Protein AF-A0A0D0PSG8-F1 (afdb_monomer)

Organism: Kitasatospora griseola (NCBI:txid2064)

Nearest PDB structures (foldseek):
  7zd9-assembly1_A  TM=7.686E-01  e=5.847E-16  Synechocystis sp. PCC 6803
  7zd7-assembly1_A  TM=7.708E-01  e=1.842E-15  Synechocystis sp. PCC 6803
  8wz8-assembly1_A-2  TM=7.489E-01  e=1.091E-14  Legionella pneumophila
  3h9u-assembly1_C  TM=7.222E-01  e=1.091E-14  Trypanosoma brucei
  5tov-assembly1_A-2  TM=5.396E-01  e=3.135E-17  Thermotoga maritima MSB8

Solvent-accessible surface area (backbone atoms only — not comparable to full-atom values): 22481 Å² total; per-residue (Å²): 141,80,87,79,83,76,84,85,85,74,80,78,82,71,83,65,95,58,103,63,87,62,62,46,70,72,68,85,75,94,69,96,70,94,76,76,92,70,72,91,68,81,79,78,55,80,83,43,65,58,30,53,50,46,38,72,78,54,66,50,49,61,22,34,38,28,38,24,47,75,47,44,72,67,54,26,27,52,51,34,49,42,62,75,65,34,79,41,45,40,66,63,32,39,21,31,36,73,86,39,66,43,71,68,42,46,64,40,60,38,90,87,36,48,43,38,28,39,82,44,56,78,41,28,25,42,54,38,54,54,51,38,29,55,49,12,72,76,45,92,46,33,19,36,39,37,29,81,30,60,61,45,48,59,40,86,82,50,65,79,71,32,94,23,46,41,30,37,32,30,72,63,46,75,42,64,45,66,64,61,42,54,89,88,61,68,38,78,38,22,31,31,35,38,54,88,35,83,62,38,58,71,46,16,45,60,47,7,42,32,38,36,52,18,46,36,52,47,34,39,75,74,66,75,37,60,49,50,77,31,32,36,26,33,34,46,58,51,75,9,34,60,36,18,50,53,44,34,40,75,56,43,23,47,47,34,38,32,42,94,50,67,69,43,32,49,52,41,41,74,72,70,35,47,65,41,58,69,70,59,38,38,55,61,25,47,31,35,40,36,31,58,60,60,57,85,74,30,51,70,62,57,48,47,34,40,55,70,19,36,39,34,23,50,49,70,41,71,41,53,69,62,98,58,74,55,73,84,38,49,77,78,48,77,55,99,56,38,36,34,28,38,40,93,60,38,41,34,39,39,30,31,20,41,41,66,42,100,88,14,39,79,61,60,63,72,56,41,24,54,52,50,34,52,51,50,51,47,50,31,53,44,38,69,43,91,63,66,63,25,84,42,62,81,52,73,66,58,50,50,53,50,53,50,53,45,39,63,72,58,65,71,73,123

InterPro domains:
  IPR015878 S-adenosyl-L-homocysteine hydrolase, NAD binding domain [PF00670] (217-311)
  IPR015878 S-adenosyl-L-homocysteine hydrolase, NAD binding domain [SM00997] (211-375)
  IPR036291 NAD(P)-binding domain superfamily [SSF51735] (219-308)

Foldseek 3Di:
DDDDDDDPPDDDPPDDPDPDFDKDWDAPDDDDDDDDDDDLDDQPAPDLVLLLVLCVVFAFAAAEEEEQDLDDRLNLSLLLSCVVRRVSYHDAEYFHAPVSPDPSSCVSNDNRHTYIHIPASVCSLQVSQVVQLVVQVVDPAAYEYEEDNLLNQQDVVNPDRPPRHQYYEYEDDLLPDCLSVPPPGFGPHEYEYPFVPPLLLVQLLLQLLLLLVLVQVCCCPPVVDGLAAFEEEEEDQDRNNLNVQVNSVVSHHQYEYEYPPVVSLVVCVVSVHHYDDLLVSQCRGQEYEYSSLVQLLDLVSQLSHAANHEYEYAAARSPPNPPDPSVQWDFDDDDDQWTWTQHPRHIYIYGYHSQPDPSGNDGPSLSSSLSSSLSVVVVSVSRVDRDDGGYDYDDNVVNVVSVVVSCVVPVVPD

Radius of gyration: 21.88 Å; Cα contacts (8 Å, |Δi|>4): 817; chains: 1; bounding box: 56×51×72 Å

Mean predicted aligned error: 9.83 Å

Sequence (414 aa):
MTRTLISDTAFHLERGSGPGSRVLVVGDGAGASQAAATAPGTVAGPRMPLLTEVIRAHPAGPARLVVAADLSGESASFLSHLRALAPDLDLAAVVTTAAAADSSVRGAIGKDVPLLVPERPSDIGRAAVEYASRAARRTADPVIVQGPVGQAVTGREAGLPGEGLRGVVEGASPGDGRHRWAAGRQPELPVYRTAGSPLGALVSRPAGVAMAHGLESVLRRRLARTVAKSRVLLVGYEGGAPSAAATLRTLGATVGVHDPDPIRACAAAIAGHRTLGRQEALRWADVVVDLTGELVSDATALNELKDDSAVLTPEPGWCTAPPGPLPGLAITETYEGLTVCRTARGSLHLLSGLCGSPDGGELPGPLHDLVSAELYLCVRELAARPHRRGFHHLGARECADLAHRWYQIYGVVW

Structure (mmCIF, N/CA/C/O backbone):
data_AF-A0A0D0PSG8-F1
#
_entry.id   AF-A0A0D0PSG8-F1
#
loop_
_atom_site.group_PDB
_atom_site.id
_atom_site.type_symbol
_atom_site.label_atom_id
_atom_site.label_alt_id
_atom_site.label_comp_id
_atom_site.label_asym_id
_atom_site.label_entity_id
_atom_site.label_seq_id
_atom_site.pdbx_PDB_ins_code
_atom_site.Cartn_x
_atom_site.Cartn_y
_atom_site.Cartn_z
_atom_site.occupancy
_atom_site.B_iso_or_equiv
_atom_site.auth_seq_id
_atom_site.auth_comp_id
_atom_site.auth_asym_id
_atom_site.auth_atom_id
_atom_site.pdbx_PDB_model_num
ATOM 1 N N . MET A 1 1 ? -13.151 21.038 46.653 1.00 34.47 1 MET A N 1
ATOM 2 C CA . MET A 1 1 ? -12.029 20.095 46.457 1.00 34.47 1 MET A CA 1
ATOM 3 C C . MET A 1 1 ? -12.208 19.459 45.093 1.00 34.47 1 MET A C 1
ATOM 5 O O . MET A 1 1 ? -12.938 18.489 44.963 1.00 34.47 1 MET A O 1
ATOM 9 N N . THR A 1 2 ? -11.620 20.072 44.073 1.00 25.62 2 THR A N 1
ATOM 10 C CA . THR A 1 2 ? -11.798 19.696 42.667 1.00 25.62 2 THR A CA 1
ATOM 11 C C . THR A 1 2 ? -10.423 19.266 42.175 1.00 25.62 2 THR A C 1
ATOM 13 O O . THR A 1 2 ? -9.506 20.082 42.129 1.00 25.62 2 THR A O 1
ATOM 16 N N . ARG A 1 3 ? -10.237 17.963 41.944 1.00 23.48 3 ARG A N 1
ATOM 17 C CA . ARG A 1 3 ? -8.983 17.402 41.430 1.00 23.48 3 ARG A CA 1
ATOM 18 C C . ARG A 1 3 ? -8.954 17.610 39.920 1.00 23.48 3 ARG A C 1
ATOM 20 O O . ARG A 1 3 ? -9.657 16.923 39.188 1.00 23.48 3 ARG A O 1
ATOM 27 N N . THR A 1 4 ? -8.140 18.555 39.476 1.00 22.95 4 THR A N 1
ATOM 28 C CA . THR A 1 4 ? -7.723 18.681 38.080 1.00 22.95 4 THR A CA 1
ATOM 29 C C . THR A 1 4 ? -6.724 17.559 37.796 1.00 22.95 4 THR A C 1
ATOM 31 O O . THR A 1 4 ? -5.659 17.513 38.411 1.00 22.95 4 THR A O 1
ATOM 34 N N . LEU A 1 5 ? -7.089 16.621 36.919 1.00 25.11 5 LEU A N 1
ATOM 35 C CA . LEU A 1 5 ? -6.171 15.626 36.363 1.00 25.11 5 LEU A CA 1
ATOM 36 C C . LEU A 1 5 ? -5.172 16.364 35.465 1.00 25.11 5 LEU A C 1
ATOM 38 O O . LEU A 1 5 ? -5.534 16.905 34.423 1.00 25.11 5 LEU A O 1
ATOM 42 N N . ILE A 1 6 ? -3.929 16.443 35.927 1.00 26.69 6 ILE A N 1
ATOM 43 C CA . ILE A 1 6 ? -2.795 16.946 35.157 1.00 26.69 6 ILE A CA 1
ATOM 44 C C . ILE A 1 6 ? -2.439 15.874 34.118 1.00 26.69 6 ILE A C 1
ATOM 46 O O . ILE A 1 6 ? -2.353 14.694 34.441 1.00 26.69 6 ILE A O 1
ATOM 50 N N . SER A 1 7 ? -2.288 16.304 32.866 1.00 31.03 7 SER A N 1
ATOM 51 C CA . SER A 1 7 ? -1.896 15.491 31.712 1.00 31.03 7 SER A CA 1
ATOM 52 C C . SER A 1 7 ? -0.514 14.852 31.920 1.00 31.03 7 SER A C 1
ATOM 54 O O . SER A 1 7 ? 0.489 15.563 31.951 1.00 31.03 7 SER A O 1
ATOM 56 N N . ASP A 1 8 ? -0.466 13.519 31.957 1.00 29.61 8 ASP A N 1
ATOM 57 C CA . ASP A 1 8 ? 0.742 12.673 32.026 1.00 29.61 8 ASP A CA 1
ATOM 58 C C . ASP A 1 8 ? 1.425 12.452 30.650 1.00 29.61 8 ASP A C 1
ATOM 60 O O . ASP A 1 8 ? 2.080 11.439 30.397 1.00 29.61 8 ASP A O 1
ATOM 64 N N . THR A 1 9 ? 1.287 13.390 29.710 1.00 36.66 9 THR A N 1
ATOM 65 C CA . THR A 1 9 ? 1.679 13.178 28.303 1.00 36.66 9 THR A CA 1
ATOM 66 C C . THR A 1 9 ? 3.018 13.829 27.949 1.00 36.66 9 THR A C 1
ATOM 68 O O . THR A 1 9 ? 3.090 14.762 27.157 1.00 36.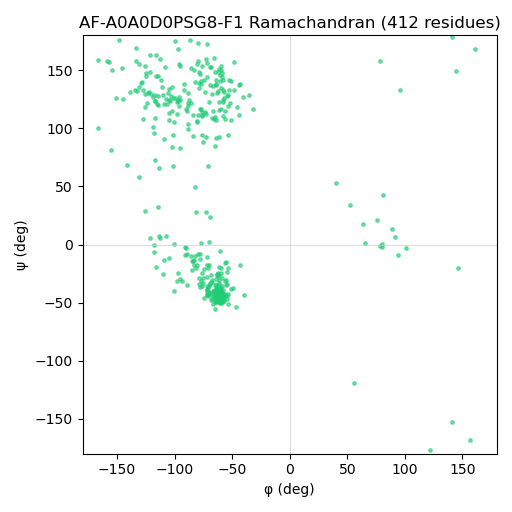66 9 THR A O 1
ATOM 71 N N . ALA A 1 10 ? 4.103 13.316 28.527 1.00 31.55 10 ALA A N 1
ATOM 72 C CA . ALA A 1 10 ? 5.458 13.467 27.987 1.00 31.55 10 ALA A CA 1
ATOM 73 C C . ALA A 1 10 ? 6.326 12.304 28.489 1.00 31.55 10 ALA A C 1
ATOM 75 O O . ALA A 1 10 ? 7.055 12.416 29.471 1.00 31.55 10 ALA A O 1
ATOM 76 N N . PHE A 1 11 ? 6.220 11.144 27.837 1.00 39.19 11 PHE A N 1
ATOM 77 C CA . PHE A 1 11 ? 7.077 10.008 28.164 1.00 39.19 11 PHE A CA 1
ATOM 78 C C . PHE A 1 11 ? 8.474 10.218 27.575 1.00 39.19 11 PHE A C 1
ATOM 80 O O . PHE A 1 11 ? 8.656 10.210 26.357 1.00 39.19 11 PHE A O 1
ATOM 87 N N . HIS A 1 12 ? 9.473 10.322 28.451 1.00 34.47 12 HIS A N 1
ATOM 88 C CA . HIS A 1 12 ? 10.850 10.030 28.083 1.00 34.47 12 HIS A CA 1
ATOM 89 C C . HIS A 1 12 ? 10.934 8.559 27.652 1.00 34.47 12 HIS A C 1
ATOM 91 O O . HIS A 1 12 ? 10.714 7.643 28.446 1.00 34.47 12 HIS A O 1
ATOM 97 N N . LEU A 1 13 ? 11.263 8.319 26.382 1.00 40.56 13 LEU A N 1
ATOM 98 C CA . LEU A 1 13 ? 11.864 7.058 25.958 1.00 40.56 13 LEU A CA 1
ATOM 99 C C . LEU A 1 13 ? 13.240 6.963 26.630 1.00 40.56 13 LEU A C 1
ATOM 101 O O . LEU A 1 13 ? 14.247 7.400 26.075 1.00 40.56 13 LEU A O 1
ATOM 105 N N . GLU A 1 14 ? 13.283 6.469 27.867 1.00 33.75 14 GLU A N 1
ATOM 106 C CA . GLU A 1 14 ? 14.551 6.215 28.541 1.00 33.75 14 GLU A CA 1
ATOM 107 C C . GLU A 1 14 ? 15.343 5.136 27.798 1.00 33.75 14 GLU A C 1
ATOM 109 O O . GLU A 1 14 ? 14.813 4.128 27.321 1.00 33.75 14 GLU A O 1
ATOM 114 N N . ARG A 1 15 ? 16.646 5.405 27.685 1.00 34.16 15 ARG A N 1
ATOM 115 C CA . ARG A 1 15 ? 17.662 4.594 27.019 1.00 34.16 15 ARG A CA 1
ATOM 116 C C . ARG A 1 15 ? 17.770 3.228 27.700 1.00 34.16 15 ARG A C 1
ATOM 118 O O . ARG A 1 15 ? 18.554 3.059 28.628 1.00 34.16 15 ARG A O 1
ATOM 125 N N . GLY A 1 16 ? 17.026 2.240 27.212 1.00 31.88 16 GLY A N 1
ATOM 126 C CA . GLY A 1 16 ? 17.362 0.842 27.463 1.00 31.88 16 GLY A CA 1
ATOM 127 C C . GLY A 1 16 ? 18.735 0.551 26.857 1.00 31.88 16 GLY A C 1
ATOM 128 O O . GLY A 1 16 ? 18.941 0.770 25.668 1.00 31.88 16 GLY A O 1
ATOM 129 N N . SER A 1 17 ? 19.680 0.082 27.667 1.00 30.25 17 SER A N 1
ATOM 130 C CA . SER A 1 17 ? 21.083 -0.208 27.326 1.00 30.25 17 SER A CA 1
ATOM 131 C C . SER A 1 17 ? 21.284 -1.461 26.450 1.00 30.25 17 SER A C 1
ATOM 133 O O . SER A 1 17 ? 22.335 -2.095 26.494 1.00 30.25 17 SER A O 1
ATOM 135 N N . GLY A 1 18 ? 20.287 -1.813 25.636 1.00 39.94 18 GLY A N 1
ATOM 136 C CA . GLY A 1 18 ? 20.430 -2.767 24.536 1.00 39.94 18 GLY A CA 1
ATOM 137 C C . GLY A 1 18 ? 20.662 -2.037 23.206 1.00 39.94 18 GLY A C 1
ATOM 138 O O . GLY A 1 18 ? 20.457 -0.824 23.133 1.00 39.94 18 GLY A O 1
ATOM 139 N N . PRO A 1 19 ? 21.054 -2.739 22.130 1.00 36.81 19 PRO A N 1
ATOM 140 C CA . PRO A 1 19 ? 21.094 -2.177 20.782 1.00 36.81 19 PRO A CA 1
ATOM 141 C C . PRO A 1 19 ? 19.656 -1.976 20.259 1.00 36.81 19 PRO A C 1
ATOM 143 O O . PRO A 1 19 ? 19.199 -2.683 19.370 1.00 36.81 19 PRO A O 1
ATOM 146 N N . GLY A 1 20 ? 18.907 -1.054 20.867 1.00 42.16 20 GLY A N 1
ATOM 147 C CA . GLY A 1 20 ? 17.542 -0.690 20.493 1.00 42.16 20 GLY A CA 1
ATOM 148 C C . GLY A 1 20 ? 17.519 0.656 19.774 1.00 42.16 20 GLY A C 1
ATOM 149 O O . GLY A 1 20 ? 18.167 1.609 20.210 1.00 42.16 20 GLY A O 1
ATOM 150 N N . SER A 1 21 ? 16.786 0.735 18.664 1.00 48.97 21 SER A N 1
ATOM 151 C CA . SER A 1 21 ? 16.575 1.964 17.890 1.00 48.97 21 SER A CA 1
ATOM 152 C C . SER A 1 21 ? 16.070 3.111 18.756 1.00 48.97 21 SER A C 1
ATOM 154 O O . SER A 1 21 ? 15.113 2.950 19.515 1.00 48.97 21 SER A O 1
ATOM 156 N N . ARG A 1 22 ? 16.676 4.290 18.607 1.00 65.25 22 ARG A N 1
ATOM 157 C CA . ARG A 1 22 ? 16.170 5.516 19.223 1.00 65.25 22 ARG A CA 1
ATOM 158 C C . ARG A 1 22 ? 14.969 6.013 18.416 1.00 65.25 22 ARG A C 1
ATOM 160 O O . ARG A 1 22 ? 14.972 5.992 17.186 1.00 65.25 22 ARG A O 1
ATOM 167 N N . VAL A 1 23 ? 13.938 6.455 19.125 1.00 69.25 23 VAL A N 1
ATOM 168 C CA . VAL A 1 23 ? 12.749 7.082 18.543 1.00 69.25 23 VAL A CA 1
ATOM 169 C C . VAL A 1 23 ? 12.668 8.490 19.112 1.00 69.25 23 VAL A C 1
ATOM 171 O O . VAL A 1 23 ? 12.736 8.676 20.329 1.00 69.25 23 VAL A O 1
ATOM 174 N N . LEU A 1 24 ? 12.567 9.483 18.233 1.00 75.19 24 LEU A N 1
ATOM 175 C CA . LEU A 1 24 ? 12.362 10.868 18.628 1.00 75.19 24 LEU A CA 1
ATOM 176 C C . LEU A 1 24 ? 10.861 11.091 18.801 1.00 75.19 24 LEU A C 1
ATOM 178 O O . LEU A 1 24 ? 10.075 10.891 17.874 1.00 75.19 24 LEU A O 1
ATOM 182 N N . VAL A 1 25 ? 10.467 11.502 20.004 1.00 74.19 25 VAL A N 1
ATOM 183 C CA . VAL A 1 25 ? 9.138 12.070 20.227 1.00 74.19 25 VAL A CA 1
ATOM 184 C C . VAL A 1 25 ? 9.244 13.533 19.853 1.00 74.19 25 VAL A C 1
ATOM 186 O O . VAL A 1 25 ? 9.938 14.299 20.524 1.00 74.19 25 VAL A O 1
ATOM 189 N N . VAL A 1 26 ? 8.585 13.924 18.768 1.00 67.88 26 VAL A N 1
ATOM 190 C CA . VAL A 1 26 ? 8.498 15.339 18.426 1.00 67.88 26 VAL A CA 1
ATOM 191 C C . VAL A 1 26 ? 7.526 15.954 19.436 1.00 67.88 26 VAL A C 1
ATOM 193 O O . VAL A 1 26 ? 6.347 15.609 19.458 1.00 67.88 26 VAL A O 1
ATOM 196 N N . GLY A 1 27 ? 8.018 16.810 20.325 1.00 47.34 27 GLY A N 1
ATOM 197 C CA . GLY A 1 27 ? 7.208 17.683 21.177 1.00 47.34 27 GLY A CA 1
ATOM 198 C C . GLY A 1 27 ? 7.435 19.124 20.739 1.00 47.34 27 GLY A C 1
ATOM 199 O O . GLY A 1 27 ? 8.560 19.464 20.371 1.00 47.34 27 GLY A O 1
ATOM 200 N N . ASP A 1 28 ? 6.393 19.958 20.733 1.00 47.34 28 ASP A N 1
ATOM 201 C CA . ASP A 1 28 ? 6.565 21.382 20.434 1.00 47.34 28 ASP A CA 1
ATOM 202 C C . ASP A 1 28 ? 7.566 21.973 21.439 1.00 47.34 28 ASP A C 1
ATOM 204 O O . ASP A 1 28 ? 7.372 21.897 22.656 1.00 47.34 28 ASP A O 1
ATOM 208 N N . GLY A 1 29 ? 8.652 22.564 20.930 1.00 38.31 29 GLY A N 1
ATOM 209 C CA . GLY A 1 29 ? 9.487 23.452 21.729 1.00 38.31 29 GLY A CA 1
ATOM 210 C C . GLY A 1 29 ? 8.590 24.530 22.333 1.00 38.31 29 GLY A C 1
ATOM 211 O O . GLY A 1 29 ? 7.780 25.122 21.624 1.00 38.31 29 GLY A O 1
ATOM 212 N N . ALA A 1 30 ? 8.688 24.724 23.648 1.00 33.75 30 ALA A N 1
ATOM 213 C CA . ALA A 1 30 ? 7.805 25.577 24.433 1.00 33.75 30 ALA A CA 1
ATOM 214 C C . ALA A 1 30 ? 7.704 27.007 23.864 1.00 33.75 30 ALA A C 1
ATOM 216 O O . ALA A 1 30 ? 8.501 27.884 24.185 1.00 33.75 30 ALA A O 1
ATOM 217 N N . GLY A 1 31 ? 6.689 27.241 23.036 1.00 31.78 31 GLY A N 1
ATOM 218 C CA . GLY A 1 31 ? 6.203 28.553 22.634 1.00 31.78 31 GLY A CA 1
ATOM 219 C C . GLY A 1 31 ? 4.768 28.683 23.116 1.00 31.78 31 GLY A C 1
ATOM 220 O O . GLY A 1 31 ? 3.845 28.187 22.475 1.00 31.78 31 GLY A O 1
ATOM 221 N N . ALA A 1 32 ? 4.577 29.296 24.284 1.00 31.05 32 ALA A N 1
ATOM 222 C CA . ALA A 1 32 ? 3.256 29.527 24.850 1.00 31.05 32 ALA A CA 1
ATOM 223 C C . ALA A 1 32 ? 2.457 30.480 23.945 1.00 31.05 32 ALA A C 1
ATOM 225 O O . ALA A 1 32 ? 2.715 31.680 23.913 1.00 31.05 32 ALA A O 1
ATOM 226 N N . SER A 1 33 ? 1.468 29.945 23.232 1.00 32.28 33 SER A N 1
ATOM 227 C CA . SER A 1 33 ? 0.398 30.731 22.622 1.00 32.28 33 SER A CA 1
ATOM 228 C C . SER A 1 33 ? -0.938 30.161 23.086 1.00 32.28 33 SER A C 1
ATOM 230 O O . SER A 1 33 ? -1.226 28.979 22.890 1.00 32.28 33 SER A O 1
ATOM 232 N N . GLN A 1 34 ? -1.716 30.993 23.782 1.00 31.12 34 GLN A N 1
ATOM 233 C CA . GLN A 1 34 ? -3.057 30.669 24.261 1.00 31.12 34 GLN A CA 1
ATOM 234 C C . GLN A 1 34 ? -3.986 30.474 23.056 1.00 31.12 34 GLN A C 1
ATOM 236 O O . GLN A 1 34 ? -4.348 31.439 22.388 1.00 31.12 34 GLN A O 1
ATOM 241 N N . ALA A 1 35 ? -4.383 29.231 22.782 1.00 32.12 35 ALA A N 1
ATOM 242 C CA . ALA A 1 35 ? -5.401 28.925 21.785 1.00 32.12 35 ALA A CA 1
ATOM 243 C C . ALA A 1 35 ? -6.766 28.767 22.467 1.00 32.12 35 ALA A C 1
ATOM 245 O O . ALA A 1 35 ? -6.957 27.903 23.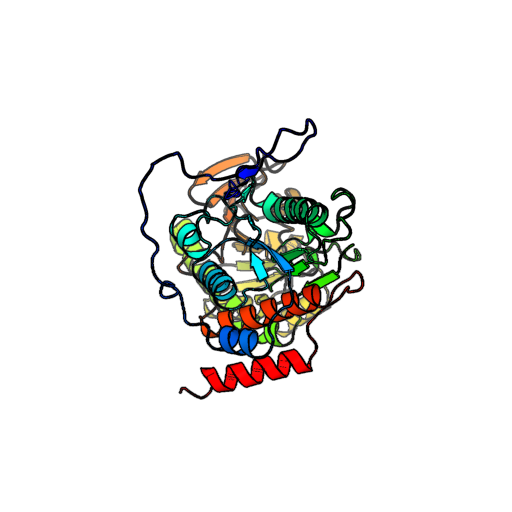324 1.00 32.12 35 ALA A O 1
ATOM 246 N N . ALA A 1 36 ? -7.707 29.627 22.080 1.00 29.12 36 ALA A N 1
ATOM 247 C CA . ALA A 1 36 ? -9.114 29.532 22.438 1.00 29.12 36 ALA A CA 1
ATOM 248 C C . ALA A 1 36 ? -9.745 28.260 21.845 1.00 29.12 36 ALA A C 1
ATOM 250 O O . ALA A 1 36 ? -9.449 27.881 20.709 1.00 29.12 36 ALA A O 1
ATOM 251 N N . ALA A 1 37 ? -10.636 27.625 22.613 1.00 30.00 37 ALA A N 1
ATOM 252 C CA . ALA A 1 37 ? -11.419 26.472 22.183 1.00 30.00 37 ALA A CA 1
ATOM 253 C C . ALA A 1 37 ? -12.208 26.814 20.909 1.00 30.00 37 ALA A C 1
ATOM 255 O O . ALA A 1 37 ? -13.148 27.608 20.930 1.00 30.00 37 ALA A O 1
ATOM 256 N N . THR A 1 38 ? -11.781 26.243 19.788 1.00 30.53 38 THR A N 1
ATOM 257 C CA . THR A 1 38 ? -12.421 26.395 18.482 1.00 30.53 38 THR A CA 1
ATOM 258 C C . THR A 1 38 ? -13.438 25.266 18.307 1.00 30.53 38 THR A C 1
ATOM 260 O O . THR A 1 38 ? -13.177 24.127 18.690 1.00 30.53 38 THR A O 1
ATOM 263 N N . ALA A 1 39 ? -14.615 25.594 17.764 1.00 30.78 39 ALA A N 1
ATOM 264 C CA . ALA A 1 39 ? -15.654 24.644 17.353 1.00 30.78 39 ALA A CA 1
ATOM 265 C C . ALA A 1 39 ? -15.066 23.501 16.491 1.00 30.78 39 ALA A C 1
ATOM 267 O O . ALA A 1 39 ? -14.017 23.724 15.883 1.00 30.78 39 ALA A O 1
ATOM 268 N N . PRO A 1 40 ? -15.708 22.311 16.406 1.00 38.84 40 PRO A N 1
ATOM 269 C CA . PRO A 1 40 ? -15.204 21.193 15.606 1.00 38.84 40 PRO A CA 1
ATOM 270 C C . PRO A 1 40 ? -14.894 21.678 14.190 1.00 38.84 40 PRO A C 1
ATOM 272 O O . PRO A 1 40 ? -15.791 22.045 13.430 1.00 38.84 40 PRO A O 1
ATOM 275 N N . GLY A 1 41 ? -13.597 21.779 13.897 1.00 43.47 41 GLY A N 1
ATOM 276 C CA . GLY A 1 41 ? -13.098 22.368 12.668 1.00 43.47 41 GLY A CA 1
ATOM 277 C C . GLY A 1 41 ? -13.611 21.582 11.472 1.00 43.47 41 GLY A C 1
ATOM 278 O O . GLY A 1 41 ? -13.681 20.354 11.502 1.00 43.47 41 GLY A O 1
ATOM 279 N N . THR A 1 42 ? -13.968 22.293 10.408 1.00 48.31 42 THR A N 1
ATOM 280 C CA . THR A 1 42 ? -14.118 21.708 9.075 1.00 48.31 42 THR A CA 1
ATOM 281 C C . THR A 1 42 ? -12.915 20.816 8.786 1.00 48.31 42 THR A C 1
ATOM 283 O O . THR A 1 42 ? -11.787 21.307 8.778 1.00 48.31 42 THR A O 1
ATOM 286 N N . VAL A 1 43 ? -13.156 19.517 8.579 1.00 53.12 43 VAL A N 1
ATOM 287 C CA . VAL A 1 43 ? -12.115 18.549 8.216 1.00 53.12 43 VAL A CA 1
ATOM 288 C C . VAL A 1 43 ? -11.469 19.031 6.917 1.00 53.12 43 VAL A C 1
ATOM 290 O O . VAL A 1 43 ? -12.119 19.066 5.872 1.00 53.12 43 VAL A O 1
ATOM 293 N N . ALA A 1 44 ? -10.217 19.479 6.995 1.00 54.00 44 ALA A N 1
ATOM 294 C CA . ALA A 1 44 ? -9.435 19.848 5.827 1.00 54.00 44 ALA A CA 1
ATOM 295 C C . ALA A 1 44 ? -8.973 18.554 5.143 1.00 54.00 44 ALA A C 1
ATOM 297 O O . ALA A 1 44 ? -8.194 17.805 5.723 1.00 54.00 44 ALA A O 1
ATOM 298 N N . GLY A 1 45 ? -9.499 18.261 3.953 1.00 61.59 45 GLY A N 1
ATOM 299 C CA . GLY A 1 45 ? -9.178 17.039 3.214 1.00 61.59 45 GLY A CA 1
ATOM 300 C C . GLY A 1 45 ? -10.210 16.695 2.133 1.00 61.59 45 GLY A C 1
ATOM 301 O O . GLY A 1 45 ? -11.289 17.303 2.102 1.00 61.59 45 GLY A O 1
ATOM 302 N N . PRO A 1 46 ? -9.913 15.738 1.231 1.00 66.38 46 PRO A N 1
ATOM 303 C CA . PRO A 1 46 ? -10.910 15.194 0.324 1.00 66.38 46 PRO A CA 1
ATOM 304 C C . PRO A 1 46 ? -12.073 14.602 1.127 1.00 66.38 46 PRO A C 1
ATOM 306 O O . PRO A 1 46 ? -11.899 14.016 2.196 1.00 66.38 46 PRO A O 1
ATOM 309 N N . ARG A 1 47 ? -13.292 14.788 0.616 1.00 82.25 47 ARG A N 1
ATOM 310 C CA . ARG A 1 47 ? -14.496 14.233 1.240 1.00 82.25 47 ARG A CA 1
ATOM 311 C C . ARG A 1 47 ? -14.460 12.709 1.133 1.00 82.25 47 ARG A C 1
ATOM 313 O O . ARG A 1 47 ? -14.307 12.198 0.027 1.00 82.25 47 ARG A O 1
ATOM 320 N N . MET A 1 48 ? -14.681 12.029 2.259 1.00 90.50 48 MET A N 1
ATOM 321 C CA . MET A 1 48 ? -14.745 10.564 2.361 1.00 90.50 48 MET A CA 1
ATOM 322 C C . MET A 1 48 ? -16.171 10.106 2.742 1.00 90.50 48 MET A C 1
ATOM 324 O O . MET A 1 48 ? -16.418 9.683 3.881 1.00 90.50 48 MET A O 1
ATOM 328 N N . PRO A 1 49 ? -17.173 10.320 1.862 1.00 94.12 49 PRO A N 1
ATOM 329 C CA . PRO A 1 49 ? -18.572 9.991 2.123 1.00 94.12 49 PRO A CA 1
ATOM 330 C C . PRO A 1 49 ? -18.811 8.502 2.392 1.00 94.12 49 PRO A C 1
ATOM 332 O O . PRO A 1 49 ? -19.621 8.197 3.268 1.00 94.12 49 PRO A O 1
ATOM 335 N N . LEU A 1 50 ? -18.113 7.590 1.705 1.00 95.50 50 LEU A N 1
ATOM 336 C CA . LEU A 1 50 ? -18.271 6.156 1.939 1.00 95.50 50 LEU A CA 1
ATOM 337 C C . LEU A 1 50 ? -17.762 5.787 3.328 1.00 95.50 50 LEU A C 1
ATOM 339 O O . LEU A 1 50 ? -18.504 5.176 4.094 1.00 95.50 50 LEU A O 1
ATOM 343 N N . LEU A 1 51 ? -16.537 6.184 3.684 1.00 95.81 51 LEU A N 1
ATOM 344 C CA . LEU A 1 51 ? -15.993 5.955 5.022 1.00 95.81 51 LEU A CA 1
ATOM 345 C C . LEU A 1 51 ? -16.927 6.523 6.095 1.00 95.81 51 LEU A C 1
ATOM 347 O O . LEU A 1 51 ? -17.222 5.852 7.080 1.00 95.81 51 LEU A O 1
ATOM 351 N N . THR A 1 52 ? -17.443 7.734 5.880 1.00 95.31 52 THR A N 1
ATOM 352 C CA . THR A 1 52 ? -18.403 8.367 6.794 1.00 95.31 52 THR A CA 1
ATOM 353 C C . THR A 1 52 ? -19.663 7.519 6.973 1.00 95.31 52 THR A C 1
ATOM 355 O O . THR A 1 52 ? -20.122 7.324 8.101 1.00 95.31 52 THR A O 1
ATOM 358 N N . GLU A 1 53 ? -20.236 7.011 5.881 1.00 96.56 53 GLU A N 1
ATOM 359 C CA . GLU A 1 53 ? -21.413 6.142 5.925 1.00 96.56 53 GLU A CA 1
ATOM 360 C C . GLU A 1 53 ? -21.113 4.819 6.642 1.00 96.56 53 GLU A C 1
ATOM 362 O O . GLU A 1 53 ? -21.904 4.370 7.473 1.00 96.56 53 GLU A O 1
ATOM 367 N N . VAL A 1 54 ? -19.954 4.221 6.367 1.00 97.44 54 VAL A N 1
ATOM 368 C CA . VAL A 1 54 ? -19.526 2.945 6.948 1.00 97.44 54 VAL A CA 1
ATOM 369 C C . VAL A 1 54 ? -19.289 3.071 8.451 1.00 97.44 54 VAL A C 1
ATOM 371 O O . VAL A 1 54 ? -19.781 2.224 9.196 1.00 97.44 54 VAL A O 1
ATOM 374 N N . ILE A 1 55 ? -18.621 4.134 8.914 1.00 96.44 55 ILE A N 1
ATOM 375 C CA . ILE A 1 55 ? -18.416 4.400 10.348 1.00 96.44 55 ILE A CA 1
ATOM 376 C C . ILE A 1 55 ? -19.762 4.543 11.067 1.00 96.44 55 ILE A C 1
ATOM 378 O O . ILE A 1 55 ? -19.965 3.966 12.132 1.00 96.44 55 ILE A O 1
ATOM 382 N N . ARG A 1 56 ? -20.713 5.275 10.475 1.00 95.12 56 ARG A N 1
ATOM 383 C CA . ARG A 1 56 ? -22.044 5.478 11.073 1.00 95.12 56 ARG A CA 1
ATOM 384 C C . ARG A 1 56 ? -22.880 4.204 11.101 1.00 95.12 56 ARG A C 1
ATOM 386 O O . ARG A 1 56 ? -23.566 3.948 12.085 1.00 95.12 56 ARG A O 1
ATOM 393 N N . ALA A 1 57 ? -22.853 3.430 10.019 1.00 96.44 57 ALA A N 1
ATOM 394 C CA . ALA A 1 57 ? -23.606 2.184 9.918 1.00 96.44 57 ALA A CA 1
ATOM 395 C C . ALA A 1 57 ? -23.009 1.077 10.796 1.00 96.44 57 ALA A C 1
ATOM 397 O O . ALA A 1 57 ? -23.728 0.179 11.235 1.00 96.44 57 ALA A O 1
ATOM 398 N N . HIS A 1 58 ? -21.699 1.133 11.037 1.00 96.25 58 HIS A N 1
ATOM 399 C CA . HIS A 1 58 ? -20.969 0.094 11.739 1.00 96.25 58 HIS A CA 1
ATOM 400 C C . HIS A 1 58 ? -19.900 0.660 12.684 1.00 96.25 58 HIS A C 1
ATOM 402 O O . HIS A 1 58 ? -18.709 0.450 12.434 1.00 96.25 58 HIS A O 1
ATOM 408 N N . PRO A 1 59 ? -20.307 1.335 13.772 1.00 96.12 59 PRO A N 1
ATOM 409 C CA . PRO A 1 59 ? -19.369 1.918 14.720 1.00 96.12 59 PRO A CA 1
ATOM 410 C C . PRO A 1 59 ? -18.444 0.848 15.315 1.00 96.12 59 PRO A C 1
ATOM 412 O O . PRO A 1 59 ? -18.845 -0.296 15.547 1.00 96.12 59 PRO A O 1
ATOM 415 N N . ALA A 1 60 ? -17.192 1.228 15.559 1.00 95.31 60 ALA A N 1
ATOM 416 C CA . ALA A 1 60 ? -16.226 0.383 16.245 1.00 95.31 60 ALA A CA 1
ATOM 417 C C . ALA A 1 60 ? -16.487 0.408 17.750 1.00 95.31 60 ALA A C 1
ATOM 419 O O . ALA A 1 60 ? -16.920 1.421 18.285 1.00 95.31 60 ALA A O 1
ATOM 420 N N . GLY A 1 61 ? -16.227 -0.715 18.423 1.00 94.00 61 GLY A N 1
ATOM 421 C CA . GLY A 1 61 ? -16.166 -0.727 19.882 1.00 94.00 61 GLY A CA 1
ATOM 422 C C . GLY A 1 61 ? -14.904 -0.021 20.397 1.00 94.00 61 GLY A C 1
ATOM 423 O O . GLY A 1 61 ? -14.018 0.286 19.594 1.00 94.00 61 GLY A O 1
ATOM 424 N N . PRO A 1 62 ? -14.796 0.178 21.724 1.00 96.50 62 PRO A N 1
ATOM 425 C CA . PRO A 1 62 ? -13.635 0.802 22.349 1.00 96.50 62 PRO A CA 1
ATOM 426 C C . PRO A 1 62 ? -12.335 0.127 21.918 1.00 96.50 62 PRO A C 1
ATOM 428 O O . PRO A 1 62 ? -12.181 -1.083 22.094 1.00 96.50 62 PRO A O 1
ATOM 431 N N . ALA A 1 63 ? -11.414 0.889 21.335 1.00 97.00 63 ALA A N 1
ATOM 432 C CA . ALA A 1 63 ? -10.105 0.404 20.918 1.00 97.00 63 ALA A CA 1
ATOM 433 C C . ALA A 1 63 ? -9.090 1.542 20.824 1.00 97.00 63 ALA A C 1
ATOM 435 O O . ALA A 1 63 ? -9.439 2.698 20.608 1.00 97.00 63 ALA A O 1
ATOM 436 N N . ARG A 1 64 ? -7.807 1.197 20.930 1.00 97.12 64 ARG A N 1
ATOM 437 C CA . ARG A 1 64 ? -6.686 2.111 20.706 1.00 97.12 64 ARG A CA 1
ATOM 438 C C . ARG A 1 64 ? -6.000 1.775 19.390 1.00 97.12 64 ARG A C 1
ATOM 440 O O . ARG A 1 64 ? -5.541 0.648 19.204 1.00 97.12 64 ARG A O 1
ATOM 447 N N . LEU A 1 65 ? -5.874 2.752 18.503 1.00 96.56 65 LEU A N 1
ATOM 448 C CA . LEU A 1 65 ? -5.221 2.601 17.208 1.00 96.56 65 LEU A CA 1
ATOM 449 C C . LEU A 1 65 ? -3.819 3.218 17.228 1.00 96.56 65 LEU A C 1
ATOM 451 O O . LEU A 1 65 ? -3.647 4.384 17.576 1.00 96.56 65 LEU A O 1
ATOM 455 N N . VAL A 1 66 ? -2.818 2.443 16.822 1.00 95.25 66 VAL A N 1
ATOM 456 C CA . VAL A 1 66 ? -1.462 2.924 16.534 1.00 95.25 66 VAL A CA 1
ATOM 457 C C . VAL A 1 66 ? -1.251 2.849 15.031 1.00 95.25 66 VAL A C 1
ATOM 459 O O . VAL A 1 66 ? -1.352 1.770 14.450 1.00 95.25 66 VAL A O 1
ATOM 462 N N . VAL A 1 67 ? -0.958 3.977 14.391 1.00 91.88 67 VAL A N 1
ATOM 463 C CA . VAL A 1 67 ? -0.828 4.043 12.930 1.00 91.88 67 VAL A CA 1
ATOM 464 C C . VAL A 1 67 ? 0.636 4.170 12.543 1.00 91.88 67 VAL A C 1
ATOM 466 O O . VAL A 1 67 ? 1.296 5.119 12.939 1.00 91.88 67 VAL A O 1
ATOM 469 N N . ALA A 1 68 ? 1.139 3.226 11.760 1.00 87.19 68 ALA A N 1
ATOM 470 C CA . ALA A 1 68 ? 2.421 3.272 11.077 1.00 87.19 68 ALA A CA 1
ATOM 471 C C . ALA A 1 68 ? 2.177 3.655 9.614 1.00 87.19 68 ALA A C 1
ATOM 473 O O . ALA A 1 68 ? 1.691 2.839 8.836 1.00 87.19 68 ALA A O 1
ATOM 474 N N . ALA A 1 69 ? 2.477 4.886 9.224 1.00 77.69 69 ALA A N 1
ATOM 475 C CA . ALA A 1 69 ? 2.248 5.325 7.851 1.00 77.69 69 ALA A CA 1
ATOM 476 C C . ALA A 1 69 ? 3.196 6.457 7.473 1.00 77.69 69 ALA A C 1
ATOM 478 O O . ALA A 1 69 ? 3.576 7.266 8.320 1.00 77.69 69 ALA A O 1
ATOM 479 N N . ASP A 1 70 ? 3.533 6.539 6.189 1.00 71.00 70 ASP A N 1
ATOM 480 C CA . ASP A 1 70 ? 4.044 7.777 5.616 1.00 71.00 70 ASP A CA 1
ATOM 481 C C . ASP A 1 70 ? 2.833 8.676 5.351 1.00 71.00 70 ASP A C 1
ATOM 483 O O . ASP A 1 70 ? 1.934 8.328 4.583 1.00 71.00 70 ASP A O 1
ATOM 487 N N . LEU A 1 71 ? 2.722 9.760 6.112 1.00 69.44 71 LEU A N 1
ATOM 488 C CA . LEU A 1 71 ? 1.495 10.547 6.179 1.00 69.44 71 LEU A CA 1
ATOM 489 C C . LEU A 1 71 ? 1.461 11.530 5.014 1.00 69.44 71 LEU A C 1
ATOM 491 O O . LEU A 1 71 ? 1.985 12.634 5.101 1.00 69.44 71 LEU A O 1
ATOM 495 N N . SER A 1 72 ? 0.833 11.109 3.922 1.00 66.19 72 SER A N 1
ATOM 496 C CA . SER A 1 72 ? 0.433 12.007 2.841 1.00 66.19 72 SER A CA 1
ATOM 497 C C . SER A 1 72 ? -0.867 12.757 3.189 1.00 66.19 72 SER A C 1
ATOM 499 O O . SER A 1 72 ? -1.518 12.458 4.200 1.00 66.19 72 SER A O 1
ATOM 501 N N . GLY A 1 73 ? -1.282 13.716 2.351 1.00 66.62 73 GLY A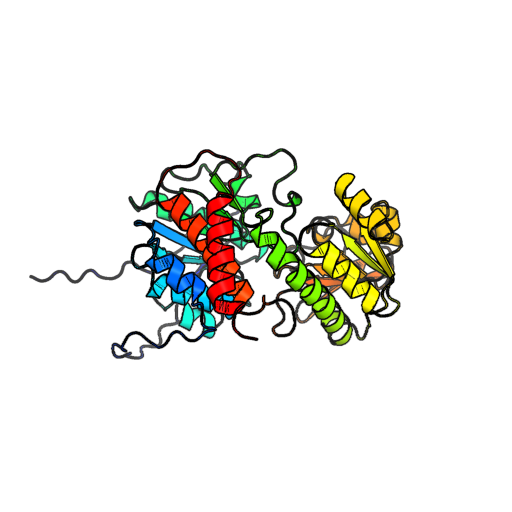 N 1
ATOM 502 C CA . GLY A 1 73 ? -2.502 14.505 2.579 1.00 66.62 73 GLY A CA 1
ATOM 503 C C . GLY A 1 73 ? -3.770 13.644 2.673 1.00 66.62 73 GLY A C 1
ATOM 504 O O . GLY A 1 73 ? -4.653 13.895 3.501 1.00 66.62 73 GLY A O 1
ATOM 505 N N . GLU A 1 74 ? -3.840 12.569 1.888 1.00 70.69 74 GLU A N 1
ATOM 506 C CA . GLU A 1 74 ? -4.948 11.609 1.917 1.00 70.69 74 GLU A CA 1
ATOM 507 C C . GLU A 1 74 ? -4.967 10.759 3.197 1.00 70.69 74 GLU A C 1
ATOM 509 O O . GLU A 1 74 ? -6.024 10.572 3.814 1.00 70.69 74 GLU A O 1
ATOM 514 N N . SER A 1 75 ? -3.799 10.297 3.654 1.00 75.44 75 SER A N 1
ATOM 515 C CA . SER A 1 75 ? -3.669 9.544 4.911 1.00 75.44 75 SER A CA 1
ATOM 516 C C . SER A 1 75 ? -3.999 10.410 6.128 1.00 75.44 75 SER A C 1
ATOM 518 O O . SER A 1 75 ? -4.691 9.964 7.043 1.00 75.44 75 SER A O 1
ATOM 520 N N . ALA A 1 76 ? -3.571 11.674 6.121 1.00 79.12 76 ALA A N 1
ATOM 521 C CA . ALA A 1 76 ? -3.928 12.652 7.144 1.00 79.12 76 ALA A CA 1
ATOM 522 C C . ALA A 1 76 ? -5.453 12.854 7.219 1.00 79.12 76 ALA A C 1
ATOM 524 O O . ALA A 1 76 ? -6.036 12.850 8.304 1.00 79.12 76 ALA A O 1
ATOM 525 N N . SER A 1 77 ? -6.109 12.927 6.060 1.00 81.00 77 SER A N 1
ATOM 526 C CA . SER A 1 77 ? -7.562 13.092 5.963 1.00 81.00 77 SER A CA 1
ATOM 527 C C . SER A 1 77 ? -8.324 11.885 6.504 1.00 81.00 77 SER A C 1
ATOM 529 O O . SER A 1 77 ? -9.313 12.063 7.218 1.00 81.00 77 SER A O 1
ATOM 531 N N . PHE A 1 78 ? -7.846 10.666 6.239 1.00 86.12 78 PHE A N 1
ATOM 532 C CA . PHE A 1 78 ? -8.387 9.448 6.847 1.00 86.12 78 PHE A CA 1
ATOM 533 C C . PHE A 1 78 ? -8.342 9.511 8.382 1.00 86.12 78 PHE A C 1
ATOM 535 O O . PHE A 1 78 ? -9.360 9.285 9.040 1.00 86.12 78 PHE A O 1
ATOM 542 N N . LEU A 1 79 ? -7.196 9.888 8.963 1.00 87.62 79 LEU A N 1
ATOM 543 C CA . LEU A 1 79 ? -7.044 9.994 10.419 1.00 87.62 79 LEU A CA 1
ATOM 544 C C . LEU A 1 79 ? -7.954 11.066 11.021 1.00 87.62 79 LEU A C 1
ATOM 546 O O . LEU A 1 79 ? -8.580 10.824 12.055 1.00 87.62 79 LEU A O 1
ATOM 550 N N . SER A 1 80 ? -8.086 12.221 10.364 1.00 86.06 80 SER A N 1
ATOM 551 C CA . SER A 1 80 ? -9.021 13.259 10.805 1.00 86.06 80 SER A CA 1
ATOM 552 C C . SER A 1 80 ? -10.475 12.774 10.788 1.00 86.06 80 SER A C 1
ATOM 554 O O . SER A 1 80 ? -11.216 13.061 11.729 1.00 86.06 80 SER A O 1
ATOM 556 N N . HIS A 1 81 ? -10.889 12.000 9.775 1.00 87.56 81 HIS A N 1
ATOM 557 C CA . HIS A 1 81 ? -12.235 11.412 9.733 1.00 87.56 81 HIS A CA 1
ATOM 558 C C . HIS A 1 81 ? -12.447 10.384 10.848 1.00 87.56 81 HIS A C 1
ATOM 560 O O . HIS A 1 81 ? -13.483 10.434 11.511 1.00 87.56 81 HIS A O 1
ATOM 566 N N . LEU A 1 82 ? -11.477 9.495 11.100 1.00 89.56 82 LEU A N 1
ATOM 567 C CA . LEU A 1 82 ? -11.568 8.537 12.207 1.00 89.56 82 LEU A CA 1
ATOM 568 C C . LEU A 1 82 ? -11.748 9.252 13.548 1.00 89.56 82 LEU A C 1
ATOM 570 O O . LEU A 1 82 ? -12.681 8.936 14.280 1.00 89.56 82 LEU A O 1
ATOM 574 N N . ARG A 1 83 ? -10.923 10.265 13.835 1.00 88.44 83 ARG A N 1
ATOM 575 C CA . ARG A 1 83 ? -11.032 11.044 15.077 1.00 88.44 83 ARG A CA 1
ATOM 576 C C . ARG A 1 83 ? -12.384 11.741 15.222 1.00 88.44 83 ARG A C 1
ATOM 578 O O . ARG A 1 83 ? -12.917 11.818 16.324 1.00 88.44 83 ARG A O 1
ATOM 585 N N . ALA A 1 84 ? -12.918 12.279 14.128 1.00 87.31 84 ALA A N 1
ATOM 586 C CA . ALA A 1 84 ? -14.167 13.031 14.157 1.00 87.31 84 ALA A CA 1
ATOM 587 C C . ALA A 1 84 ? -15.412 12.135 14.263 1.00 87.31 84 ALA A C 1
ATOM 589 O O . ALA A 1 84 ? -16.424 12.565 14.816 1.00 87.31 84 ALA A O 1
ATOM 590 N N . LEU A 1 85 ? -15.368 10.923 13.701 1.00 89.88 85 LEU A N 1
ATOM 591 C CA . LEU A 1 85 ? -16.562 10.100 13.480 1.00 89.88 85 LEU A CA 1
ATOM 592 C C . LEU A 1 85 ? -16.581 8.786 14.266 1.00 89.88 85 LEU A C 1
ATOM 594 O O . LEU A 1 85 ? -17.660 8.224 14.440 1.00 89.88 85 LEU A O 1
ATOM 598 N N . ALA A 1 86 ? -15.435 8.296 14.741 1.00 91.44 86 ALA A N 1
ATOM 599 C CA . ALA A 1 86 ? -15.313 7.058 15.509 1.00 91.44 86 ALA A CA 1
ATOM 600 C C . ALA A 1 86 ? -14.782 7.354 16.928 1.00 91.44 86 ALA A C 1
ATOM 602 O O . ALA A 1 86 ? -13.628 7.051 17.219 1.00 91.44 86 ALA A O 1
ATOM 603 N N . PRO A 1 87 ? -15.597 7.950 17.822 1.00 91.25 87 PRO A N 1
ATOM 604 C CA . PRO A 1 87 ? -15.147 8.406 19.143 1.00 91.25 87 PRO A CA 1
ATOM 605 C C . PRO A 1 87 ? -14.642 7.279 20.056 1.00 91.25 87 PRO A C 1
ATOM 607 O O . PRO A 1 87 ? -13.830 7.533 20.939 1.00 91.25 87 PRO A O 1
ATOM 610 N N . ASP A 1 88 ? -15.095 6.045 19.830 1.00 94.19 88 ASP A N 1
ATOM 611 C CA . ASP A 1 88 ? -14.648 4.860 20.570 1.00 94.19 88 ASP A CA 1
ATOM 612 C C . ASP A 1 88 ? -13.292 4.319 20.071 1.00 94.19 88 ASP A C 1
ATOM 614 O O . ASP A 1 88 ? -12.697 3.442 20.695 1.00 94.19 88 ASP A O 1
ATOM 618 N N . LEU A 1 89 ? -12.773 4.844 18.956 1.00 94.88 89 LEU A N 1
ATOM 619 C CA . LEU A 1 89 ? -11.463 4.496 18.422 1.00 94.88 89 LEU A CA 1
ATOM 620 C C . LEU A 1 89 ? -10.448 5.590 18.779 1.00 94.88 89 LEU A C 1
ATOM 622 O O . LEU A 1 89 ? -10.289 6.581 18.066 1.00 94.88 89 LEU A O 1
ATOM 626 N N . ASP A 1 90 ? -9.732 5.395 19.882 1.00 94.56 90 ASP A N 1
ATOM 627 C CA . ASP A 1 90 ? -8.711 6.327 20.356 1.00 94.56 90 ASP A CA 1
ATOM 628 C C . ASP A 1 90 ? -7.424 6.202 19.524 1.00 94.56 90 ASP A C 1
ATOM 630 O O . ASP A 1 90 ? -6.732 5.179 19.563 1.00 94.56 90 ASP A O 1
ATOM 634 N N . LEU A 1 91 ? -7.070 7.249 18.775 1.00 94.12 91 LEU A N 1
ATOM 635 C CA . LEU A 1 91 ? -5.808 7.314 18.038 1.00 94.12 91 LEU A CA 1
ATOM 636 C C . LEU A 1 91 ? -4.646 7.532 19.020 1.00 94.12 91 LEU A C 1
ATOM 638 O O . LEU A 1 91 ? -4.284 8.656 19.356 1.00 94.12 91 LEU A O 1
ATOM 642 N N . ALA A 1 92 ? -4.040 6.435 19.466 1.00 94.88 92 ALA A N 1
ATOM 643 C CA . ALA A 1 92 ? -3.067 6.434 20.550 1.00 94.88 92 ALA A CA 1
ATOM 644 C C . ALA A 1 92 ? -1.687 6.965 20.151 1.00 94.88 92 ALA A C 1
ATOM 646 O O . ALA A 1 92 ? -0.996 7.523 21.000 1.00 94.88 92 ALA A O 1
ATOM 647 N N . ALA A 1 93 ? -1.256 6.743 18.909 1.00 94.94 93 ALA A N 1
ATOM 648 C CA . ALA A 1 93 ? -0.016 7.294 18.368 1.00 94.94 93 ALA A CA 1
ATOM 649 C C . ALA A 1 93 ? 0.038 7.152 16.848 1.00 94.94 93 ALA A C 1
ATOM 651 O O . ALA A 1 93 ? -0.587 6.261 16.263 1.00 94.94 93 ALA A O 1
ATOM 652 N N . VAL A 1 94 ? 0.876 7.982 16.235 1.00 92.38 94 VAL A N 1
ATOM 653 C CA . VAL A 1 94 ? 1.253 7.866 14.831 1.00 92.38 94 VAL A CA 1
ATOM 654 C C . VAL A 1 94 ? 2.770 7.738 14.719 1.00 92.38 94 VAL A C 1
ATOM 656 O O . VAL A 1 94 ? 3.511 8.505 15.330 1.00 92.38 94 VAL A O 1
ATOM 659 N N . VAL A 1 95 ? 3.236 6.755 13.954 1.00 90.31 95 VAL A N 1
ATOM 660 C CA . VAL A 1 95 ? 4.644 6.455 13.686 1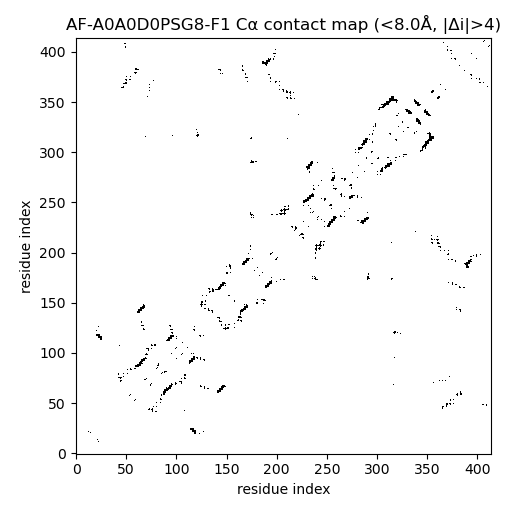.00 90.31 95 VAL A CA 1
ATOM 661 C C . VAL A 1 95 ? 4.922 6.700 12.210 1.00 90.31 95 VAL A C 1
ATOM 663 O O . VAL A 1 95 ? 4.289 6.084 11.355 1.00 90.31 95 VAL A O 1
ATOM 666 N N . THR A 1 96 ? 5.850 7.603 11.905 1.00 86.19 96 THR A N 1
ATOM 667 C CA . THR A 1 96 ? 6.079 8.072 10.530 1.00 86.19 96 THR A CA 1
ATOM 668 C C . THR A 1 96 ? 7.543 8.433 10.264 1.00 86.19 96 THR A C 1
ATOM 670 O O . THR A 1 96 ? 8.383 8.363 11.165 1.00 86.19 96 THR A O 1
ATOM 673 N N . THR A 1 97 ? 7.868 8.792 9.021 1.00 78.81 97 THR A N 1
ATOM 674 C CA . THR A 1 97 ? 9.202 9.275 8.639 1.00 78.81 97 THR A CA 1
ATOM 675 C C . THR A 1 97 ? 9.389 10.746 9.019 1.00 78.81 97 THR A C 1
ATOM 677 O O . THR A 1 97 ? 8.433 11.507 9.141 1.00 78.81 97 THR A O 1
ATOM 680 N N . ALA A 1 98 ? 10.640 11.195 9.152 1.00 76.75 98 ALA A N 1
ATOM 681 C CA . ALA A 1 98 ? 10.924 12.615 9.372 1.00 76.75 98 ALA A CA 1
ATOM 682 C C . ALA A 1 98 ? 10.444 13.499 8.206 1.00 76.75 98 ALA A C 1
ATOM 684 O O . ALA A 1 98 ? 10.073 14.646 8.428 1.00 76.75 98 ALA A O 1
ATOM 685 N N . ALA A 1 99 ? 10.439 12.964 6.980 1.00 68.88 99 ALA A N 1
ATOM 686 C CA . ALA A 1 99 ? 10.002 13.683 5.788 1.00 68.88 99 ALA A CA 1
ATOM 687 C C . ALA A 1 99 ? 8.485 13.933 5.781 1.00 68.88 9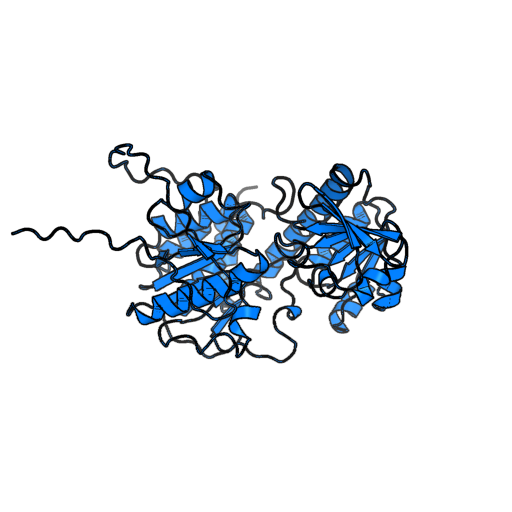9 ALA A C 1
ATOM 689 O O . ALA A 1 99 ? 8.058 15.002 5.359 1.00 68.88 99 ALA A O 1
ATOM 690 N N . ALA A 1 100 ? 7.693 12.987 6.294 1.00 70.06 100 ALA A N 1
ATOM 691 C CA . ALA A 1 100 ? 6.241 13.122 6.408 1.00 70.06 100 ALA A CA 1
ATOM 692 C C . ALA A 1 100 ? 5.770 13.750 7.730 1.00 70.06 100 ALA A C 1
ATOM 694 O O . ALA A 1 100 ? 4.580 13.977 7.928 1.00 70.06 100 ALA A O 1
ATOM 695 N N . ALA A 1 101 ? 6.678 14.059 8.657 1.00 71.50 101 ALA A N 1
ATOM 696 C CA . ALA A 1 101 ? 6.356 14.699 9.931 1.00 71.50 101 ALA A CA 1
ATOM 697 C C . ALA A 1 101 ? 6.209 16.231 9.800 1.00 71.50 101 ALA A C 1
ATOM 699 O O . ALA A 1 101 ? 6.820 16.983 10.564 1.00 71.50 101 ALA A O 1
ATOM 700 N N . ASP A 1 102 ? 5.427 16.706 8.829 1.00 72.38 102 ASP A N 1
ATOM 701 C CA . ASP A 1 102 ? 5.241 18.140 8.592 1.00 72.38 102 ASP A CA 1
ATOM 702 C C . ASP A 1 102 ? 4.112 18.771 9.441 1.00 72.38 102 ASP A C 1
ATOM 704 O O . ASP A 1 102 ? 3.404 18.120 10.222 1.00 72.38 102 ASP A O 1
ATOM 708 N N . SER A 1 103 ? 3.957 20.092 9.324 1.00 65.56 103 SER A N 1
ATOM 709 C CA . SER A 1 103 ? 2.959 20.863 10.073 1.00 65.56 103 SER A CA 1
ATOM 710 C C . SER A 1 103 ? 1.512 20.575 9.653 1.00 65.56 103 SER A C 1
ATOM 712 O O . SER A 1 103 ? 0.606 20.730 10.477 1.00 65.56 103 SER A O 1
ATOM 714 N N . SER A 1 104 ? 1.280 20.138 8.412 1.00 67.56 104 SER A N 1
ATOM 715 C CA . SER A 1 104 ? -0.054 19.807 7.902 1.00 67.56 104 SER A CA 1
ATOM 716 C C . SER A 1 104 ? -0.573 18.520 8.542 1.00 67.56 104 SER A C 1
ATOM 718 O O . SER A 1 104 ? -1.698 18.476 9.048 1.00 67.56 104 SER A O 1
ATOM 720 N N . VAL A 1 105 ? 0.304 17.522 8.660 1.00 70.25 105 VAL A N 1
ATOM 721 C CA . VAL A 1 105 ? 0.038 16.253 9.335 1.00 70.25 105 VAL A CA 1
ATOM 722 C C . VAL A 1 105 ? -0.263 16.477 10.811 1.00 70.25 105 VAL A C 1
ATOM 724 O O . VAL A 1 105 ? -1.254 15.962 11.326 1.00 70.25 105 VAL A O 1
ATOM 727 N N . ARG A 1 106 ? 0.538 17.305 11.492 1.00 80.31 106 ARG A N 1
ATOM 728 C CA . ARG A 1 106 ? 0.285 17.702 12.888 1.00 80.31 106 ARG A CA 1
ATOM 729 C C . ARG A 1 106 ? -1.072 18.371 13.082 1.00 80.31 106 ARG A C 1
ATOM 731 O O . ARG A 1 106 ? -1.729 18.119 14.091 1.00 80.31 106 ARG A O 1
ATOM 738 N N . GLY A 1 107 ? -1.490 19.206 12.133 1.00 77.44 107 GLY A N 1
ATOM 739 C CA . GLY A 1 107 ? -2.817 19.818 12.138 1.00 77.44 107 GLY A CA 1
ATOM 740 C C . GLY A 1 107 ? -3.936 18.781 12.032 1.00 77.44 107 GLY A C 1
ATOM 741 O O . GLY A 1 107 ? -4.908 18.856 12.780 1.00 77.44 107 GLY A O 1
ATOM 742 N N . ALA A 1 108 ? -3.770 17.789 11.155 1.00 73.50 108 ALA A N 1
ATOM 743 C CA . ALA A 1 108 ? -4.763 16.750 10.896 1.00 73.50 108 ALA A CA 1
ATOM 744 C C . ALA A 1 108 ? -4.905 15.729 12.037 1.00 73.50 108 ALA A C 1
ATOM 746 O O . ALA A 1 108 ? -6.025 15.335 12.379 1.00 73.50 108 ALA A O 1
ATOM 747 N N . ILE A 1 109 ? -3.786 15.303 12.635 1.00 81.88 109 ILE A N 1
ATOM 748 C CA . ILE A 1 109 ? -3.790 14.311 13.721 1.00 81.88 109 ILE A CA 1
ATOM 749 C C . ILE A 1 109 ? -4.032 14.928 15.092 1.00 81.88 109 ILE A C 1
ATOM 751 O O . ILE A 1 109 ? -4.313 14.173 16.010 1.00 81.88 109 ILE A O 1
ATOM 755 N N . GLY A 1 110 ? -3.930 16.252 15.240 1.00 83.06 110 GLY A N 1
ATOM 756 C CA . GLY A 1 110 ? -4.065 16.982 16.502 1.00 83.06 110 GLY A CA 1
ATOM 757 C C . GLY A 1 110 ? -2.823 16.933 17.403 1.00 83.06 110 GLY A C 1
ATOM 758 O O . GLY A 1 110 ? -1.961 16.064 17.298 1.00 83.06 110 GLY A O 1
ATOM 759 N N . LYS A 1 111 ? -2.716 17.916 18.305 1.00 85.19 111 LYS A N 1
ATOM 760 C CA . LYS A 1 111 ? -1.531 18.110 19.167 1.00 85.19 111 LYS A CA 1
ATOM 761 C C . LYS A 1 111 ? -1.411 17.092 20.302 1.00 85.19 111 LYS A C 1
ATOM 763 O O . LYS A 1 111 ? -0.335 16.923 20.863 1.00 85.19 111 LYS A O 1
ATOM 768 N N . ASP A 1 112 ? -2.522 16.466 20.654 1.00 87.94 112 ASP A N 1
ATOM 769 C CA . ASP A 1 112 ? -2.668 15.488 21.727 1.00 87.94 112 ASP A CA 1
ATOM 770 C C . ASP A 1 112 ? -2.211 14.080 21.327 1.00 87.94 112 ASP A C 1
ATOM 772 O O . ASP A 1 112 ? -1.924 13.263 22.199 1.00 87.94 112 ASP A O 1
ATOM 776 N N . VAL A 1 113 ? -2.086 13.806 20.025 1.00 90.62 113 VAL A N 1
ATOM 777 C CA . VAL A 1 113 ? -1.642 12.506 19.520 1.00 90.62 113 VAL A CA 1
ATOM 778 C C . VAL A 1 113 ? -0.111 12.474 19.419 1.00 90.62 113 VAL A C 1
ATOM 780 O O . VAL A 1 113 ? 0.485 13.291 18.704 1.00 90.62 113 VAL A O 1
ATOM 783 N N . PRO A 1 114 ? 0.564 11.529 20.102 1.00 92.75 114 PRO A N 1
ATOM 784 C CA . PRO A 1 114 ? 2.001 11.334 19.971 1.00 92.75 114 PRO A CA 1
ATOM 785 C C . PRO A 1 114 ? 2.410 11.060 18.521 1.00 92.75 114 PRO A C 1
ATOM 787 O O . PRO A 1 114 ? 1.916 10.120 17.897 1.00 92.75 114 PRO A O 1
ATOM 790 N N . LEU A 1 115 ? 3.363 11.850 18.019 1.00 91.19 115 LEU A N 1
ATOM 791 C CA . LEU A 1 115 ? 4.023 11.629 16.736 1.00 91.19 115 LEU A CA 1
ATOM 792 C C . LEU A 1 115 ? 5.426 11.075 16.988 1.00 91.19 115 LEU A C 1
ATOM 794 O O . LEU A 1 115 ? 6.284 11.752 17.565 1.00 91.19 115 LEU A O 1
ATOM 798 N N . LEU A 1 116 ? 5.634 9.829 16.583 1.00 91.06 116 LEU A N 1
ATOM 799 C CA . LEU A 1 116 ? 6.870 9.087 16.767 1.00 91.06 116 LEU A CA 1
ATOM 800 C C . LEU A 1 116 ? 7.627 9.036 15.446 1.00 91.06 116 LEU A C 1
ATOM 802 O O . LEU A 1 116 ? 7.109 8.544 14.444 1.00 91.06 116 LEU A O 1
ATOM 806 N N . VAL A 1 117 ? 8.868 9.509 15.463 1.00 89.50 117 VAL A N 1
ATOM 807 C CA . VAL A 1 117 ? 9.749 9.484 14.295 1.00 89.50 117 VAL A CA 1
ATOM 808 C C . VAL A 1 117 ? 10.972 8.639 14.648 1.00 89.50 117 VAL A C 1
ATOM 810 O O . VAL A 1 117 ? 11.850 9.099 15.388 1.00 89.50 117 VAL A O 1
ATOM 813 N N . PRO A 1 118 ? 11.028 7.370 14.207 1.00 84.69 118 PRO A N 1
ATOM 814 C CA . PRO A 1 118 ? 12.219 6.548 14.374 1.00 84.69 118 PRO A CA 1
ATOM 815 C C . PRO A 1 118 ? 13.417 7.169 13.649 1.00 84.69 118 PRO A C 1
ATOM 817 O O . PRO A 1 118 ? 13.254 7.817 12.617 1.00 84.69 118 PRO A O 1
ATOM 820 N N . GLU A 1 119 ? 14.635 6.926 14.146 1.00 80.00 119 GLU A N 1
ATOM 821 C CA . GLU A 1 119 ? 15.859 7.382 13.461 1.00 80.00 119 GLU A CA 1
ATOM 822 C C . GLU A 1 119 ? 15.989 6.821 12.036 1.00 80.00 119 GLU A C 1
ATOM 824 O O . GLU A 1 119 ? 16.610 7.445 11.177 1.00 80.00 119 GLU A O 1
ATOM 829 N N . ARG A 1 120 ? 15.422 5.635 11.785 1.00 74.94 120 ARG A N 1
ATOM 830 C CA . ARG A 1 120 ? 15.502 4.935 10.500 1.00 74.94 120 ARG A CA 1
ATOM 831 C C . ARG A 1 120 ? 14.095 4.651 9.977 1.00 74.94 120 ARG A C 1
ATOM 833 O O . ARG A 1 120 ? 13.314 4.042 10.708 1.00 74.94 120 ARG A O 1
ATOM 840 N N . PRO A 1 121 ? 13.774 4.982 8.715 1.00 71.50 121 PRO A N 1
ATOM 841 C CA . PRO A 1 121 ? 12.475 4.647 8.125 1.00 71.50 121 PRO A CA 1
ATOM 842 C C . PRO A 1 121 ? 12.137 3.151 8.185 1.00 71.50 121 PRO A C 1
ATOM 844 O O . PRO A 1 121 ? 10.996 2.786 8.455 1.00 71.50 121 PRO A O 1
ATOM 847 N N . SER A 1 122 ? 13.141 2.279 8.044 1.00 71.69 122 SER A N 1
ATOM 848 C CA . SER A 1 122 ? 12.987 0.822 8.175 1.00 71.69 122 SER A CA 1
ATOM 849 C C . SER A 1 122 ? 12.463 0.372 9.546 1.00 71.69 122 SER A C 1
ATOM 851 O O . SER A 1 122 ? 11.953 -0.737 9.679 1.00 71.69 122 SER A O 1
ATOM 853 N N . ASP A 1 123 ? 12.586 1.213 10.576 1.00 78.81 123 ASP A N 1
ATOM 854 C CA . ASP A 1 123 ? 12.191 0.891 11.946 1.00 78.81 123 ASP A CA 1
ATOM 855 C C . ASP A 1 123 ? 10.741 1.291 12.266 1.00 78.81 123 ASP A C 1
ATOM 857 O O . ASP A 1 123 ? 10.279 1.014 13.373 1.00 78.81 123 ASP A O 1
ATOM 861 N N . ILE A 1 124 ? 10.000 1.906 11.331 1.00 81.81 124 ILE A N 1
ATOM 862 C CA . ILE A 1 124 ? 8.609 2.357 11.541 1.00 81.81 124 ILE A CA 1
ATOM 863 C C . ILE A 1 124 ? 7.716 1.224 12.050 1.00 81.81 124 ILE A C 1
ATOM 865 O O . ILE A 1 124 ? 7.060 1.374 13.083 1.00 81.81 124 ILE A O 1
ATOM 869 N N . GLY A 1 125 ? 7.732 0.069 11.378 1.00 81.88 125 GLY A N 1
ATOM 870 C CA . GLY A 1 125 ? 6.900 -1.062 11.781 1.00 81.88 125 GLY A CA 1
ATOM 871 C C . GLY A 1 125 ? 7.264 -1.603 13.165 1.00 81.88 125 GLY A C 1
ATOM 872 O O . GLY A 1 125 ? 6.378 -1.861 13.981 1.00 81.88 125 GLY A O 1
ATOM 873 N N . ARG A 1 126 ? 8.565 -1.699 13.474 1.00 83.81 126 ARG A N 1
ATOM 874 C CA . ARG A 1 126 ? 9.042 -2.134 14.796 1.00 83.81 126 ARG A CA 1
ATOM 875 C C . ARG A 1 126 ? 8.624 -1.151 15.886 1.00 83.81 126 ARG A C 1
ATOM 877 O O . ARG A 1 126 ? 8.051 -1.568 16.889 1.00 83.81 126 ARG A O 1
ATOM 884 N N . ALA A 1 127 ? 8.857 0.143 15.679 1.00 87.75 127 ALA A N 1
ATOM 885 C CA . ALA A 1 127 ? 8.507 1.185 16.639 1.00 87.75 127 ALA A CA 1
ATOM 886 C C . ALA A 1 127 ? 6.996 1.221 16.928 1.00 87.75 127 ALA A C 1
ATOM 888 O O . ALA A 1 127 ? 6.598 1.365 18.086 1.00 87.75 127 ALA A O 1
ATOM 889 N N . ALA A 1 128 ? 6.156 1.022 15.908 1.00 90.06 128 ALA A N 1
ATOM 890 C CA . ALA A 1 128 ? 4.707 0.945 16.076 1.00 90.06 128 ALA A CA 1
ATOM 891 C C . ALA A 1 128 ? 4.273 -0.263 16.916 1.00 90.06 128 ALA A C 1
ATOM 893 O O . ALA A 1 128 ? 3.505 -0.103 17.866 1.00 90.06 128 ALA A O 1
ATOM 894 N N . VAL A 1 129 ? 4.804 -1.455 16.630 1.00 88.62 129 VAL A N 1
ATOM 895 C CA . VAL A 1 129 ? 4.494 -2.678 17.392 1.00 88.62 129 VAL A CA 1
ATOM 896 C C . VAL A 1 129 ? 5.007 -2.591 18.832 1.00 88.62 129 VAL A C 1
ATOM 898 O O . VAL A 1 129 ? 4.301 -2.984 19.766 1.00 88.62 129 VAL A O 1
ATOM 901 N N . GLU A 1 130 ? 6.203 -2.039 19.048 1.00 89.12 130 GLU A N 1
ATOM 902 C CA . GLU A 1 130 ? 6.755 -1.819 20.389 1.00 89.12 130 GLU A CA 1
ATOM 903 C C . GLU A 1 130 ? 5.903 -0.844 21.208 1.00 89.12 130 GLU A C 1
ATOM 905 O O . GLU A 1 130 ? 5.601 -1.114 22.378 1.00 89.12 130 GLU A O 1
ATOM 910 N N . TYR A 1 131 ? 5.493 0.275 20.603 1.00 91.94 131 TYR A N 1
ATOM 911 C CA . TYR A 1 131 ? 4.617 1.247 21.251 1.00 91.94 131 TYR A CA 1
ATOM 912 C C . TYR A 1 131 ? 3.257 0.625 21.581 1.00 91.94 131 TYR A C 1
ATOM 914 O O . TYR A 1 131 ? 2.814 0.689 22.730 1.00 91.94 131 TYR A O 1
ATOM 922 N N . ALA A 1 132 ? 2.635 -0.052 20.613 1.00 92.88 132 ALA A N 1
ATOM 923 C CA . ALA A 1 132 ? 1.356 -0.729 20.791 1.00 92.88 132 ALA A CA 1
ATOM 924 C C . ALA A 1 132 ? 1.412 -1.787 21.900 1.00 92.88 132 ALA A C 1
ATOM 926 O O . ALA A 1 132 ? 0.531 -1.842 22.755 1.00 92.88 132 ALA A O 1
ATOM 927 N N . SER A 1 133 ? 2.493 -2.565 21.963 1.00 90.50 133 SER A N 1
ATOM 928 C CA . SER A 1 133 ? 2.702 -3.567 23.015 1.00 90.50 133 SER A CA 1
ATOM 929 C C . SER A 1 133 ? 2.831 -2.942 24.407 1.00 90.50 133 SER A C 1
ATOM 931 O O . SER A 1 133 ? 2.386 -3.528 25.394 1.00 90.50 133 SER A O 1
ATOM 933 N N . ARG A 1 134 ? 3.436 -1.752 24.521 1.00 90.38 134 ARG A N 1
ATOM 934 C CA . ARG A 1 134 ? 3.497 -0.999 25.787 1.00 90.38 134 ARG A CA 1
ATOM 935 C C . ARG A 1 134 ? 2.135 -0.422 26.159 1.00 90.38 134 ARG A C 1
ATOM 937 O O . ARG A 1 134 ? 1.757 -0.521 27.325 1.00 90.38 134 ARG A O 1
ATOM 944 N N . ALA A 1 135 ? 1.411 0.140 25.192 1.00 91.81 135 ALA A N 1
ATOM 945 C CA . ALA A 1 135 ? 0.060 0.656 25.392 1.00 91.81 135 ALA A CA 1
ATOM 946 C C . ALA A 1 135 ? -0.887 -0.457 25.867 1.00 91.81 135 ALA A C 1
ATOM 948 O O . ALA A 1 135 ? -1.581 -0.284 26.864 1.00 91.81 135 ALA A O 1
ATOM 949 N N . ALA A 1 136 ? -0.810 -1.636 25.246 1.00 92.62 136 ALA A N 1
ATOM 950 C CA . ALA A 1 136 ? -1.614 -2.812 25.574 1.00 92.62 136 ALA A CA 1
ATOM 951 C C . ALA A 1 136 ? -1.435 -3.313 27.015 1.00 92.62 136 ALA A C 1
ATOM 953 O O . ALA A 1 136 ? -2.327 -3.953 27.554 1.00 92.62 136 ALA A O 1
ATOM 954 N N . ARG A 1 137 ? -0.295 -3.029 27.660 1.00 90.50 137 ARG A N 1
ATOM 955 C CA . ARG A 1 137 ? -0.056 -3.379 29.073 1.00 90.50 137 ARG A CA 1
ATOM 956 C C . ARG A 1 137 ? -0.655 -2.380 30.066 1.00 90.50 137 ARG A C 1
ATOM 958 O O . ARG A 1 137 ? -0.609 -2.627 31.266 1.00 90.50 137 ARG A O 1
ATOM 965 N N . ARG A 1 138 ? -1.131 -1.229 29.589 1.00 91.12 138 ARG A N 1
ATOM 966 C CA . ARG A 1 138 ? -1.575 -0.094 30.416 1.00 91.12 138 ARG A CA 1
ATOM 967 C C . ARG A 1 138 ? -3.052 0.241 30.239 1.00 91.12 138 ARG A C 1
ATOM 969 O O . ARG A 1 138 ? -3.552 1.101 30.953 1.00 91.12 138 ARG A O 1
ATOM 976 N N . THR A 1 139 ? -3.727 -0.405 29.297 1.00 92.19 139 THR A N 1
ATOM 977 C CA . THR A 1 139 ? -5.157 -0.229 29.058 1.00 92.19 139 THR A CA 1
ATOM 978 C C . THR A 1 139 ? -5.876 -1.573 29.106 1.00 92.19 139 THR A C 1
ATOM 980 O O . THR A 1 139 ? -5.273 -2.614 28.848 1.00 92.19 139 THR A O 1
ATOM 983 N N . ALA A 1 140 ? -7.163 -1.540 29.447 1.00 91.94 140 ALA A N 1
ATOM 984 C CA . ALA A 1 140 ? -8.066 -2.668 29.252 1.00 91.94 140 ALA A CA 1
ATOM 985 C C . ALA A 1 140 ? -8.587 -2.739 27.803 1.00 91.94 140 ALA A C 1
ATOM 987 O O . ALA A 1 140 ? -9.029 -3.801 27.362 1.00 91.94 140 ALA A O 1
ATOM 988 N N . ASP A 1 141 ? -8.520 -1.624 27.069 1.00 95.12 141 ASP A N 1
ATOM 989 C CA . ASP A 1 141 ? -9.002 -1.547 25.695 1.00 95.12 141 ASP A CA 1
ATOM 990 C C . ASP A 1 141 ? -8.076 -2.311 24.739 1.00 95.12 141 ASP A C 1
ATOM 992 O O . ASP A 1 141 ? -6.848 -2.286 24.895 1.00 95.12 141 ASP A O 1
ATOM 996 N N . PRO A 1 142 ? -8.634 -2.963 23.708 1.00 95.56 142 PRO A N 1
ATOM 997 C CA . PRO A 1 142 ? -7.842 -3.594 22.667 1.00 95.56 142 PRO A CA 1
ATOM 998 C C . PRO A 1 142 ? -6.959 -2.570 21.949 1.00 95.56 142 PRO A C 1
ATOM 1000 O O . PRO A 1 142 ? -7.422 -1.504 21.551 1.00 95.56 142 PRO A O 1
ATOM 1003 N N . VAL A 1 143 ? -5.693 -2.918 21.730 1.00 96.50 143 VAL A N 1
ATOM 1004 C CA . VAL A 1 143 ? -4.765 -2.123 20.918 1.00 96.50 143 VAL A CA 1
ATOM 1005 C C . VAL A 1 143 ? -4.613 -2.768 19.549 1.00 96.50 143 VAL A C 1
ATOM 1007 O O . VAL A 1 143 ? -4.457 -3.986 19.451 1.00 96.50 143 VAL A O 1
ATOM 1010 N N . ILE A 1 144 ? -4.654 -1.961 18.495 1.00 96.38 144 ILE A N 1
ATOM 1011 C CA . ILE A 1 144 ? -4.542 -2.387 17.098 1.00 96.38 144 ILE A CA 1
ATOM 1012 C C . ILE A 1 144 ? -3.454 -1.554 16.431 1.00 96.38 144 ILE A C 1
ATOM 1014 O O . ILE A 1 144 ? -3.349 -0.351 16.672 1.00 96.38 144 ILE A O 1
ATOM 1018 N N . VAL A 1 145 ? -2.647 -2.191 15.586 1.00 93.81 145 VAL A N 1
ATOM 1019 C CA . VAL A 1 145 ? -1.663 -1.499 14.748 1.00 93.81 145 VAL A CA 1
ATOM 1020 C C . VAL A 1 145 ? -2.168 -1.468 13.312 1.00 93.81 145 VAL A C 1
ATOM 1022 O O . VAL A 1 145 ? -2.536 -2.508 12.778 1.00 93.81 145 VAL A O 1
ATOM 1025 N N . GLN A 1 146 ? -2.169 -0.307 12.668 1.00 92.06 146 GLN A N 1
ATOM 1026 C CA . GLN A 1 146 ? -2.457 -0.179 11.240 1.00 92.06 146 GLN A CA 1
ATOM 1027 C C . GLN A 1 146 ? -1.208 0.307 10.511 1.00 92.06 146 GLN A C 1
ATOM 1029 O O . GLN A 1 146 ? -0.655 1.329 10.901 1.00 92.06 146 GLN A O 1
ATOM 1034 N N . GLY A 1 147 ? -0.780 -0.382 9.455 1.00 83.88 147 GLY A N 1
ATOM 1035 C CA . GLY A 1 147 ? 0.374 0.024 8.649 1.00 83.88 147 GLY A CA 1
ATOM 1036 C C . GLY A 1 147 ? 1.254 -1.133 8.182 1.00 83.88 147 GLY A C 1
ATOM 1037 O O . GLY A 1 147 ? 0.990 -2.277 8.544 1.00 83.88 147 GLY A O 1
ATOM 1038 N N . PRO A 1 148 ? 2.316 -0.857 7.405 1.00 75.38 148 PRO A N 1
ATOM 1039 C CA . PRO A 1 148 ? 3.227 -1.879 6.900 1.00 75.38 148 PRO A CA 1
ATOM 1040 C C . PRO A 1 148 ? 4.164 -2.364 8.017 1.00 75.38 148 PRO A C 1
ATOM 1042 O O . PRO A 1 148 ? 5.257 -1.829 8.211 1.00 75.38 148 PRO A O 1
ATOM 1045 N N . VAL A 1 149 ? 3.744 -3.376 8.779 1.00 73.88 149 VAL A N 1
ATOM 1046 C CA . VAL A 1 149 ? 4.475 -3.848 9.973 1.00 73.88 149 VAL A CA 1
ATOM 1047 C C . VAL A 1 149 ? 4.888 -5.320 9.900 1.00 73.88 149 VAL A C 1
ATOM 1049 O O . VAL A 1 149 ? 5.445 -5.838 10.866 1.00 73.88 149 VAL A O 1
ATOM 1052 N N . GLY A 1 150 ? 4.669 -5.997 8.768 1.00 67.88 150 GLY A N 1
ATOM 1053 C CA . GLY A 1 150 ? 4.808 -7.450 8.627 1.00 67.88 150 GLY A CA 1
ATOM 1054 C C . GLY A 1 150 ? 6.106 -8.077 9.152 1.00 67.88 150 GLY A C 1
ATOM 1055 O O . GLY A 1 150 ? 6.069 -9.129 9.793 1.00 67.88 150 GLY A O 1
ATOM 1056 N N . GLN A 1 151 ? 7.263 -7.425 8.998 1.00 66.19 151 GLN A N 1
ATOM 1057 C CA . GLN A 1 151 ? 8.515 -7.941 9.576 1.00 66.19 151 GLN A CA 1
ATOM 1058 C C . GLN A 1 151 ? 8.544 -7.866 11.112 1.00 66.19 151 GLN A C 1
ATOM 1060 O O . GLN A 1 151 ? 9.072 -8.760 11.771 1.00 66.19 151 GLN A O 1
ATOM 1065 N N . ALA A 1 152 ? 7.929 -6.839 11.701 1.00 69.50 152 ALA A N 1
ATOM 1066 C CA . ALA A 1 152 ? 7.906 -6.630 13.147 1.00 69.50 152 ALA A CA 1
ATOM 1067 C C . ALA A 1 152 ? 7.014 -7.636 13.894 1.00 69.50 152 ALA A C 1
ATOM 1069 O O . ALA A 1 152 ? 7.167 -7.799 15.100 1.00 69.50 152 ALA A O 1
ATOM 1070 N N . VAL A 1 153 ? 6.107 -8.326 13.196 1.00 71.94 153 VAL A N 1
ATOM 1071 C CA . VAL A 1 153 ? 5.164 -9.292 13.795 1.00 71.94 153 VAL A CA 1
ATOM 1072 C C . VAL A 1 153 ? 5.416 -10.752 13.390 1.00 71.94 153 VAL A C 1
ATOM 1074 O O . VAL A 1 153 ? 4.647 -11.644 13.754 1.00 71.94 153 VAL A O 1
ATOM 1077 N N . THR A 1 154 ? 6.499 -11.013 12.648 1.00 66.44 154 THR A N 1
ATOM 1078 C CA . THR A 1 154 ? 6.989 -12.368 12.302 1.00 66.44 154 THR A CA 1
ATOM 1079 C C . THR A 1 154 ? 8.284 -12.760 13.009 1.00 66.44 154 THR A C 1
ATOM 1081 O O . THR A 1 154 ? 8.693 -13.925 12.947 1.00 66.44 154 THR A O 1
ATOM 1084 N N . GLY A 1 155 ? 8.981 -11.804 13.625 1.00 58.41 155 GLY A N 1
ATOM 1085 C CA . GLY A 1 155 ? 10.254 -12.039 14.295 1.00 58.41 155 GLY A CA 1
ATOM 1086 C C . GLY A 1 155 ? 10.077 -12.438 15.759 1.00 58.41 155 GLY A C 1
ATOM 1087 O O . GLY A 1 155 ? 9.458 -11.707 16.519 1.00 58.41 155 GLY A O 1
ATOM 1088 N N . ARG A 1 156 ? 10.744 -13.524 16.183 1.00 51.41 156 ARG A N 1
ATOM 1089 C CA . ARG A 1 156 ? 10.927 -13.897 17.605 1.00 51.41 156 ARG A CA 1
ATOM 1090 C C . ARG A 1 156 ? 11.590 -12.799 18.457 1.00 51.41 156 ARG A C 1
ATOM 1092 O O . ARG A 1 156 ? 11.587 -12.896 19.679 1.00 51.41 156 ARG A O 1
ATOM 1099 N N . GLU A 1 157 ? 12.214 -11.808 17.819 1.00 48.72 157 GLU A N 1
ATOM 1100 C CA . GLU A 1 157 ? 12.898 -10.686 18.472 1.00 48.72 157 GLU A CA 1
ATOM 1101 C C . GLU A 1 157 ? 11.927 -9.635 19.023 1.00 48.72 157 GLU A C 1
ATOM 1103 O O . GLU A 1 157 ? 12.251 -8.953 19.997 1.00 48.72 157 GLU A O 1
ATOM 1108 N N . ALA A 1 158 ? 10.717 -9.537 18.464 1.00 51.16 158 ALA A N 1
ATOM 1109 C CA . ALA A 1 158 ? 9.639 -8.792 19.091 1.00 51.16 158 ALA A CA 1
ATOM 1110 C C . ALA A 1 158 ? 9.115 -9.658 20.240 1.00 51.16 158 ALA A C 1
ATOM 1112 O O . ALA A 1 158 ? 8.328 -10.575 20.026 1.00 51.16 158 ALA A O 1
ATOM 1113 N N . GLY A 1 159 ? 9.619 -9.430 21.458 1.00 56.09 159 GLY A N 1
ATOM 1114 C CA . GLY A 1 159 ? 9.130 -10.123 22.652 1.00 56.09 159 GLY A CA 1
ATOM 1115 C C . GLY A 1 159 ? 7.599 -10.184 22.653 1.00 56.09 159 GLY A C 1
ATOM 1116 O O . GLY A 1 159 ? 6.959 -9.210 22.254 1.00 56.09 159 GLY A O 1
ATOM 1117 N N . LEU A 1 160 ? 7.047 -11.341 23.046 1.00 55.41 160 LEU A N 1
ATOM 1118 C CA . LEU A 1 160 ? 5.642 -11.694 22.823 1.00 55.41 160 LEU A CA 1
ATOM 1119 C C . LEU A 1 160 ? 4.705 -10.496 23.057 1.00 55.41 160 LEU A C 1
ATOM 1121 O O . LEU A 1 160 ? 4.766 -9.871 24.125 1.00 55.41 160 LEU A O 1
ATOM 1125 N N . PRO A 1 161 ? 3.847 -10.168 22.080 1.00 62.09 161 PRO A N 1
ATOM 1126 C CA . PRO A 1 161 ? 2.921 -9.058 22.208 1.00 62.09 161 PRO A CA 1
ATOM 1127 C C . PRO A 1 161 ? 2.038 -9.273 23.442 1.00 62.09 161 PRO A C 1
ATOM 1129 O O . PRO A 1 161 ? 1.550 -10.377 23.685 1.00 62.09 161 PRO A O 1
ATOM 1132 N N . GLY A 1 162 ? 1.886 -8.230 24.265 1.00 63.97 162 GLY A N 1
ATOM 1133 C CA . GLY A 1 162 ? 1.067 -8.308 25.479 1.00 63.97 162 GLY A CA 1
ATOM 1134 C C . GLY A 1 162 ? -0.385 -8.663 25.146 1.00 63.97 162 GLY A C 1
ATOM 1135 O O . GLY A 1 162 ? -0.854 -8.332 24.060 1.00 63.97 162 GLY A O 1
ATOM 1136 N N . GLU A 1 163 ? -1.109 -9.290 26.080 1.00 71.81 163 GLU A N 1
ATOM 1137 C CA . GLU A 1 163 ? -2.474 -9.817 25.868 1.00 71.81 163 GLU A CA 1
ATOM 1138 C C . GLU A 1 163 ? -3.492 -8.790 25.317 1.00 71.81 163 GLU A C 1
ATOM 1140 O O . GLU A 1 163 ? -4.501 -9.180 24.728 1.00 71.81 163 GLU A O 1
ATOM 1145 N N . GLY A 1 164 ? -3.224 -7.485 25.454 1.00 85.31 164 GLY A N 1
ATOM 1146 C CA . GLY A 1 164 ? -4.053 -6.403 24.912 1.00 85.31 164 GLY A CA 1
ATOM 1147 C C . GLY A 1 164 ? -3.819 -6.042 23.434 1.00 85.31 164 GLY A C 1
ATOM 1148 O O . GLY A 1 164 ? -4.652 -5.342 22.862 1.00 85.31 164 GLY A O 1
ATOM 1149 N N . LEU A 1 165 ? -2.736 -6.494 22.784 1.00 92.00 165 LEU A N 1
ATOM 1150 C CA . LEU A 1 165 ? -2.511 -6.246 21.350 1.00 92.00 165 LEU A CA 1
ATOM 1151 C C . LEU A 1 165 ? -3.329 -7.247 20.522 1.00 92.00 165 LEU A C 1
ATOM 1153 O O . LEU A 1 165 ? -3.000 -8.431 20.452 1.00 92.00 165 LEU A O 1
ATOM 1157 N N . ARG A 1 166 ? -4.412 -6.774 19.896 1.00 93.31 166 ARG A N 1
ATOM 1158 C CA . ARG A 1 166 ? -5.383 -7.627 19.188 1.00 93.31 166 ARG A CA 1
ATOM 1159 C C . ARG A 1 166 ? -4.941 -8.071 17.810 1.00 93.31 166 ARG A C 1
ATOM 1161 O O . ARG A 1 166 ? -5.368 -9.133 17.363 1.00 93.31 166 ARG A O 1
ATOM 1168 N N . GLY A 1 167 ? -4.116 -7.281 17.139 1.00 93.12 167 GLY A N 1
ATOM 1169 C CA . GLY A 1 167 ? -3.653 -7.613 15.806 1.00 93.12 167 GLY A CA 1
ATOM 1170 C C . GLY A 1 167 ? -3.207 -6.403 15.011 1.00 93.12 167 GLY A C 1
ATOM 1171 O O . GLY A 1 167 ? -3.038 -5.299 15.539 1.00 93.12 167 GLY A O 1
ATOM 1172 N N . VAL A 1 168 ? -3.017 -6.660 13.726 1.00 92.56 168 VAL A N 1
ATOM 1173 C CA . VAL A 1 168 ? -2.511 -5.713 12.742 1.00 92.56 168 VAL A CA 1
ATOM 1174 C C . VAL A 1 168 ? -3.488 -5.595 11.578 1.00 92.56 168 VAL A C 1
ATOM 1176 O O . VAL A 1 168 ? -4.076 -6.593 11.165 1.00 92.56 168 VAL A O 1
ATOM 1179 N N . VAL A 1 169 ? -3.607 -4.398 11.012 1.00 92.12 169 VAL A N 1
ATOM 1180 C CA . VAL A 1 169 ? -4.244 -4.146 9.717 1.00 92.12 169 VAL A CA 1
ATOM 1181 C C . VAL A 1 169 ? -3.199 -3.623 8.732 1.00 92.12 169 VAL A C 1
ATOM 1183 O O . VAL A 1 169 ? -2.597 -2.577 8.966 1.00 92.12 169 VAL A O 1
ATOM 1186 N N . GLU A 1 170 ? -3.000 -4.323 7.618 1.00 85.25 170 GLU A N 1
ATOM 1187 C CA . GLU A 1 170 ? -2.122 -3.894 6.525 1.00 85.25 170 GLU A CA 1
ATOM 1188 C C . GLU A 1 170 ? -2.941 -3.513 5.285 1.00 85.25 170 GLU A C 1
ATOM 1190 O O . GLU A 1 170 ? -3.788 -4.278 4.809 1.00 85.25 170 GLU A O 1
ATOM 1195 N N . GLY A 1 171 ? -2.670 -2.319 4.756 1.00 78.19 171 GLY A N 1
ATOM 1196 C CA . GLY A 1 171 ? -3.210 -1.867 3.478 1.00 78.19 171 GLY A CA 1
ATOM 1197 C C . GLY A 1 171 ? -2.433 -2.434 2.293 1.00 78.19 171 GLY A C 1
ATOM 1198 O O . GLY A 1 171 ? -1.258 -2.759 2.415 1.00 78.19 171 GLY A O 1
ATOM 1199 N N . ALA A 1 172 ? -3.083 -2.518 1.135 1.00 67.12 172 ALA A N 1
ATOM 1200 C CA . ALA A 1 172 ? -2.446 -2.916 -0.107 1.00 67.12 172 ALA A CA 1
ATOM 1201 C C . ALA A 1 172 ? -1.426 -1.861 -0.556 1.00 67.12 172 ALA A C 1
ATOM 1203 O O . ALA A 1 172 ? -1.791 -0.744 -0.917 1.00 67.12 172 ALA A O 1
ATOM 1204 N N . SER A 1 173 ? -0.152 -2.237 -0.581 1.00 62.41 173 SER A N 1
ATOM 1205 C CA . SER A 1 173 ? 0.912 -1.462 -1.214 1.00 62.41 173 SER A CA 1
ATOM 1206 C C . SER A 1 173 ? 1.205 -1.939 -2.647 1.00 62.41 173 SER A C 1
ATOM 1208 O O . SER A 1 173 ? 1.013 -3.114 -2.970 1.00 62.41 173 SER A O 1
ATOM 1210 N N . PRO A 1 174 ? 1.753 -1.090 -3.535 1.00 48.06 174 PRO A N 1
ATOM 1211 C CA . PRO A 1 174 ? 2.249 -1.523 -4.841 1.00 48.06 174 PRO A CA 1
ATOM 1212 C C . PRO A 1 174 ? 3.382 -2.572 -4.796 1.00 48.06 174 PRO A C 1
ATOM 1214 O O . PRO A 1 174 ? 3.758 -3.088 -5.847 1.00 48.06 174 PRO A O 1
ATOM 1217 N N . GLY A 1 175 ? 3.888 -2.914 -3.606 1.00 50.69 175 GLY A N 1
ATOM 1218 C CA . GLY A 1 175 ? 4.825 -4.011 -3.351 1.00 50.69 175 GLY A CA 1
ATOM 1219 C C . GLY A 1 175 ? 4.353 -4.994 -2.277 1.00 50.69 175 GLY A C 1
ATOM 1220 O O . GLY A 1 175 ? 5.176 -5.571 -1.568 1.00 50.69 175 GLY A O 1
ATOM 1221 N N . ASP A 1 176 ? 3.035 -5.171 -2.096 1.00 53.34 176 ASP A N 1
ATOM 1222 C CA . ASP A 1 176 ? 2.435 -5.968 -1.005 1.00 53.34 176 ASP A CA 1
ATOM 1223 C C 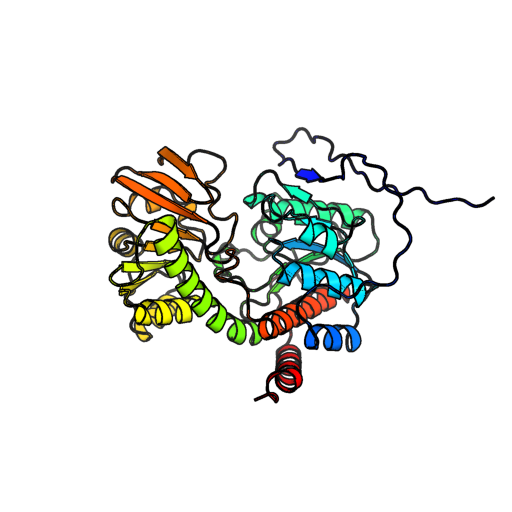. ASP A 1 176 ? 2.645 -7.481 -1.083 1.00 53.34 176 ASP A C 1
ATOM 1225 O O . ASP A 1 176 ? 1.884 -8.291 -0.530 1.00 53.34 176 ASP A O 1
ATOM 1229 N N . GLY A 1 177 ? 3.700 -7.873 -1.781 1.00 48.69 177 GLY A N 1
ATOM 1230 C CA . GLY A 1 177 ? 4.012 -9.246 -1.992 1.00 48.69 177 GLY A CA 1
ATOM 1231 C C . GLY A 1 177 ? 4.076 -10.018 -0.704 1.00 48.69 177 GLY A C 1
ATOM 1232 O O . GLY A 1 177 ? 4.603 -9.576 0.322 1.00 48.69 177 GLY A O 1
ATOM 1233 N N . ARG A 1 178 ? 3.572 -11.247 -0.806 1.00 49.38 178 ARG A N 1
ATOM 1234 C CA . ARG A 1 178 ? 3.819 -12.331 0.148 1.00 49.38 178 ARG A CA 1
ATOM 1235 C C . ARG A 1 178 ? 5.297 -12.398 0.577 1.00 49.38 178 ARG A C 1
ATOM 1237 O O . ARG A 1 178 ? 5.568 -12.945 1.626 1.00 49.38 178 ARG A O 1
ATOM 1244 N N . HIS A 1 179 ? 6.214 -11.784 -0.169 1.00 49.62 179 HIS A N 1
ATOM 1245 C CA . HIS A 1 179 ? 7.619 -11.518 0.138 1.00 49.62 179 HIS A CA 1
ATOM 1246 C C . HIS A 1 179 ? 7.905 -10.834 1.490 1.00 49.62 179 HIS A C 1
ATOM 1248 O O . HIS A 1 179 ? 8.852 -11.249 2.157 1.00 49.62 179 HIS A O 1
ATOM 1254 N N . ARG A 1 180 ? 7.086 -9.873 1.970 1.00 56.88 180 ARG A N 1
ATOM 1255 C CA . ARG A 1 180 ? 7.278 -9.307 3.336 1.00 56.88 180 ARG A CA 1
ATOM 1256 C C . ARG A 1 180 ? 7.119 -10.373 4.424 1.00 56.88 180 ARG A C 1
ATOM 1258 O O . ARG A 1 180 ? 7.701 -10.274 5.503 1.00 56.88 180 ARG A O 1
ATOM 1265 N N . TRP A 1 181 ? 6.336 -11.398 4.118 1.00 60.66 181 TRP A N 1
ATOM 1266 C CA . TRP A 1 181 ? 6.030 -12.528 4.970 1.00 60.66 181 TRP A CA 1
ATOM 1267 C C . TRP A 1 181 ? 6.862 -13.715 4.501 1.00 60.66 181 TRP A C 1
ATOM 1269 O O . TRP A 1 181 ? 6.380 -14.522 3.712 1.00 60.66 181 TRP A O 1
ATOM 1279 N N . ALA A 1 182 ? 8.121 -13.789 4.957 1.00 53.03 182 ALA A N 1
ATOM 1280 C CA . ALA A 1 182 ? 9.080 -14.833 4.577 1.00 53.03 182 ALA A CA 1
ATOM 1281 C C . ALA A 1 182 ? 8.370 -16.165 4.299 1.00 53.03 182 ALA A C 1
ATOM 1283 O O . ALA A 1 182 ? 7.704 -16.691 5.196 1.00 53.03 182 ALA A O 1
ATOM 1284 N N . ALA A 1 183 ? 8.451 -16.647 3.053 1.00 54.34 183 ALA A N 1
ATOM 1285 C CA . ALA A 1 183 ? 7.622 -17.739 2.550 1.00 54.34 183 ALA A CA 1
ATOM 1286 C C . ALA A 1 183 ? 7.534 -18.889 3.572 1.00 54.34 183 ALA A C 1
ATOM 1288 O O . ALA A 1 183 ? 8.526 -19.550 3.874 1.00 54.34 183 ALA A O 1
ATOM 1289 N N . GLY A 1 184 ? 6.341 -19.085 4.146 1.00 58.12 184 GLY A N 1
ATOM 1290 C CA . GLY A 1 184 ? 6.069 -20.129 5.139 1.00 58.12 184 GLY A CA 1
ATOM 1291 C C . GLY A 1 184 ? 6.029 -19.691 6.609 1.00 58.12 184 GLY A C 1
ATOM 1292 O O . GLY A 1 184 ? 5.697 -20.521 7.456 1.00 58.12 184 GLY A O 1
ATOM 1293 N N . ARG A 1 185 ? 6.298 -18.424 6.953 1.00 69.88 185 ARG A N 1
ATOM 1294 C CA . ARG A 1 185 ? 6.103 -17.916 8.325 1.00 69.88 185 ARG A CA 1
ATOM 1295 C C . ARG A 1 185 ? 4.699 -17.350 8.508 1.00 69.88 185 ARG A C 1
ATOM 1297 O O . ARG A 1 185 ? 4.328 -16.363 7.880 1.00 69.88 185 ARG A O 1
ATOM 1304 N N . GLN A 1 186 ? 3.925 -17.969 9.396 1.00 74.75 186 GLN A N 1
ATOM 1305 C CA . GLN A 1 186 ? 2.657 -17.403 9.852 1.00 74.75 186 GLN A CA 1
ATOM 1306 C C . GLN A 1 186 ? 2.913 -16.284 10.874 1.00 74.75 186 GLN A C 1
ATOM 1308 O O . GLN A 1 186 ? 3.808 -16.438 11.709 1.00 74.75 186 GLN A O 1
ATOM 1313 N N . PRO A 1 187 ? 2.143 -15.182 10.838 1.00 80.69 187 PRO A N 1
ATOM 1314 C CA . PRO A 1 187 ? 2.226 -14.146 11.859 1.00 80.69 187 PRO A CA 1
ATOM 1315 C C . PRO A 1 187 ? 1.879 -14.703 13.241 1.00 80.69 187 PRO A C 1
ATOM 1317 O O . PRO A 1 187 ? 0.981 -15.536 13.390 1.00 80.69 187 PRO A O 1
ATOM 1320 N N . GLU A 1 188 ? 2.544 -14.181 14.269 1.00 82.44 188 GLU A N 1
ATOM 1321 C CA . GLU A 1 188 ? 2.244 -14.527 15.666 1.00 82.44 188 GLU A CA 1
ATOM 1322 C C . GLU A 1 188 ? 0.991 -13.814 16.203 1.00 82.44 188 GLU A C 1
ATOM 1324 O O . GLU A 1 188 ? 0.492 -14.133 17.285 1.00 82.44 188 GLU A O 1
ATOM 1329 N N . LEU A 1 189 ? 0.453 -12.880 15.419 1.00 87.56 189 LEU A N 1
ATOM 1330 C CA . LEU A 1 189 ? -0.761 -12.118 15.677 1.00 87.56 189 LEU A CA 1
ATOM 1331 C C . LEU A 1 189 ? -1.786 -12.325 14.552 1.00 87.56 189 LEU A C 1
ATOM 1333 O O . LEU A 1 189 ? -1.439 -12.790 13.465 1.00 87.56 189 LEU A O 1
ATOM 1337 N N . PRO A 1 190 ? -3.063 -11.994 14.784 1.00 92.12 190 PRO A N 1
ATOM 1338 C CA . PRO A 1 190 ? -4.014 -11.799 13.699 1.00 92.12 190 PRO A CA 1
ATOM 1339 C C . PRO A 1 190 ? -3.587 -10.613 12.827 1.00 92.12 190 PRO A C 1
ATOM 1341 O O . PRO A 1 190 ? -3.303 -9.531 13.345 1.00 92.12 190 PRO A O 1
ATOM 1344 N N . VAL A 1 191 ? -3.554 -10.812 11.511 1.00 91.00 191 VAL A N 1
ATOM 1345 C CA . VAL A 1 191 ? -3.208 -9.770 10.535 1.00 91.00 191 VAL A CA 1
ATOM 1346 C C . VAL A 1 191 ? -4.302 -9.696 9.482 1.00 91.00 191 VAL A C 1
ATOM 1348 O O . VAL A 1 191 ? -4.414 -10.595 8.649 1.00 91.00 191 VAL A O 1
ATOM 1351 N N . TYR A 1 192 ? -5.102 -8.636 9.511 1.00 92.56 192 TYR A N 1
ATOM 1352 C CA . TYR A 1 192 ? -6.013 -8.319 8.417 1.00 92.56 192 TYR A CA 1
ATOM 1353 C C . TYR A 1 192 ? -5.247 -7.662 7.279 1.00 92.56 192 TYR A C 1
ATOM 1355 O O . TYR A 1 192 ? -4.447 -6.757 7.510 1.00 92.56 192 TYR A O 1
ATOM 1363 N N . ARG A 1 193 ? -5.505 -8.106 6.050 1.00 87.44 193 ARG A N 1
ATOM 1364 C CA . ARG A 1 193 ? -4.872 -7.559 4.849 1.00 87.44 193 ARG A CA 1
ATOM 1365 C C . ARG A 1 193 ? -5.924 -7.155 3.832 1.00 87.44 193 ARG A C 1
ATOM 1367 O O . ARG A 1 193 ? -6.808 -7.955 3.516 1.00 87.44 193 ARG A O 1
ATOM 1374 N N . THR A 1 194 ? -5.788 -5.961 3.266 1.00 84.88 194 THR A N 1
ATOM 1375 C CA . THR A 1 194 ? -6.594 -5.572 2.095 1.00 84.88 194 THR A CA 1
ATOM 1376 C C . THR A 1 194 ? -5.957 -6.048 0.787 1.00 84.88 194 THR A C 1
ATOM 1378 O O . THR A 1 194 ? -6.647 -6.278 -0.205 1.00 84.88 194 THR A O 1
ATOM 1381 N N . ALA A 1 195 ? -4.647 -6.318 0.772 1.00 77.31 195 ALA A N 1
ATOM 1382 C CA . ALA A 1 195 ? -4.023 -6.997 -0.358 1.00 77.31 195 ALA A CA 1
ATOM 1383 C C . ALA A 1 195 ? -4.584 -8.408 -0.548 1.00 77.31 195 ALA A C 1
ATOM 1385 O O . ALA A 1 195 ? -4.671 -9.200 0.390 1.00 77.31 195 ALA A O 1
ATOM 1386 N N . GLY A 1 196 ? -4.945 -8.727 -1.790 1.00 77.00 196 GLY A N 1
ATOM 1387 C CA . GLY A 1 196 ? -5.620 -9.977 -2.134 1.00 77.00 196 GLY A CA 1
ATOM 1388 C C . GLY A 1 196 ? -7.122 -9.980 -1.843 1.00 77.00 196 GLY A C 1
ATOM 1389 O O . GLY A 1 196 ? -7.784 -10.961 -2.181 1.00 77.00 196 GLY A O 1
ATOM 1390 N N . SER A 1 197 ? -7.680 -8.903 -1.276 1.00 85.56 197 SER A N 1
ATOM 1391 C CA . SER A 1 197 ? -9.130 -8.752 -1.199 1.00 85.56 197 SER A CA 1
ATOM 1392 C C . SER A 1 197 ? -9.719 -8.461 -2.590 1.00 85.56 197 SER A C 1
ATOM 1394 O O . SER A 1 197 ? -9.026 -7.928 -3.469 1.00 85.56 197 SER A O 1
ATOM 1396 N N . PRO A 1 198 ? -11.011 -8.763 -2.816 1.00 87.69 198 PRO A N 1
ATOM 1397 C CA . PRO A 1 198 ? -11.698 -8.379 -4.048 1.00 87.69 198 PRO A CA 1
ATOM 1398 C C . PRO A 1 198 ? -11.650 -6.868 -4.332 1.00 87.69 198 PRO A C 1
ATOM 1400 O O . PRO A 1 198 ? -11.611 -6.467 -5.493 1.00 87.69 198 PRO A O 1
ATOM 1403 N N . LEU A 1 199 ? -11.631 -6.032 -3.286 1.00 87.56 199 LEU A N 1
ATOM 1404 C CA . LEU A 1 199 ? -11.562 -4.572 -3.410 1.00 87.56 199 LEU A CA 1
ATOM 1405 C C . LEU A 1 199 ? -10.154 -4.092 -3.761 1.00 87.56 199 LEU A C 1
ATOM 1407 O O . LEU A 1 199 ? -10.003 -3.191 -4.586 1.00 87.56 199 LEU A O 1
ATOM 1411 N N . GLY A 1 200 ? -9.119 -4.751 -3.230 1.00 79.38 200 GLY A N 1
ATOM 1412 C CA . GLY A 1 200 ? -7.727 -4.460 -3.572 1.00 79.38 200 GLY A CA 1
ATOM 1413 C C . GLY A 1 200 ? -7.451 -4.543 -5.080 1.00 79.38 200 GLY A C 1
ATOM 1414 O O . GLY A 1 200 ? -6.639 -3.779 -5.607 1.00 79.38 200 GLY A O 1
ATOM 1415 N N . ALA A 1 201 ? -8.171 -5.399 -5.815 1.00 78.62 201 ALA A N 1
ATOM 1416 C CA . ALA A 1 201 ? -8.064 -5.489 -7.273 1.00 78.62 201 ALA A CA 1
ATOM 1417 C C . ALA A 1 201 ? -8.534 -4.212 -8.002 1.00 78.62 201 ALA A C 1
ATOM 1419 O O . ALA A 1 201 ? -7.939 -3.834 -9.014 1.00 78.62 201 ALA A O 1
ATOM 1420 N N . LEU A 1 202 ? -9.554 -3.520 -7.478 1.00 82.31 202 LEU A N 1
ATOM 1421 C CA . LEU A 1 202 ? -10.080 -2.270 -8.051 1.00 82.31 202 LEU A CA 1
ATOM 1422 C C . LEU A 1 202 ? -9.068 -1.124 -7.949 1.00 82.31 202 LEU A C 1
ATOM 1424 O O . LEU A 1 202 ? -9.014 -0.246 -8.807 1.00 82.31 202 LEU A O 1
ATOM 1428 N N . VAL A 1 203 ? -8.241 -1.174 -6.911 1.00 78.56 203 VAL A N 1
ATOM 1429 C CA . VAL A 1 203 ? -7.242 -0.161 -6.561 1.00 78.56 203 VAL A CA 1
ATOM 1430 C C . VAL A 1 203 ? -5.905 -0.445 -7.247 1.00 78.56 203 VAL A C 1
ATOM 1432 O O . VAL A 1 203 ? -5.209 0.469 -7.690 1.00 78.56 203 VAL A O 1
ATOM 1435 N N . SER A 1 204 ? -5.576 -1.728 -7.407 1.00 79.12 204 SER A N 1
ATOM 1436 C CA . SER A 1 204 ? -4.315 -2.197 -7.986 1.00 79.12 204 SER A CA 1
ATOM 1437 C C . SER A 1 204 ? -4.063 -1.646 -9.389 1.00 79.12 204 SER A C 1
ATOM 1439 O O . SER A 1 204 ? -2.955 -1.206 -9.693 1.00 79.12 204 SER A O 1
ATOM 1441 N N . ARG A 1 205 ? -5.080 -1.633 -10.261 1.00 82.94 205 ARG A N 1
ATOM 1442 C CA . ARG A 1 205 ? -4.913 -1.158 -11.643 1.00 82.94 205 ARG A CA 1
ATOM 1443 C C . ARG A 1 205 ? -4.576 0.345 -11.700 1.00 82.94 205 ARG A C 1
ATOM 1445 O O . ARG A 1 205 ? -3.529 0.669 -12.262 1.00 82.94 205 ARG A O 1
ATOM 1452 N N . PRO A 1 206 ? -5.378 1.257 -11.117 1.00 80.88 206 PRO A N 1
ATOM 1453 C CA . PRO A 1 206 ? -5.027 2.676 -11.012 1.00 80.88 206 PRO A CA 1
ATOM 1454 C C . PRO A 1 206 ? -3.660 2.919 -10.366 1.00 80.88 206 PRO A C 1
ATOM 1456 O O . PRO A 1 206 ? -2.878 3.698 -10.905 1.00 80.88 206 PRO A O 1
ATOM 1459 N N . ALA A 1 207 ? -3.327 2.195 -9.291 1.00 77.81 207 ALA A N 1
ATOM 1460 C CA . ALA A 1 207 ? -2.020 2.296 -8.642 1.00 77.81 207 ALA A CA 1
ATOM 1461 C C . ALA A 1 207 ? -0.865 1.928 -9.591 1.00 77.81 207 ALA A C 1
ATOM 1463 O O . ALA A 1 207 ? 0.148 2.622 -9.646 1.00 77.81 207 ALA A O 1
ATOM 1464 N N . GLY A 1 208 ? -1.025 0.874 -10.398 1.00 82.81 208 GLY A N 1
ATOM 1465 C CA . GLY A 1 208 ? -0.040 0.496 -11.411 1.00 82.81 208 GLY A CA 1
ATOM 1466 C C . GLY A 1 208 ? 0.134 1.546 -12.513 1.00 82.81 208 GLY A C 1
ATOM 1467 O O . GLY A 1 208 ? 1.257 1.825 -12.932 1.00 82.81 208 GLY A O 1
ATOM 1468 N N . VAL A 1 209 ? -0.959 2.171 -12.964 1.00 85.88 209 VAL A N 1
ATOM 1469 C CA . VAL A 1 209 ? -0.896 3.294 -13.919 1.00 85.88 209 VAL A CA 1
ATOM 1470 C C . VAL A 1 209 ? -0.146 4.478 -13.307 1.00 85.88 209 VAL A C 1
ATOM 1472 O O . VAL A 1 209 ? 0.778 5.000 -13.933 1.00 85.88 209 VAL A O 1
ATOM 1475 N N . ALA A 1 210 ? -0.499 4.864 -12.078 1.00 80.94 210 ALA A N 1
ATOM 1476 C CA . ALA A 1 210 ? 0.152 5.953 -11.356 1.00 80.94 210 ALA A CA 1
ATOM 1477 C C . ALA A 1 210 ? 1.654 5.693 -11.174 1.00 80.94 210 ALA A C 1
ATOM 1479 O O . ALA A 1 210 ? 2.462 6.572 -11.456 1.00 80.94 210 ALA A O 1
ATOM 1480 N N . MET A 1 211 ? 2.040 4.468 -10.810 1.00 82.88 211 MET A N 1
ATOM 1481 C CA . MET A 1 211 ? 3.441 4.057 -10.687 1.00 82.88 211 MET A CA 1
ATOM 1482 C C . MET A 1 211 ? 4.217 4.222 -12.001 1.00 82.88 211 MET A C 1
ATOM 1484 O O . MET A 1 211 ? 5.332 4.739 -11.994 1.00 82.88 211 MET A O 1
ATOM 1488 N N . ALA A 1 212 ? 3.644 3.815 -13.137 1.00 88.69 212 ALA A N 1
ATOM 1489 C CA . ALA A 1 212 ? 4.305 3.947 -14.436 1.00 88.69 212 ALA A CA 1
ATOM 1490 C C . ALA A 1 212 ? 4.543 5.418 -14.826 1.00 88.69 212 ALA A C 1
ATOM 1492 O O . ALA A 1 212 ? 5.611 5.759 -15.339 1.00 88.69 212 ALA A O 1
ATOM 1493 N N . HIS A 1 213 ? 3.576 6.297 -14.553 1.00 87.38 213 HIS A N 1
ATOM 1494 C CA . HIS A 1 213 ? 3.731 7.738 -14.777 1.00 87.38 213 HIS A CA 1
ATOM 1495 C C . HIS A 1 213 ? 4.683 8.393 -13.771 1.00 87.38 213 HIS A C 1
ATOM 1497 O O . HIS A 1 213 ? 5.485 9.243 -14.160 1.00 87.38 213 HIS A O 1
ATOM 1503 N N . GLY A 1 214 ? 4.648 7.964 -12.508 1.00 82.44 214 GLY A N 1
ATOM 1504 C CA . GLY A 1 214 ? 5.604 8.369 -11.480 1.00 82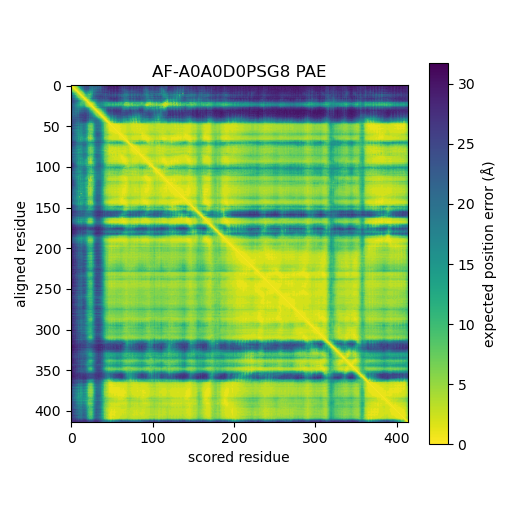.44 214 GLY A CA 1
ATOM 1505 C C . GLY A 1 214 ? 7.034 8.026 -11.890 1.00 82.44 214 GLY A C 1
ATOM 1506 O O . GLY A 1 214 ? 7.912 8.885 -11.831 1.00 82.44 214 GLY A O 1
ATOM 1507 N N . LEU A 1 215 ? 7.251 6.820 -12.426 1.00 87.12 215 LEU A N 1
ATOM 1508 C CA . LEU A 1 215 ? 8.542 6.408 -12.974 1.00 87.12 215 LEU A CA 1
ATOM 1509 C C . LEU A 1 215 ? 9.008 7.331 -14.106 1.00 87.12 215 LEU A C 1
ATOM 1511 O O . LEU A 1 215 ? 10.139 7.810 -14.066 1.00 87.12 215 LEU A O 1
ATOM 1515 N N . GLU A 1 216 ? 8.154 7.624 -15.088 1.00 90.25 216 GLU A N 1
ATOM 1516 C CA . GLU A 1 216 ? 8.488 8.565 -16.169 1.00 90.25 216 GLU A CA 1
ATOM 1517 C C . GLU A 1 216 ? 8.854 9.955 -15.635 1.00 90.25 216 GLU A C 1
ATOM 1519 O O . GLU A 1 216 ? 9.861 10.534 -16.051 1.00 90.25 216 GLU A O 1
ATOM 1524 N N . SER A 1 217 ? 8.078 10.478 -14.684 1.00 86.12 217 SER A N 1
ATOM 1525 C CA . SER A 1 217 ? 8.341 11.777 -14.061 1.00 86.12 217 SER A CA 1
ATOM 1526 C C . SER A 1 217 ? 9.694 11.796 -13.344 1.00 86.12 217 SER A C 1
ATOM 1528 O O . SER A 1 217 ? 10.502 12.704 -13.560 1.00 86.12 217 SER A O 1
ATOM 1530 N N . VAL A 1 218 ? 9.979 10.766 -12.543 1.00 84.31 218 VAL A N 1
ATOM 1531 C CA . VAL A 1 218 ? 11.226 10.643 -11.780 1.00 84.31 218 VAL A CA 1
ATOM 1532 C C . VAL A 1 218 ? 12.432 10.511 -12.705 1.00 84.31 218 VAL A C 1
ATOM 1534 O O . VAL A 1 218 ? 13.390 11.269 -12.549 1.00 84.31 218 VAL A O 1
ATOM 1537 N N . LEU A 1 219 ? 12.392 9.618 -13.699 1.00 88.62 219 LEU A N 1
ATOM 1538 C CA . LEU A 1 219 ? 13.496 9.463 -14.654 1.00 88.62 219 LEU A CA 1
ATOM 1539 C C . LEU A 1 219 ? 13.785 10.775 -15.387 1.00 88.62 219 LEU A C 1
ATOM 1541 O O . LEU A 1 219 ? 14.948 11.166 -15.520 1.00 88.62 219 LEU A O 1
ATOM 1545 N N . ARG A 1 220 ? 12.737 11.493 -15.801 1.00 89.38 220 ARG A N 1
ATOM 1546 C CA . ARG A 1 220 ? 12.876 12.754 -16.532 1.00 89.38 220 ARG A CA 1
ATOM 1547 C C . ARG A 1 220 ? 13.446 13.865 -15.664 1.00 89.38 220 ARG A C 1
ATOM 1549 O O . ARG A 1 220 ? 14.367 14.553 -16.094 1.00 89.38 220 ARG A O 1
ATOM 1556 N N . ARG A 1 221 ? 12.910 14.050 -14.456 1.00 86.75 221 ARG A N 1
ATOM 1557 C CA . ARG A 1 221 ? 13.291 15.161 -13.569 1.00 86.75 221 ARG A CA 1
ATOM 1558 C C . ARG A 1 221 ? 14.613 14.926 -12.846 1.00 86.75 221 ARG A C 1
ATOM 1560 O O . ARG A 1 221 ? 15.346 15.881 -12.627 1.00 86.75 221 ARG A O 1
ATOM 1567 N N . ARG A 1 222 ? 14.899 13.684 -12.443 1.00 83.94 222 ARG A N 1
ATOM 1568 C CA . ARG A 1 222 ? 16.060 13.355 -11.598 1.00 83.94 222 ARG A CA 1
ATOM 1569 C C . ARG A 1 222 ? 17.257 12.844 -12.386 1.00 83.94 222 ARG A C 1
ATOM 1571 O O . ARG A 1 222 ? 18.379 13.095 -11.973 1.00 83.94 222 ARG A O 1
ATOM 1578 N N . LEU A 1 223 ? 17.028 12.150 -13.502 1.00 86.88 223 LEU A N 1
ATOM 1579 C CA . LEU A 1 223 ? 18.100 11.521 -14.283 1.00 86.88 223 LEU A CA 1
ATOM 1580 C C . LEU A 1 223 ? 18.219 12.069 -15.712 1.00 86.88 223 LEU A C 1
ATOM 1582 O O . LEU A 1 223 ? 19.078 11.605 -16.454 1.00 86.88 223 LEU A O 1
ATOM 1586 N N . ALA A 1 224 ? 17.367 13.020 -16.118 1.00 90.12 224 ALA A N 1
ATOM 1587 C CA . ALA A 1 224 ? 17.270 13.501 -17.501 1.00 90.12 224 ALA A CA 1
ATOM 1588 C C . ALA A 1 224 ? 17.074 12.361 -18.529 1.00 90.12 224 ALA A C 1
ATOM 1590 O O . ALA A 1 224 ? 17.560 12.424 -19.659 1.00 90.12 224 ALA A O 1
ATOM 1591 N N . ARG A 1 225 ? 16.348 11.306 -18.131 1.00 90.75 225 ARG A N 1
ATOM 1592 C CA . ARG A 1 225 ? 16.047 10.116 -18.945 1.00 90.75 225 ARG A CA 1
ATOM 1593 C C . ARG A 1 225 ? 14.557 9.976 -19.215 1.00 90.75 225 ARG A C 1
ATOM 1595 O O . ARG A 1 225 ? 13.731 10.549 -18.518 1.00 90.75 225 ARG A O 1
ATOM 1602 N N . THR A 1 226 ? 14.207 9.158 -20.199 1.00 92.81 226 THR A N 1
ATOM 1603 C CA . THR A 1 226 ? 12.813 8.823 -20.512 1.00 92.81 226 THR A CA 1
ATOM 1604 C C . THR A 1 226 ? 12.583 7.321 -20.424 1.00 92.81 226 THR A C 1
ATOM 1606 O O . THR A 1 226 ? 13.462 6.528 -20.770 1.00 92.81 226 THR A O 1
ATOM 1609 N N . VAL A 1 227 ? 11.374 6.914 -20.042 1.00 93.56 227 VAL A N 1
ATOM 1610 C CA . VAL A 1 227 ? 10.908 5.520 -20.117 1.00 93.56 227 VAL A CA 1
ATOM 1611 C C . VAL A 1 227 ? 10.902 5.031 -21.566 1.00 93.56 227 VAL A C 1
ATOM 1613 O O . VAL A 1 227 ? 11.230 3.873 -21.830 1.00 93.56 227 VAL A O 1
ATOM 1616 N N . ALA A 1 228 ? 10.590 5.911 -22.520 1.00 94.19 228 ALA A N 1
ATOM 1617 C CA . ALA A 1 228 ? 10.608 5.582 -23.939 1.00 94.19 228 ALA A CA 1
ATOM 1618 C C . ALA A 1 228 ? 11.974 5.012 -24.360 1.00 94.19 228 ALA A C 1
ATOM 1620 O O . ALA A 1 228 ? 13.013 5.626 -24.115 1.00 94.19 228 ALA A O 1
ATOM 1621 N N . LYS A 1 229 ? 11.956 3.845 -25.020 1.00 90.00 229 LYS A N 1
ATOM 1622 C CA . LYS A 1 229 ? 13.128 3.068 -25.475 1.00 90.00 229 LYS A CA 1
ATOM 1623 C C . LYS A 1 229 ? 14.022 2.494 -24.367 1.00 90.00 229 LYS A C 1
ATOM 1625 O O . LYS A 1 229 ? 14.991 1.811 -24.693 1.00 90.00 229 LYS A O 1
ATOM 1630 N N . SER A 1 230 ? 13.687 2.691 -23.094 1.00 95.56 230 SER A N 1
ATOM 1631 C CA . SER A 1 230 ? 14.391 2.055 -21.978 1.00 95.56 230 SER A CA 1
ATOM 1632 C C . SER A 1 230 ? 13.951 0.599 -21.802 1.00 95.56 230 SER A C 1
ATOM 1634 O O . SER A 1 230 ? 12.792 0.243 -22.054 1.00 95.56 230 SER A O 1
ATOM 1636 N N . ARG A 1 231 ? 14.870 -0.258 -21.341 1.00 97.56 231 ARG A N 1
ATOM 1637 C CA . ARG A 1 231 ? 14.547 -1.614 -20.871 1.00 97.56 231 ARG A CA 1
ATOM 1638 C C . ARG A 1 231 ? 14.195 -1.558 -19.394 1.00 97.56 231 ARG A C 1
ATOM 1640 O O . ARG A 1 231 ? 15.085 -1.424 -18.553 1.00 97.56 231 ARG A O 1
ATOM 1647 N N . VAL A 1 232 ? 12.906 -1.643 -19.093 1.00 97.19 232 VAL A N 1
ATOM 1648 C CA . VAL A 1 232 ? 12.397 -1.595 -17.721 1.00 97.19 232 VAL A CA 1
ATOM 1649 C C . VAL A 1 232 ? 12.147 -3.014 -17.231 1.00 97.19 232 VAL A C 1
ATOM 1651 O O . VAL A 1 232 ? 11.388 -3.761 -17.847 1.00 97.19 232 VAL A O 1
ATOM 1654 N N . LEU A 1 233 ? 12.780 -3.388 -16.127 1.00 97.19 233 LEU A N 1
ATOM 1655 C CA . LEU A 1 233 ? 12.526 -4.634 -15.419 1.00 97.19 233 LEU A CA 1
ATOM 1656 C C . LEU A 1 233 ? 11.619 -4.370 -14.221 1.00 97.19 233 LEU A C 1
ATOM 1658 O O . LEU A 1 233 ? 11.963 -3.558 -13.370 1.00 97.19 233 LEU A O 1
ATOM 1662 N N . LEU A 1 234 ? 10.509 -5.095 -14.127 1.00 93.75 234 LEU A N 1
ATOM 1663 C CA . LEU A 1 234 ? 9.729 -5.194 -12.896 1.00 93.75 234 LEU A CA 1
ATOM 1664 C C . LEU A 1 234 ? 10.155 -6.452 -12.133 1.00 93.75 234 LEU A C 1
ATOM 1666 O O . LEU A 1 234 ? 10.113 -7.555 -12.687 1.00 93.75 234 LEU A O 1
ATOM 1670 N N . VAL A 1 235 ? 10.568 -6.284 -10.878 1.00 91.56 235 VAL A N 1
ATOM 1671 C CA . VAL A 1 235 ? 10.812 -7.393 -9.947 1.00 91.56 235 VAL A CA 1
ATOM 1672 C C . VAL A 1 235 ? 9.568 -7.542 -9.077 1.00 91.56 235 VAL A C 1
ATOM 1674 O O . VAL A 1 235 ? 9.260 -6.649 -8.295 1.00 91.56 235 VAL A O 1
ATOM 1677 N N . GLY A 1 236 ? 8.848 -8.651 -9.253 1.00 88.25 236 GLY A N 1
ATOM 1678 C CA . GLY A 1 236 ? 7.501 -8.882 -8.727 1.00 88.25 236 GLY A CA 1
ATOM 1679 C C . GLY A 1 236 ? 6.404 -8.558 -9.753 1.00 88.25 236 GLY A C 1
ATOM 1680 O O . GLY A 1 236 ? 6.432 -7.519 -10.415 1.00 88.25 236 GLY A O 1
ATOM 1681 N N . TYR A 1 237 ? 5.429 -9.458 -9.900 1.00 90.75 237 TYR A N 1
ATOM 1682 C CA . TYR A 1 237 ? 4.312 -9.355 -10.846 1.00 90.75 237 TYR A CA 1
ATOM 1683 C C . TYR A 1 237 ? 2.959 -9.619 -10.173 1.00 90.75 237 TYR A C 1
ATOM 1685 O O . TYR A 1 237 ? 2.192 -10.505 -10.551 1.00 90.75 237 TYR A O 1
ATOM 1693 N N . GLU A 1 238 ? 2.658 -8.826 -9.149 1.00 83.81 238 GLU A N 1
ATOM 1694 C CA . GLU A 1 238 ? 1.389 -8.862 -8.422 1.00 83.81 238 GLU A CA 1
ATOM 1695 C C . GLU A 1 238 ? 0.801 -7.464 -8.206 1.00 83.81 238 GLU A C 1
ATOM 1697 O O . GLU A 1 238 ? 1.448 -6.451 -8.473 1.00 83.81 238 GLU A O 1
ATOM 1702 N N . GLY A 1 239 ? -0.453 -7.406 -7.748 1.00 80.94 239 GLY A N 1
ATOM 1703 C CA . GLY A 1 239 ? -1.137 -6.146 -7.460 1.00 80.94 239 GLY A CA 1
ATOM 1704 C C . GLY A 1 239 ? -1.159 -5.216 -8.674 1.00 80.94 239 GLY A C 1
ATOM 1705 O O . GLY A 1 239 ? -1.720 -5.556 -9.716 1.00 80.94 239 GLY A O 1
ATOM 1706 N N . GLY A 1 240 ? -0.553 -4.034 -8.542 1.00 82.38 240 GLY A N 1
ATOM 1707 C CA . GLY A 1 240 ? -0.479 -3.043 -9.616 1.00 82.38 240 GLY A CA 1
ATOM 1708 C C . GLY A 1 240 ? 0.561 -3.326 -10.702 1.00 82.38 240 GLY A C 1
ATOM 1709 O O . GLY A 1 240 ? 0.492 -2.710 -11.768 1.00 82.38 240 GLY A O 1
ATOM 1710 N N . ALA A 1 241 ? 1.483 -4.271 -10.493 1.00 88.44 241 ALA A N 1
ATOM 1711 C CA . ALA A 1 241 ? 2.567 -4.559 -11.435 1.00 88.44 241 ALA A CA 1
ATOM 1712 C C . ALA A 1 241 ? 2.089 -4.903 -12.862 1.00 88.44 241 ALA A C 1
ATOM 1714 O O . ALA A 1 241 ? 2.658 -4.354 -13.807 1.00 88.44 241 ALA A O 1
ATOM 1715 N N . PRO A 1 242 ? 1.028 -5.713 -13.079 1.00 92.00 242 PRO A N 1
ATOM 1716 C CA . PRO A 1 242 ? 0.517 -5.981 -14.424 1.00 92.00 242 PRO A CA 1
ATOM 1717 C C . PRO A 1 242 ? 0.052 -4.716 -15.152 1.00 92.00 242 PRO A C 1
ATOM 1719 O O . PRO A 1 242 ? 0.339 -4.533 -16.335 1.00 92.00 242 PRO A O 1
ATOM 1722 N N . SER A 1 243 ? -0.623 -3.807 -14.441 1.00 89.94 243 SER A N 1
ATOM 1723 C CA . SER A 1 243 ? -1.063 -2.541 -15.031 1.00 89.94 243 SER A CA 1
ATOM 1724 C C . SER A 1 243 ? 0.111 -1.596 -15.270 1.00 89.94 243 SER A C 1
ATOM 1726 O O . SER A 1 243 ? 0.152 -0.953 -16.314 1.00 89.94 243 SER A O 1
ATOM 1728 N N . ALA A 1 244 ? 1.085 -1.543 -14.358 1.00 90.88 244 ALA A N 1
ATOM 1729 C CA . ALA A 1 244 ? 2.310 -0.774 -14.560 1.00 90.88 244 ALA A CA 1
ATOM 1730 C C . ALA A 1 244 ? 3.070 -1.269 -15.797 1.00 90.88 244 ALA A C 1
ATOM 1732 O O . ALA A 1 244 ? 3.437 -0.475 -16.658 1.00 90.88 244 ALA A O 1
ATOM 1733 N N . ALA A 1 245 ? 3.233 -2.586 -15.945 1.00 95.25 245 ALA A N 1
ATOM 1734 C CA . ALA A 1 245 ? 3.889 -3.207 -17.091 1.00 95.25 245 ALA A CA 1
ATOM 1735 C C . ALA A 1 245 ? 3.195 -2.859 -18.415 1.00 95.25 245 ALA A C 1
ATOM 1737 O O . ALA A 1 245 ? 3.857 -2.527 -19.401 1.00 95.25 245 ALA A O 1
ATOM 1738 N N . ALA A 1 246 ? 1.861 -2.921 -18.442 1.00 96.06 246 ALA A N 1
ATOM 1739 C CA . ALA A 1 246 ? 1.073 -2.532 -19.604 1.00 96.06 246 ALA A CA 1
ATOM 1740 C C . ALA A 1 246 ? 1.259 -1.041 -19.930 1.00 96.06 246 ALA A C 1
ATOM 1742 O O . ALA A 1 246 ? 1.595 -0.703 -21.065 1.00 96.06 246 ALA A O 1
ATOM 1743 N N . THR A 1 247 ? 1.130 -0.158 -18.936 1.00 95.19 247 THR A N 1
ATOM 1744 C CA . THR A 1 247 ? 1.295 1.290 -19.122 1.00 95.19 247 THR A CA 1
ATOM 1745 C C . THR A 1 247 ? 2.708 1.647 -19.581 1.00 95.19 247 THR A C 1
ATOM 1747 O O . THR A 1 247 ? 2.866 2.390 -20.546 1.00 95.19 247 THR A O 1
ATOM 1750 N N . LEU A 1 248 ? 3.754 1.065 -18.994 1.00 95.94 248 LEU A N 1
ATOM 1751 C CA . LEU A 1 248 ? 5.141 1.301 -19.412 1.00 95.94 248 LEU A CA 1
ATOM 1752 C C . LEU A 1 248 ? 5.384 0.914 -20.876 1.00 95.94 248 LEU A C 1
ATOM 1754 O O . LEU A 1 248 ? 6.073 1.638 -21.597 1.00 95.94 248 LEU A O 1
ATOM 1758 N N . ARG A 1 249 ? 4.767 -0.172 -21.358 1.00 96.62 249 ARG A N 1
ATOM 1759 C CA . ARG A 1 249 ? 4.803 -0.520 -22.789 1.00 96.62 249 ARG A CA 1
ATOM 1760 C C . ARG A 1 249 ? 4.113 0.532 -23.650 1.00 96.62 249 ARG A C 1
ATOM 1762 O O . ARG A 1 249 ? 4.650 0.886 -24.695 1.00 96.62 249 ARG A O 1
ATOM 1769 N N . THR A 1 250 ? 2.962 1.056 -23.218 1.00 96.62 250 THR A N 1
ATOM 1770 C CA . THR A 1 250 ? 2.286 2.151 -23.943 1.00 96.62 250 THR A CA 1
ATOM 1771 C C . THR A 1 250 ? 3.113 3.439 -23.963 1.00 96.62 250 THR A C 1
ATOM 1773 O O . THR A 1 250 ? 3.073 4.167 -24.949 1.00 96.62 250 THR A O 1
ATOM 1776 N N . LEU A 1 251 ? 3.939 3.671 -22.936 1.00 95.94 251 LEU A N 1
ATOM 1777 C CA . LEU A 1 251 ? 4.920 4.762 -22.875 1.00 95.94 251 LEU A CA 1
ATOM 1778 C C . LEU A 1 251 ? 6.190 4.490 -23.711 1.00 95.94 251 LEU A C 1
ATOM 1780 O O . LEU A 1 251 ? 7.099 5.317 -23.748 1.00 95.94 251 LEU A O 1
ATOM 1784 N N . GLY A 1 252 ? 6.267 3.348 -24.401 1.00 96.38 252 GLY A N 1
ATOM 1785 C CA . GLY A 1 252 ? 7.355 3.010 -25.317 1.00 96.38 252 GLY A CA 1
ATOM 1786 C C . GLY A 1 252 ? 8.554 2.306 -24.678 1.00 96.38 252 GLY A C 1
ATOM 1787 O O . GLY A 1 252 ? 9.601 2.216 -25.323 1.00 96.38 252 GLY A O 1
ATOM 1788 N N . ALA A 1 253 ? 8.445 1.811 -23.440 1.00 97.25 253 ALA A N 1
ATOM 1789 C CA . ALA A 1 253 ? 9.473 0.949 -22.857 1.00 97.25 253 ALA A CA 1
ATOM 1790 C C . ALA A 1 253 ? 9.416 -0.477 -23.411 1.00 97.25 253 ALA A C 1
ATOM 1792 O O . ALA A 1 253 ? 8.355 -1.006 -23.756 1.00 97.25 253 ALA A O 1
ATOM 1793 N N . THR A 1 254 ? 10.568 -1.148 -23.389 1.00 97.44 254 THR A N 1
ATOM 1794 C CA . THR A 1 254 ? 10.602 -2.612 -23.450 1.00 97.44 254 THR A CA 1
ATOM 1795 C C . THR A 1 254 ? 10.519 -3.137 -22.025 1.00 97.44 254 THR A C 1
ATOM 1797 O O . THR A 1 254 ? 11.396 -2.836 -21.220 1.00 97.44 254 THR A O 1
ATOM 1800 N N . VAL A 1 255 ? 9.479 -3.909 -21.705 1.00 97.62 255 VAL A N 1
ATOM 1801 C CA . VAL A 1 255 ? 9.229 -4.367 -20.331 1.00 97.62 255 VAL A CA 1
ATOM 1802 C C . VAL A 1 255 ? 9.596 -5.836 -20.162 1.00 97.62 255 VAL A C 1
ATOM 1804 O O . VAL A 1 255 ? 9.086 -6.705 -20.877 1.00 97.62 255 VAL A O 1
ATOM 1807 N N . GLY A 1 256 ? 10.472 -6.089 -19.195 1.00 97.69 256 GLY A N 1
ATOM 1808 C CA . GLY A 1 256 ? 10.796 -7.408 -18.678 1.00 97.69 256 GLY A CA 1
ATOM 1809 C C . GLY A 1 256 ? 10.218 -7.591 -17.281 1.00 97.69 256 GLY A C 1
ATOM 1810 O O . GLY A 1 256 ? 10.019 -6.623 -16.548 1.00 97.69 256 GLY A O 1
ATOM 1811 N N . VAL A 1 257 ? 9.941 -8.835 -16.919 1.00 96.62 257 VAL A N 1
ATOM 1812 C CA . VAL A 1 257 ? 9.394 -9.206 -15.617 1.00 96.62 257 VAL A CA 1
ATOM 1813 C C . VAL A 1 257 ? 10.213 -10.352 -15.044 1.00 96.62 257 VAL A C 1
ATOM 1815 O O . VAL A 1 257 ? 10.519 -11.326 -15.739 1.00 96.62 257 VAL A O 1
ATOM 1818 N N . HIS A 1 258 ? 10.542 -10.238 -13.764 1.00 95.00 258 HIS A N 1
ATOM 1819 C CA . HIS A 1 258 ? 11.067 -11.330 -12.964 1.00 95.00 258 HIS A CA 1
ATOM 1820 C C . HIS A 1 258 ? 10.175 -11.519 -11.736 1.00 95.00 258 HIS A C 1
ATOM 1822 O O . HIS A 1 258 ? 10.024 -10.597 -10.940 1.00 95.00 258 HIS A O 1
ATOM 1828 N N . ASP A 1 259 ? 9.605 -12.709 -11.571 1.00 91.69 259 ASP A N 1
ATOM 1829 C CA . ASP A 1 259 ? 8.887 -13.104 -10.359 1.00 91.69 259 ASP A CA 1
ATOM 1830 C C . ASP A 1 259 ? 9.344 -14.518 -9.968 1.00 91.69 259 ASP A C 1
ATOM 1832 O O . ASP A 1 259 ? 9.432 -15.380 -10.850 1.00 91.69 259 ASP A O 1
ATOM 1836 N N . PRO A 1 260 ? 9.675 -14.771 -8.691 1.00 86.88 260 PRO A N 1
ATOM 1837 C CA . PRO A 1 260 ? 10.035 -16.110 -8.232 1.00 86.88 260 PRO A CA 1
ATOM 1838 C C . PRO A 1 260 ? 8.840 -17.077 -8.193 1.00 86.88 260 PRO A C 1
ATOM 1840 O O . PRO A 1 260 ? 9.054 -18.289 -8.197 1.00 86.88 260 PRO A O 1
ATOM 1843 N N . ASP A 1 261 ? 7.597 -16.581 -8.161 1.00 87.56 261 ASP A N 1
ATOM 1844 C CA . ASP A 1 261 ? 6.398 -17.411 -8.284 1.00 87.56 261 ASP A CA 1
ATOM 1845 C C . ASP A 1 261 ? 6.180 -17.790 -9.764 1.00 87.56 261 ASP A C 1
ATOM 1847 O O . ASP A 1 261 ? 5.906 -16.916 -10.601 1.00 87.56 261 ASP A O 1
ATOM 1851 N N . PRO A 1 262 ? 6.250 -19.088 -10.117 1.00 89.94 262 PRO A N 1
ATOM 1852 C CA . PRO A 1 262 ? 6.117 -19.533 -11.500 1.00 89.94 262 PRO A CA 1
ATOM 1853 C C . PRO A 1 262 ? 4.739 -19.229 -12.102 1.00 89.94 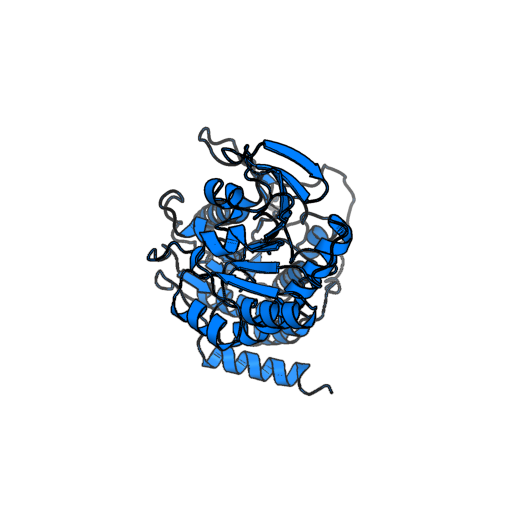262 PRO A C 1
ATOM 1855 O O . PRO A 1 262 ? 4.634 -19.060 -13.318 1.00 89.94 262 PRO A O 1
ATOM 1858 N N . ILE A 1 263 ? 3.683 -19.125 -11.287 1.00 92.25 263 ILE A N 1
ATOM 1859 C CA . ILE A 1 263 ? 2.336 -18.776 -11.759 1.00 92.25 263 ILE A CA 1
ATOM 1860 C C . ILE A 1 263 ? 2.313 -17.313 -12.202 1.00 92.25 263 ILE A C 1
ATOM 1862 O O . ILE A 1 263 ? 1.796 -17.001 -13.277 1.00 92.25 263 ILE A O 1
ATOM 1866 N N . ARG A 1 264 ? 2.915 -16.415 -11.416 1.00 91.44 264 ARG A N 1
ATOM 1867 C CA . ARG A 1 264 ? 2.983 -14.981 -11.744 1.00 91.44 264 ARG A CA 1
ATOM 1868 C C . ARG A 1 264 ? 3.927 -14.708 -12.910 1.00 91.44 264 ARG A C 1
ATOM 1870 O O . ARG A 1 264 ? 3.587 -13.917 -13.789 1.00 91.44 264 ARG A O 1
ATOM 1877 N N . ALA A 1 265 ? 5.046 -15.426 -12.990 1.00 93.56 265 ALA A N 1
ATOM 1878 C CA . ALA A 1 265 ? 5.904 -15.403 -14.171 1.00 93.56 265 ALA A CA 1
ATOM 1879 C C . ALA A 1 265 ? 5.137 -15.859 -15.428 1.00 93.56 265 ALA A C 1
ATOM 1881 O O . ALA A 1 265 ? 5.156 -15.170 -16.445 1.00 93.56 265 ALA A O 1
ATOM 1882 N N . CYS A 1 266 ? 4.385 -16.963 -15.357 1.00 96.19 266 CYS A N 1
ATOM 1883 C CA . CYS A 1 266 ? 3.550 -17.427 -16.470 1.00 96.19 266 CYS A CA 1
ATOM 1884 C C . CYS A 1 266 ? 2.501 -16.378 -16.885 1.00 96.19 266 CYS A C 1
ATOM 1886 O O . CYS A 1 266 ? 2.353 -16.087 -18.073 1.00 96.19 266 CYS A O 1
ATOM 1888 N N . ALA A 1 267 ? 1.830 -15.741 -15.919 1.00 95.06 267 ALA A N 1
ATOM 1889 C CA . ALA A 1 267 ? 0.879 -14.663 -16.189 1.00 95.06 267 ALA A CA 1
ATOM 1890 C C . ALA A 1 267 ? 1.530 -13.484 -16.937 1.00 95.06 267 ALA A C 1
ATOM 1892 O O . ALA A 1 267 ? 0.953 -12.970 -17.897 1.00 95.06 267 ALA A O 1
ATOM 1893 N N . ALA A 1 268 ? 2.754 -13.100 -16.560 1.00 96.25 268 ALA A N 1
ATOM 1894 C CA . ALA A 1 268 ? 3.508 -12.061 -17.258 1.00 96.25 268 ALA A CA 1
ATOM 1895 C C . ALA A 1 268 ? 3.853 -12.452 -18.705 1.00 96.25 268 ALA A C 1
ATOM 1897 O O . ALA A 1 268 ? 3.726 -11.624 -19.612 1.00 96.25 268 ALA A O 1
ATOM 1898 N N . ALA A 1 269 ? 4.243 -13.710 -18.936 1.00 96.88 269 ALA A N 1
ATOM 1899 C CA . ALA A 1 269 ? 4.516 -14.225 -20.279 1.00 96.88 269 ALA A CA 1
ATOM 1900 C C . ALA A 1 269 ? 3.257 -14.214 -21.161 1.00 96.88 269 ALA A C 1
ATOM 1902 O O . ALA A 1 269 ? 3.315 -13.769 -22.307 1.00 96.88 269 ALA A O 1
ATOM 1903 N N . ILE A 1 270 ? 2.106 -14.635 -20.621 1.00 97.50 270 ILE A N 1
ATOM 1904 C CA . ILE A 1 270 ? 0.810 -14.612 -21.325 1.00 97.50 270 ILE A CA 1
ATOM 1905 C C . ILE A 1 270 ? 0.400 -13.177 -21.684 1.00 97.50 270 ILE A C 1
ATOM 1907 O O . ILE A 1 270 ? -0.094 -12.934 -22.783 1.00 97.50 270 ILE A O 1
ATOM 1911 N N . ALA A 1 271 ? 0.668 -12.206 -20.806 1.00 95.56 271 ALA A N 1
ATOM 1912 C CA . ALA A 1 271 ? 0.470 -10.780 -21.084 1.00 95.56 271 ALA A CA 1
ATOM 1913 C C . ALA A 1 271 ? 1.480 -10.201 -22.109 1.00 95.56 271 ALA A C 1
ATOM 1915 O O . ALA A 1 271 ? 1.460 -9.007 -22.431 1.00 95.56 271 ALA A O 1
ATOM 1916 N N . GLY A 1 272 ? 2.370 -11.038 -22.653 1.00 95.00 272 GLY A N 1
ATOM 1917 C CA . GLY A 1 272 ? 3.341 -10.681 -23.681 1.00 95.00 272 GLY A CA 1
ATOM 1918 C C . GLY A 1 272 ? 4.532 -9.886 -23.150 1.00 95.00 272 GLY A C 1
ATOM 1919 O O . GLY A 1 272 ? 5.161 -9.157 -23.920 1.00 95.00 272 GLY A O 1
ATOM 1920 N N . HIS A 1 273 ? 4.818 -9.965 -21.848 1.00 96.12 273 HIS A N 1
ATOM 1921 C CA . HIS A 1 273 ? 6.036 -9.406 -21.266 1.00 96.12 273 HIS A CA 1
ATOM 1922 C C . HIS A 1 273 ? 7.189 -10.400 -21.377 1.00 96.12 273 HIS A C 1
ATOM 1924 O O . HIS A 1 273 ? 6.996 -11.616 -21.381 1.00 96.12 273 HIS A O 1
ATOM 1930 N N . ARG A 1 274 ? 8.418 -9.881 -21.436 1.00 95.19 274 ARG A N 1
ATOM 1931 C CA . ARG A 1 274 ? 9.606 -10.734 -21.447 1.00 95.19 274 ARG A CA 1
ATOM 1932 C C . ARG A 1 274 ? 9.860 -11.266 -20.037 1.00 95.19 274 ARG A C 1
ATOM 1934 O O . ARG A 1 274 ? 10.267 -10.508 -19.165 1.00 95.19 274 ARG A O 1
ATOM 1941 N N . THR A 1 275 ? 9.659 -12.557 -19.811 1.00 96.00 275 THR A N 1
ATOM 1942 C CA . THR A 1 275 ? 9.991 -13.203 -18.535 1.00 96.00 275 THR A CA 1
ATOM 1943 C C . THR A 1 275 ? 11.432 -13.677 -18.540 1.00 96.00 275 THR A C 1
ATOM 1945 O O . THR A 1 275 ? 11.824 -14.428 -19.433 1.00 96.00 275 THR A O 1
ATOM 1948 N N . LEU A 1 276 ? 12.219 -13.237 -17.561 1.00 92.25 276 LEU A N 1
ATOM 1949 C CA . LEU A 1 276 ? 13.652 -13.516 -17.495 1.00 92.25 276 LEU A CA 1
ATOM 1950 C C . LEU A 1 276 ? 14.027 -14.170 -16.165 1.00 92.25 276 LEU A C 1
ATOM 1952 O O . LEU A 1 276 ? 13.451 -13.871 -15.114 1.00 92.25 276 LEU A O 1
ATOM 1956 N N . GLY A 1 277 ? 15.043 -15.035 -16.200 1.00 93.31 277 GLY A N 1
ATOM 1957 C CA . GLY A 1 277 ? 15.727 -15.450 -14.977 1.00 93.31 277 GLY A CA 1
ATOM 1958 C C . GLY A 1 277 ? 16.387 -14.239 -14.311 1.00 93.31 277 GLY A C 1
ATOM 1959 O O . GLY A 1 277 ? 16.820 -13.325 -15.010 1.00 93.31 277 GLY A O 1
ATOM 1960 N N . ARG A 1 278 ? 16.484 -14.227 -12.974 1.00 92.38 278 ARG A N 1
ATOM 1961 C CA . ARG A 1 278 ? 16.929 -13.057 -12.185 1.00 92.38 278 ARG A CA 1
ATOM 1962 C C . ARG A 1 278 ? 18.194 -12.403 -12.749 1.00 92.38 278 ARG A C 1
ATOM 1964 O O . ARG A 1 278 ? 18.193 -11.224 -13.076 1.00 92.38 278 ARG A O 1
ATOM 1971 N N . GLN A 1 279 ? 19.246 -13.196 -12.932 1.00 93.12 279 GLN A N 1
ATOM 1972 C CA . GLN A 1 279 ? 20.544 -12.714 -13.401 1.00 93.12 279 GLN A CA 1
ATOM 1973 C C . GLN A 1 279 ? 20.510 -12.190 -14.846 1.00 93.12 279 GLN A C 1
ATOM 1975 O O . GLN A 1 279 ? 21.135 -11.176 -15.156 1.00 93.12 279 GLN A O 1
ATOM 1980 N N . GLU A 1 280 ? 19.777 -12.856 -15.746 1.00 95.62 280 GLU A N 1
ATOM 1981 C CA . GLU A 1 280 ? 19.590 -12.363 -17.118 1.00 95.62 280 GLU A CA 1
ATOM 1982 C C . GLU A 1 280 ? 18.821 -11.038 -17.106 1.00 95.62 280 GLU A C 1
ATOM 1984 O O . GLU A 1 280 ? 19.203 -10.095 -17.797 1.00 95.62 280 GLU A O 1
ATOM 1989 N N . ALA A 1 281 ? 17.780 -10.950 -16.276 1.00 95.06 281 ALA A N 1
ATOM 1990 C CA . ALA A 1 281 ? 16.937 -9.776 -16.131 1.00 95.06 281 ALA A CA 1
ATOM 1991 C C . ALA A 1 281 ? 17.741 -8.549 -15.688 1.00 95.06 281 ALA A C 1
ATOM 1993 O O . ALA A 1 281 ? 17.675 -7.503 -16.337 1.00 95.06 281 ALA A O 1
ATOM 1994 N N . LEU A 1 282 ? 18.546 -8.693 -14.631 1.00 94.69 282 LEU A N 1
ATOM 1995 C CA . LEU A 1 282 ? 19.378 -7.615 -14.087 1.00 94.69 282 LEU A CA 1
ATOM 1996 C C . LEU A 1 282 ? 20.416 -7.137 -15.108 1.00 94.69 282 LEU A C 1
ATOM 1998 O O . LEU A 1 282 ? 20.581 -5.939 -15.327 1.00 94.69 282 LEU A O 1
ATOM 2002 N N . ARG A 1 283 ? 21.053 -8.068 -15.824 1.00 95.12 283 ARG A N 1
ATOM 2003 C CA . ARG A 1 283 ? 22.003 -7.734 -16.898 1.00 95.12 283 ARG A CA 1
ATOM 2004 C C . ARG A 1 283 ? 21.337 -7.144 -18.133 1.00 95.12 283 ARG A C 1
ATOM 2006 O O . ARG A 1 283 ? 22.030 -6.582 -18.974 1.00 95.12 283 ARG A O 1
ATOM 2013 N N . TRP A 1 284 ? 20.028 -7.303 -18.291 1.00 95.81 284 TRP A N 1
ATOM 2014 C CA . TRP A 1 284 ? 19.272 -6.802 -19.432 1.00 95.81 284 TRP A CA 1
ATOM 2015 C C . TRP A 1 284 ? 18.664 -5.421 -19.172 1.00 95.81 284 TRP A C 1
ATOM 2017 O O . TRP A 1 284 ? 18.591 -4.627 -20.110 1.00 95.81 284 TRP A O 1
ATOM 2027 N N . ALA A 1 285 ? 18.292 -5.097 -17.936 1.00 96.81 285 ALA A N 1
ATOM 2028 C CA . ALA A 1 285 ? 17.570 -3.876 -17.574 1.00 96.81 285 ALA A CA 1
ATOM 2029 C C . ALA A 1 285 ? 18.442 -2.610 -17.605 1.00 96.81 285 ALA A C 1
ATOM 2031 O O . ALA A 1 285 ? 19.618 -2.652 -17.248 1.00 96.81 285 ALA A O 1
ATOM 2032 N N . ASP A 1 286 ? 17.879 -1.491 -18.058 1.00 96.25 286 ASP A N 1
ATOM 2033 C CA . ASP A 1 286 ? 18.448 -0.142 -17.877 1.00 96.25 286 ASP A CA 1
ATOM 2034 C C . ASP A 1 286 ? 17.832 0.536 -16.642 1.00 96.25 286 ASP A C 1
ATOM 2036 O O . ASP A 1 286 ? 18.464 1.344 -15.962 1.00 96.25 286 ASP A O 1
ATOM 2040 N N . VAL A 1 287 ? 16.583 0.170 -16.348 1.00 95.44 287 VAL A N 1
ATOM 2041 C CA . VAL A 1 287 ? 15.803 0.635 -15.207 1.00 95.44 287 VAL A CA 1
ATOM 2042 C C . VAL A 1 287 ? 15.175 -0.581 -14.538 1.00 95.44 287 VAL A C 1
ATOM 2044 O O . VAL A 1 287 ? 14.569 -1.411 -15.214 1.00 95.44 287 VAL A O 1
ATOM 2047 N N . VAL A 1 288 ? 15.289 -0.686 -13.221 1.00 94.12 288 VAL A N 1
ATOM 2048 C CA . VAL A 1 288 ? 14.659 -1.730 -12.415 1.00 94.12 288 VAL A CA 1
ATOM 2049 C C . VAL A 1 288 ? 13.677 -1.091 -11.450 1.00 94.12 288 VAL A C 1
ATOM 2051 O O . VAL A 1 288 ? 14.035 -0.177 -10.715 1.00 94.12 288 VAL A O 1
ATOM 2054 N N . VAL A 1 289 ? 12.448 -1.588 -11.439 1.00 91.00 289 VAL A N 1
ATOM 2055 C CA . VAL A 1 289 ? 11.449 -1.275 -10.421 1.00 91.00 289 VAL A CA 1
ATOM 2056 C C . VAL A 1 289 ? 11.349 -2.487 -9.508 1.00 91.00 289 VAL A C 1
ATOM 2058 O O . VAL A 1 289 ? 10.844 -3.539 -9.909 1.00 91.00 289 VAL A O 1
ATOM 2061 N N . ASP A 1 290 ? 11.885 -2.346 -8.302 1.00 87.12 290 ASP A N 1
ATOM 2062 C CA . ASP A 1 290 ? 11.864 -3.386 -7.285 1.00 87.12 290 ASP A CA 1
ATOM 2063 C C . ASP A 1 290 ? 10.591 -3.270 -6.444 1.00 87.12 290 ASP A C 1
ATOM 2065 O O . ASP A 1 290 ? 10.500 -2.433 -5.546 1.00 87.12 290 ASP A O 1
ATOM 2069 N N . LEU A 1 291 ? 9.594 -4.098 -6.765 1.00 81.25 291 LEU A N 1
ATOM 2070 C CA . LEU A 1 291 ? 8.325 -4.158 -6.037 1.00 81.25 291 LEU A CA 1
ATOM 2071 C C . LEU A 1 291 ? 8.375 -5.153 -4.873 1.00 81.25 291 LEU A C 1
ATOM 2073 O O . LEU A 1 291 ? 7.436 -5.197 -4.086 1.00 81.25 291 LEU A O 1
ATOM 2077 N N . THR A 1 292 ? 9.439 -5.950 -4.740 1.00 75.50 292 THR A N 1
ATOM 2078 C CA . THR A 1 292 ? 9.585 -6.900 -3.624 1.00 75.50 292 THR A CA 1
ATOM 2079 C C . THR A 1 292 ? 10.440 -6.335 -2.494 1.00 75.50 292 THR A C 1
ATOM 2081 O O . THR A 1 292 ? 10.291 -6.760 -1.350 1.00 75.50 292 THR A O 1
ATOM 2084 N N . GLY A 1 293 ? 11.325 -5.381 -2.803 1.00 73.56 293 GLY A N 1
ATOM 2085 C CA . GLY A 1 293 ? 12.268 -4.776 -1.856 1.00 73.56 293 GLY A CA 1
ATOM 2086 C C . GLY A 1 293 ? 13.480 -5.665 -1.568 1.00 73.56 293 GLY A C 1
ATOM 2087 O O . GLY A 1 293 ? 14.378 -5.289 -0.810 1.00 73.56 293 GLY A O 1
ATOM 2088 N N . GLU A 1 294 ? 13.523 -6.855 -2.169 1.00 74.06 294 GLU A N 1
ATOM 2089 C CA . GLU A 1 294 ? 14.588 -7.834 -1.967 1.00 74.06 294 GLU A CA 1
ATOM 2090 C C . GLU A 1 294 ? 15.867 -7.436 -2.714 1.00 74.06 294 GLU A C 1
ATOM 2092 O O . GLU A 1 294 ? 16.967 -7.778 -2.276 1.00 74.06 294 GLU A O 1
ATOM 2097 N N . LEU A 1 295 ? 15.756 -6.703 -3.831 1.00 79.69 295 LEU A N 1
ATOM 2098 C CA . LEU A 1 295 ? 16.910 -6.376 -4.668 1.00 79.69 295 LEU A CA 1
ATOM 2099 C C . LEU A 1 295 ? 17.823 -5.353 -3.996 1.00 79.69 295 LEU A C 1
ATOM 2101 O O . LEU A 1 295 ? 19.040 -5.518 -4.010 1.00 79.69 295 LEU A O 1
ATOM 2105 N N . VAL A 1 296 ? 17.245 -4.318 -3.389 1.00 74.38 296 VAL A N 1
ATOM 2106 C CA . VAL A 1 296 ? 18.005 -3.242 -2.724 1.00 74.38 296 VAL A CA 1
ATOM 2107 C C . VAL A 1 296 ? 18.819 -3.770 -1.540 1.00 74.38 296 VAL A C 1
ATOM 2109 O O . VAL A 1 296 ? 19.861 -3.212 -1.201 1.00 74.38 296 VAL A O 1
ATOM 2112 N N . SER A 1 297 ? 18.380 -4.881 -0.947 1.00 72.19 297 SER A N 1
ATOM 2113 C CA . SER A 1 297 ? 19.069 -5.552 0.159 1.00 72.19 297 SER A CA 1
ATOM 2114 C C . SER A 1 297 ? 20.158 -6.534 -0.302 1.00 72.19 297 SER A C 1
ATOM 2116 O O . SER A 1 297 ? 20.941 -7.010 0.520 1.00 72.19 297 SER A O 1
ATOM 2118 N N . ASP A 1 298 ? 20.237 -6.842 -1.600 1.00 81.19 298 ASP A N 1
ATOM 2119 C CA . ASP A 1 298 ? 21.153 -7.830 -2.172 1.00 81.19 298 ASP A CA 1
ATOM 2120 C C . ASP A 1 298 ? 22.260 -7.150 -2.989 1.00 81.19 298 ASP A C 1
ATOM 2122 O O . ASP A 1 298 ? 22.156 -6.935 -4.199 1.00 81.19 298 ASP A O 1
ATOM 2126 N N . ALA A 1 299 ? 23.374 -6.842 -2.323 1.00 81.44 299 ALA A N 1
ATOM 2127 C CA . ALA A 1 299 ? 24.519 -6.204 -2.966 1.00 81.44 299 ALA A CA 1
ATOM 2128 C C . ALA A 1 299 ? 25.135 -7.043 -4.101 1.00 81.44 299 ALA A C 1
ATOM 2130 O O . ALA A 1 299 ? 25.727 -6.482 -5.027 1.00 81.44 299 ALA A O 1
ATOM 2131 N N . THR A 1 300 ? 24.992 -8.373 -4.068 1.00 85.94 300 THR A N 1
ATOM 2132 C CA . THR A 1 300 ? 25.471 -9.233 -5.161 1.00 85.94 300 THR A CA 1
ATOM 2133 C C . THR A 1 300 ? 24.638 -8.980 -6.406 1.00 85.94 300 THR A C 1
ATOM 2135 O O . THR A 1 300 ? 25.195 -8.739 -7.474 1.00 85.94 300 THR A O 1
ATOM 2138 N N . ALA A 1 301 ? 23.315 -8.949 -6.254 1.00 88.06 301 ALA A N 1
ATOM 2139 C CA . ALA A 1 301 ? 22.395 -8.667 -7.346 1.00 88.06 301 ALA A CA 1
ATOM 2140 C C . ALA A 1 301 ? 22.546 -7.237 -7.893 1.00 88.06 301 ALA A C 1
ATOM 2142 O O . ALA A 1 301 ? 22.548 -7.046 -9.109 1.00 88.06 301 ALA A O 1
ATOM 2143 N N . LEU A 1 302 ? 22.759 -6.236 -7.031 1.00 88.50 302 LEU A N 1
ATOM 2144 C CA . LEU A 1 302 ? 23.027 -4.860 -7.477 1.00 88.50 302 LEU A CA 1
ATOM 2145 C C . LEU A 1 302 ? 24.313 -4.755 -8.317 1.00 88.50 302 LEU A C 1
ATOM 2147 O O . LEU A 1 302 ? 24.355 -3.987 -9.276 1.00 88.50 302 LEU A O 1
ATOM 2151 N N . ASN A 1 303 ? 25.335 -5.567 -8.027 1.00 88.50 303 ASN A N 1
ATOM 2152 C CA . ASN A 1 303 ? 26.561 -5.642 -8.833 1.00 88.50 303 ASN A CA 1
ATOM 2153 C C . ASN A 1 303 ? 26.373 -6.339 -10.198 1.00 88.50 303 ASN A C 1
ATOM 2155 O O . ASN A 1 303 ? 27.268 -6.284 -11.046 1.00 88.50 303 ASN A O 1
ATOM 2159 N N . GLU A 1 304 ? 25.234 -6.994 -10.444 1.00 91.00 304 GLU A N 1
ATOM 2160 C CA . GLU A 1 304 ? 24.930 -7.601 -11.747 1.00 91.00 304 GLU A CA 1
ATOM 2161 C C . GLU A 1 304 ? 24.331 -6.617 -12.753 1.00 91.00 304 GLU A C 1
ATOM 2163 O O . GLU A 1 304 ? 24.285 -6.928 -13.950 1.00 91.00 304 GLU A O 1
ATOM 2168 N N . LEU A 1 305 ? 23.895 -5.447 -12.287 1.00 92.62 305 LEU A N 1
ATOM 2169 C CA . LEU A 1 305 ? 23.332 -4.398 -13.126 1.00 92.62 305 LEU A CA 1
ATOM 2170 C C . LEU A 1 305 ? 24.386 -3.823 -14.078 1.00 92.62 305 LEU A C 1
ATOM 2172 O O . LEU A 1 305 ? 25.597 -4.003 -13.905 1.00 92.62 305 LEU A O 1
ATOM 2176 N N . LYS A 1 306 ? 23.917 -3.164 -15.138 1.00 93.62 306 LYS A N 1
ATOM 2177 C CA . LYS A 1 306 ? 24.814 -2.455 -16.053 1.00 93.62 306 LYS A CA 1
ATOM 2178 C C . LYS A 1 306 ? 25.340 -1.188 -15.398 1.00 93.62 306 LYS A C 1
ATOM 2180 O O . LYS A 1 306 ? 24.695 -0.640 -14.504 1.00 93.62 306 LYS A O 1
ATOM 2185 N N . ASP A 1 307 ? 26.448 -0.695 -15.935 1.00 93.25 307 ASP A N 1
ATOM 2186 C CA . ASP A 1 307 ? 26.837 0.690 -15.712 1.00 93.25 307 ASP A CA 1
ATOM 2187 C C . ASP A 1 307 ? 25.664 1.630 -16.018 1.00 93.25 307 ASP A C 1
ATOM 2189 O O . ASP A 1 307 ? 24.892 1.410 -16.957 1.00 93.25 307 ASP A O 1
ATOM 2193 N N . ASP A 1 308 ? 25.540 2.648 -15.181 1.00 92.12 308 ASP A N 1
ATOM 2194 C CA . ASP A 1 308 ? 24.562 3.718 -15.259 1.00 92.12 308 ASP A CA 1
ATOM 2195 C C . ASP A 1 308 ? 23.092 3.265 -15.109 1.00 92.12 308 ASP A C 1
ATOM 2197 O O . ASP A 1 308 ? 22.168 4.005 -15.450 1.00 92.12 308 ASP A O 1
ATOM 2201 N N . SER A 1 309 ? 22.834 2.066 -14.571 1.00 94.06 309 SER A N 1
ATOM 2202 C CA . SER A 1 309 ? 21.464 1.574 -14.334 1.00 94.06 309 SER A CA 1
ATOM 2203 C C . SER A 1 309 ? 20.751 2.365 -13.234 1.00 94.06 309 SER A C 1
ATOM 2205 O O . SER A 1 309 ? 21.389 2.878 -12.315 1.00 94.06 309 SER A O 1
ATOM 2207 N N . ALA A 1 310 ? 19.419 2.418 -13.291 1.00 92.00 310 ALA A N 1
ATOM 2208 C CA . ALA A 1 310 ? 18.592 2.971 -12.218 1.00 92.00 310 ALA A CA 1
ATOM 2209 C C . ALA A 1 310 ? 17.780 1.872 -11.524 1.00 92.00 310 ALA A C 1
ATOM 2211 O O . ALA A 1 310 ? 17.176 1.043 -12.198 1.00 92.00 310 ALA A O 1
ATOM 2212 N N . VAL A 1 311 ? 17.732 1.874 -10.194 1.00 90.38 311 VAL A N 1
ATOM 2213 C CA . VAL A 1 311 ? 16.888 0.993 -9.377 1.00 90.38 311 VAL A CA 1
ATOM 2214 C C . VAL A 1 311 ? 15.972 1.861 -8.542 1.00 90.38 311 VAL A C 1
ATOM 2216 O O . VAL A 1 311 ? 16.423 2.789 -7.871 1.00 90.38 311 VAL A O 1
ATOM 2219 N N . LEU A 1 312 ? 14.684 1.556 -8.590 1.00 87.06 312 LEU A N 1
ATOM 2220 C CA . LEU A 1 312 ? 13.654 2.331 -7.934 1.00 87.06 312 LEU A CA 1
ATOM 2221 C C . LEU A 1 312 ? 12.762 1.431 -7.089 1.00 87.06 312 LEU A C 1
ATOM 2223 O O . LEU A 1 312 ? 12.371 0.356 -7.541 1.00 87.06 312 LEU A O 1
ATOM 2227 N N . THR A 1 313 ? 12.397 1.899 -5.897 1.00 77.25 313 THR A N 1
ATOM 2228 C CA . THR A 1 313 ? 11.399 1.238 -5.042 1.00 77.25 313 THR A CA 1
ATOM 2229 C C . THR A 1 313 ? 10.141 2.095 -4.872 1.00 77.25 313 THR A C 1
ATOM 2231 O O . THR A 1 313 ? 10.230 3.329 -4.831 1.00 77.25 313 THR A O 1
ATOM 2234 N N . PRO A 1 314 ? 8.953 1.466 -4.779 1.00 63.56 314 PRO A N 1
ATOM 2235 C CA . PRO A 1 314 ? 7.675 2.158 -4.627 1.00 63.56 314 PRO A CA 1
ATOM 2236 C C . PRO A 1 314 ? 7.550 2.926 -3.305 1.00 63.56 314 PRO A C 1
ATOM 2238 O O . PRO A 1 314 ? 7.097 4.070 -3.317 1.00 63.56 314 PRO A O 1
ATOM 2241 N N . GLU A 1 315 ? 7.982 2.353 -2.179 1.00 61.06 315 GLU A N 1
ATOM 2242 C CA . GLU A 1 315 ? 7.757 2.938 -0.850 1.00 61.06 315 GLU A CA 1
ATOM 2243 C C . GLU A 1 315 ? 8.911 3.855 -0.381 1.00 61.06 315 GLU A C 1
ATOM 2245 O O . GLU A 1 315 ? 10.088 3.468 -0.431 1.00 61.06 315 GLU A O 1
ATOM 2250 N N . PRO A 1 316 ? 8.602 5.063 0.132 1.00 48.44 316 PRO A N 1
ATOM 2251 C CA . PRO A 1 316 ? 9.557 5.875 0.879 1.00 48.44 316 PRO A CA 1
ATOM 2252 C C . PRO A 1 316 ? 10.093 5.083 2.081 1.00 48.44 316 PRO A C 1
ATOM 2254 O O . PRO A 1 316 ? 9.341 4.460 2.824 1.00 48.44 316 PRO A O 1
ATOM 2257 N N . GLY A 1 317 ? 11.416 5.059 2.255 1.00 44.31 317 GLY A N 1
ATOM 2258 C CA . GLY A 1 317 ? 12.074 4.290 3.320 1.00 44.31 317 GLY A CA 1
ATOM 2259 C C . GLY A 1 317 ? 12.557 2.887 2.935 1.00 44.31 317 GLY A C 1
ATOM 2260 O O . GLY A 1 317 ? 13.334 2.312 3.693 1.00 44.31 317 GLY A O 1
ATOM 2261 N N . TRP A 1 318 ? 12.203 2.366 1.750 1.00 38.41 318 TRP A N 1
ATOM 2262 C CA . TRP A 1 318 ? 12.822 1.143 1.202 1.00 38.41 318 TRP A CA 1
ATOM 2263 C C . TRP A 1 318 ? 14.198 1.420 0.584 1.00 38.41 318 TRP A C 1
ATOM 2265 O O . TRP A 1 318 ? 15.103 0.599 0.694 1.00 38.41 318 TRP A O 1
ATOM 2275 N N . CYS A 1 319 ? 14.374 2.600 -0.024 1.00 32.94 319 CYS A N 1
ATOM 2276 C CA . CYS A 1 319 ? 15.673 3.089 -0.509 1.00 32.94 319 CYS A CA 1
ATOM 2277 C C . CYS A 1 319 ? 16.186 4.332 0.223 1.00 32.94 319 CYS A C 1
ATOM 2279 O O . CYS A 1 319 ? 16.942 5.102 -0.369 1.00 32.94 319 CYS A O 1
ATOM 2281 N N . THR A 1 320 ? 15.903 4.520 1.517 1.00 32.69 320 THR A N 1
ATOM 2282 C CA . THR A 1 320 ? 17.035 5.042 2.292 1.00 32.69 320 THR A CA 1
ATOM 2283 C C . THR A 1 320 ? 18.043 3.918 2.232 1.00 32.69 320 THR A C 1
ATOM 2285 O O . THR A 1 320 ? 17.746 2.852 2.775 1.00 32.69 320 THR A O 1
ATOM 2288 N N . ALA A 1 321 ? 19.149 4.105 1.497 1.00 35.75 321 ALA A N 1
ATOM 2289 C CA . ALA A 1 321 ? 20.284 3.192 1.561 1.00 35.75 321 ALA A CA 1
ATOM 2290 C C . ALA A 1 321 ? 20.385 2.717 3.017 1.00 35.75 321 ALA A C 1
ATOM 2292 O O . ALA A 1 321 ? 20.266 3.579 3.904 1.00 35.75 321 ALA A O 1
ATOM 2293 N N . PRO A 1 322 ? 20.451 1.395 3.285 1.00 38.66 322 PRO A N 1
ATOM 2294 C CA . PRO A 1 322 ? 20.485 0.908 4.657 1.00 38.66 322 PRO A CA 1
ATOM 2295 C C . PRO A 1 322 ? 21.471 1.781 5.431 1.00 38.66 322 PRO A C 1
ATOM 2297 O O . PRO A 1 322 ? 22.479 2.173 4.852 1.00 38.66 322 PRO A O 1
ATOM 2300 N N . PRO A 1 323 ? 21.179 2.201 6.667 1.00 35.47 323 PRO A N 1
ATOM 2301 C CA . PRO A 1 323 ? 22.075 3.085 7.400 1.00 35.47 323 PRO A CA 1
ATOM 2302 C C . PRO A 1 323 ? 23.387 2.335 7.654 1.00 35.47 323 PRO A C 1
ATOM 2304 O O . PRO A 1 323 ? 23.517 1.571 8.610 1.00 35.47 323 PRO A O 1
ATOM 2307 N N . GLY A 1 324 ? 24.321 2.502 6.720 1.00 45.22 324 GLY A N 1
ATOM 2308 C CA . GLY A 1 324 ? 25.521 1.700 6.550 1.00 45.22 324 GLY A CA 1
ATOM 2309 C C . GLY A 1 324 ? 25.876 1.519 5.063 1.00 45.22 324 GLY A C 1
ATOM 2310 O O . GLY A 1 324 ? 25.006 1.508 4.199 1.00 45.22 324 GLY A O 1
ATOM 2311 N N . PRO A 1 325 ? 27.160 1.379 4.715 1.00 46.50 325 PRO A N 1
ATOM 2312 C CA . PRO A 1 325 ? 27.532 1.020 3.351 1.00 46.50 325 PRO A CA 1
ATOM 2313 C C . PRO A 1 325 ? 26.858 -0.311 2.985 1.00 46.50 325 PRO A C 1
ATOM 2315 O O . PRO A 1 325 ? 27.042 -1.302 3.694 1.00 46.50 325 PRO A O 1
ATOM 2318 N N . LEU A 1 326 ? 26.083 -0.348 1.893 1.00 58.84 326 LEU A N 1
ATOM 2319 C CA . LEU A 1 326 ? 25.696 -1.618 1.273 1.00 58.84 326 LEU A CA 1
ATOM 2320 C C . LEU A 1 326 ? 27.004 -2.385 1.016 1.00 58.84 326 LEU A C 1
ATOM 2322 O O . LEU A 1 326 ? 27.876 -1.841 0.333 1.00 58.84 326 LEU A O 1
ATOM 2326 N N . PRO A 1 327 ? 27.214 -3.579 1.599 1.00 57.50 327 PRO A N 1
ATOM 2327 C CA . PRO A 1 327 ? 28.502 -4.257 1.514 1.00 57.50 327 PRO A CA 1
ATOM 2328 C C . PRO A 1 327 ? 28.912 -4.447 0.049 1.00 57.50 327 PRO A C 1
ATOM 2330 O O . PRO A 1 327 ? 28.240 -5.148 -0.696 1.00 57.50 327 PRO A O 1
ATOM 2333 N N . GLY A 1 328 ? 29.998 -3.799 -0.379 1.00 65.25 328 GLY A N 1
ATOM 2334 C CA . GLY A 1 328 ? 30.464 -3.853 -1.770 1.00 65.25 328 GLY A CA 1
ATOM 2335 C C . GLY A 1 328 ? 29.925 -2.763 -2.706 1.00 65.25 328 GLY A C 1
ATOM 2336 O O . GLY A 1 328 ? 30.224 -2.817 -3.896 1.00 65.25 328 GLY A O 1
ATOM 2337 N N . LEU A 1 329 ? 29.189 -1.768 -2.199 1.00 74.81 329 LEU A N 1
ATOM 2338 C CA . LEU A 1 329 ? 28.822 -0.554 -2.932 1.00 74.81 329 LEU A CA 1
ATOM 2339 C C . LEU A 1 329 ? 29.420 0.677 -2.253 1.00 74.81 329 LEU A C 1
ATOM 2341 O O . LEU A 1 329 ? 29.171 0.946 -1.077 1.00 74.81 329 LEU A O 1
ATOM 2345 N N . ALA A 1 330 ? 30.199 1.451 -3.005 1.00 78.56 330 ALA A N 1
ATOM 2346 C CA . ALA A 1 330 ? 30.719 2.726 -2.526 1.00 78.56 330 ALA A CA 1
ATOM 2347 C C . ALA A 1 330 ? 29.715 3.832 -2.861 1.00 78.56 330 ALA A C 1
ATOM 2349 O O . ALA A 1 330 ? 29.478 4.112 -4.033 1.00 78.56 330 ALA A O 1
ATOM 2350 N N . ILE A 1 331 ? 29.118 4.462 -1.849 1.00 80.44 331 ILE A N 1
ATOM 2351 C CA . ILE A 1 331 ? 28.248 5.626 -2.056 1.00 80.44 331 ILE A CA 1
ATOM 2352 C C . ILE A 1 331 ? 29.129 6.802 -2.483 1.00 80.44 331 ILE A C 1
ATOM 2354 O O . ILE A 1 331 ? 30.072 7.153 -1.774 1.00 80.44 331 ILE A O 1
ATOM 2358 N N . THR A 1 332 ? 28.839 7.387 -3.642 1.00 80.06 332 THR A N 1
ATOM 2359 C CA . THR A 1 332 ? 29.585 8.536 -4.171 1.00 80.06 332 THR A CA 1
ATOM 2360 C C . THR A 1 332 ? 28.850 9.842 -3.921 1.00 80.06 332 THR A C 1
ATOM 2362 O O . THR A 1 332 ? 29.483 10.828 -3.561 1.00 80.06 332 THR A O 1
ATOM 2365 N N . GLU A 1 333 ? 27.524 9.851 -4.080 1.00 80.44 333 GLU A N 1
ATOM 2366 C CA . GLU A 1 333 ? 26.700 11.055 -3.954 1.00 80.44 333 GLU A CA 1
ATOM 2367 C C . GLU A 1 333 ? 25.331 10.721 -3.353 1.00 80.44 333 GLU A C 1
ATOM 2369 O O . GLU A 1 333 ? 24.813 9.609 -3.493 1.00 80.44 333 GLU A O 1
ATOM 2374 N N . THR A 1 334 ? 24.726 11.682 -2.659 1.00 76.62 334 THR A N 1
ATOM 2375 C CA . THR A 1 334 ? 23.345 11.582 -2.172 1.00 76.62 334 THR A CA 1
ATOM 2376 C C . THR A 1 334 ? 22.692 12.954 -2.233 1.00 76.62 334 THR A C 1
ATOM 2378 O O . THR A 1 334 ? 23.216 13.912 -1.668 1.00 76.62 334 THR A O 1
ATOM 2381 N N . TYR A 1 335 ? 21.552 13.045 -2.915 1.00 72.75 335 TYR A N 1
ATOM 2382 C CA . TYR A 1 335 ? 20.792 14.282 -3.077 1.00 72.75 335 TYR A CA 1
ATOM 2383 C C . TYR A 1 335 ? 19.299 13.968 -3.230 1.00 72.75 335 TYR A C 1
ATOM 2385 O O . TYR A 1 335 ? 18.933 13.173 -4.086 1.00 72.75 335 TYR A O 1
ATOM 2393 N N . GLU A 1 336 ? 18.436 14.579 -2.410 1.00 68.50 336 GLU A N 1
ATOM 2394 C CA . GLU A 1 336 ? 16.961 14.513 -2.525 1.00 68.50 336 GLU A CA 1
ATOM 2395 C C . GLU A 1 336 ? 16.372 13.130 -2.910 1.00 68.50 336 GLU A C 1
ATOM 2397 O O . GLU A 1 336 ? 15.607 13.009 -3.867 1.00 68.50 336 GLU A O 1
ATOM 2402 N N . GLY A 1 337 ? 16.728 12.066 -2.181 1.00 67.88 337 GLY A N 1
ATOM 2403 C CA . GLY A 1 337 ? 16.189 10.714 -2.416 1.00 67.88 337 GLY A CA 1
ATOM 2404 C C . GLY A 1 337 ? 16.830 9.938 -3.577 1.00 67.88 337 GLY A C 1
ATOM 2405 O O . GLY A 1 337 ? 16.458 8.787 -3.808 1.00 67.88 337 GLY A O 1
ATOM 2406 N N . LEU A 1 338 ? 17.808 10.534 -4.268 1.00 78.88 338 LEU A N 1
ATOM 2407 C CA . LEU A 1 338 ? 18.732 9.864 -5.180 1.00 78.88 338 LEU A CA 1
ATOM 2408 C C . LEU A 1 338 ? 20.037 9.545 -4.441 1.00 78.88 338 LEU A C 1
ATOM 2410 O O . LEU A 1 338 ? 20.685 10.430 -3.875 1.00 78.88 338 LEU A O 1
ATOM 2414 N N . THR A 1 339 ? 20.452 8.286 -4.497 1.00 83.62 339 THR A N 1
ATOM 2415 C CA . THR A 1 339 ? 21.767 7.830 -4.045 1.00 83.62 339 THR A CA 1
ATOM 2416 C C . THR A 1 339 ? 22.524 7.265 -5.235 1.00 83.62 339 THR A C 1
ATOM 2418 O O . THR A 1 339 ? 22.052 6.340 -5.892 1.00 83.62 339 THR A O 1
ATOM 2421 N N . VAL A 1 340 ? 23.713 7.800 -5.501 1.00 86.38 340 VAL A N 1
ATOM 2422 C CA . VAL A 1 340 ? 24.604 7.269 -6.535 1.00 86.38 340 VAL A CA 1
ATOM 2423 C C . VAL A 1 340 ? 25.627 6.361 -5.867 1.00 86.38 340 VAL A C 1
ATOM 2425 O O . VAL A 1 340 ? 26.326 6.755 -4.928 1.00 86.38 340 VAL A O 1
ATOM 2428 N N . CYS A 1 341 ? 25.698 5.126 -6.344 1.00 85.94 341 CYS A N 1
ATOM 2429 C CA . CYS A 1 341 ? 26.621 4.106 -5.877 1.00 85.94 341 CYS A CA 1
ATOM 2430 C C . CYS A 1 341 ? 27.589 3.719 -6.993 1.00 85.94 341 CYS A C 1
ATOM 2432 O O . CYS A 1 341 ? 27.210 3.617 -8.156 1.00 85.94 341 CYS A O 1
ATOM 2434 N N . ARG A 1 342 ? 28.833 3.416 -6.632 1.00 85.69 342 ARG A N 1
ATOM 2435 C CA . ARG A 1 342 ? 29.794 2.745 -7.503 1.00 85.69 342 ARG A CA 1
ATOM 2436 C C . ARG A 1 342 ? 29.793 1.249 -7.198 1.00 85.69 342 ARG A C 1
ATOM 2438 O O . ARG A 1 342 ? 30.013 0.831 -6.061 1.00 85.69 342 ARG A O 1
ATOM 2445 N N . THR A 1 343 ? 29.542 0.474 -8.241 1.00 85.19 343 THR A N 1
ATOM 2446 C CA . THR A 1 343 ? 29.587 -0.990 -8.309 1.00 85.19 343 THR A CA 1
ATOM 2447 C C . THR A 1 343 ? 30.908 -1.440 -8.943 1.00 85.19 343 THR A C 1
ATOM 2449 O O . THR A 1 343 ? 31.670 -0.622 -9.468 1.00 85.19 343 THR A O 1
ATOM 2452 N N . ALA A 1 344 ? 31.155 -2.751 -8.991 1.00 82.50 344 ALA A N 1
ATOM 2453 C CA . ALA A 1 344 ? 32.272 -3.312 -9.761 1.00 82.50 344 ALA A CA 1
ATOM 2454 C C . ALA A 1 344 ? 32.181 -3.037 -11.279 1.00 82.50 344 ALA A C 1
ATOM 2456 O O . ALA A 1 344 ? 33.183 -3.146 -11.984 1.00 82.50 344 ALA A O 1
ATOM 2457 N N . ARG A 1 345 ? 30.989 -2.706 -11.793 1.00 83.69 345 ARG A N 1
ATOM 2458 C CA . ARG A 1 345 ? 30.721 -2.498 -13.224 1.00 83.69 345 ARG A CA 1
ATOM 2459 C C . ARG A 1 345 ? 30.575 -1.037 -13.629 1.00 83.69 345 ARG A C 1
ATOM 2461 O O . ARG A 1 345 ? 30.569 -0.767 -14.823 1.00 83.69 345 ARG A O 1
ATOM 2468 N N . GLY A 1 346 ? 30.471 -0.126 -12.666 1.00 87.50 346 GLY A N 1
ATOM 2469 C CA . GLY A 1 346 ? 30.260 1.294 -12.922 1.00 87.50 346 GLY A CA 1
ATOM 2470 C C . GLY A 1 346 ? 29.296 1.938 -11.933 1.00 87.50 346 GLY A C 1
ATOM 2471 O O . GLY A 1 346 ? 29.192 1.499 -10.785 1.00 87.50 346 GLY A O 1
ATOM 2472 N N . SER A 1 347 ? 28.613 2.989 -12.359 1.00 89.56 347 SER A N 1
ATOM 2473 C CA . SER A 1 347 ? 27.683 3.761 -11.536 1.00 89.56 347 SER A CA 1
ATOM 2474 C C . SER A 1 347 ? 26.295 3.119 -11.486 1.00 89.56 347 SER A C 1
ATOM 2476 O O . SER A 1 347 ? 25.857 2.464 -12.426 1.00 89.56 347 SER A O 1
ATOM 2478 N N . LEU A 1 348 ? 25.591 3.315 -10.379 1.00 91.12 348 LEU A N 1
ATOM 2479 C CA . LEU A 1 348 ? 24.245 2.819 -10.120 1.00 91.12 348 LEU A CA 1
ATOM 2480 C C . LEU A 1 348 ? 23.447 3.917 -9.418 1.00 91.12 348 LEU A C 1
ATOM 2482 O O . LEU A 1 348 ? 23.908 4.470 -8.422 1.00 91.12 348 LEU A O 1
ATOM 2486 N N . HIS A 1 349 ? 22.247 4.197 -9.911 1.00 90.12 349 HIS A N 1
ATOM 2487 C CA . HIS A 1 349 ? 21.342 5.196 -9.344 1.00 90.12 349 HIS A CA 1
ATOM 2488 C C . HIS A 1 349 ? 20.255 4.495 -8.538 1.00 90.12 349 HIS A C 1
ATOM 2490 O O . HIS A 1 349 ? 19.442 3.771 -9.105 1.00 90.12 349 HIS A O 1
ATOM 2496 N N . LEU A 1 350 ? 20.225 4.697 -7.226 1.00 85.88 350 LEU A N 1
ATOM 2497 C CA . LEU A 1 350 ? 19.184 4.186 -6.338 1.00 85.88 350 LEU A CA 1
ATOM 2498 C C . LEU A 1 350 ? 18.204 5.313 -6.008 1.00 85.88 350 LEU A C 1
ATOM 2500 O O . LEU A 1 350 ? 18.623 6.372 -5.541 1.00 85.88 350 LEU A O 1
ATOM 2504 N N . LEU A 1 351 ? 16.910 5.087 -6.231 1.00 79.06 351 LEU A N 1
ATOM 2505 C CA . LEU A 1 351 ? 15.852 6.051 -5.929 1.00 79.06 351 LEU A CA 1
ATOM 2506 C C . LEU A 1 351 ? 14.779 5.418 -5.034 1.00 79.06 351 LEU A C 1
ATOM 2508 O O . LEU A 1 351 ? 14.256 4.346 -5.338 1.00 79.06 351 LEU A O 1
ATOM 2512 N N . SER A 1 352 ? 14.427 6.093 -3.937 1.00 70.38 352 SER A N 1
ATOM 2513 C CA . SER A 1 352 ? 13.267 5.726 -3.102 1.00 70.38 352 SER A CA 1
ATOM 2514 C C . SER A 1 352 ? 12.026 6.517 -3.477 1.00 70.38 352 SER A C 1
ATOM 2516 O O . SER A 1 352 ? 12.118 7.668 -3.898 1.00 70.38 352 SER A O 1
ATOM 2518 N N . GLY A 1 353 ? 10.860 5.923 -3.214 1.00 61.69 353 GLY A N 1
ATOM 2519 C CA . GLY A 1 353 ? 9.607 6.667 -3.121 1.00 61.69 353 GLY A CA 1
ATOM 2520 C C . GLY A 1 353 ? 8.964 6.989 -4.465 1.00 61.69 353 GLY A C 1
ATOM 2521 O O . GLY A 1 353 ? 8.443 8.088 -4.645 1.00 61.69 353 GLY A O 1
ATOM 2522 N N . LEU A 1 354 ? 8.944 6.027 -5.394 1.00 59.50 354 LEU A N 1
ATOM 2523 C CA . LEU A 1 354 ? 8.193 6.147 -6.653 1.00 59.50 354 LEU A CA 1
ATOM 2524 C C . LEU A 1 354 ? 6.702 6.478 -6.454 1.00 59.50 354 LEU A C 1
ATOM 2526 O O . LEU A 1 354 ? 6.090 7.013 -7.375 1.00 59.50 354 LEU A O 1
ATOM 2530 N N . CYS A 1 355 ? 6.133 6.156 -5.287 1.00 49.81 355 CYS A N 1
ATOM 2531 C CA . CYS A 1 355 ? 4.725 6.381 -4.951 1.00 49.81 355 CYS A CA 1
ATOM 2532 C C . CYS A 1 355 ? 4.488 7.527 -3.946 1.00 49.81 355 CYS A C 1
ATOM 2534 O O . CYS A 1 355 ? 3.364 7.686 -3.484 1.00 49.81 355 CYS A O 1
ATOM 2536 N N . GLY A 1 356 ? 5.522 8.299 -3.585 1.00 41.00 356 GLY A N 1
ATOM 2537 C CA . GLY A 1 356 ? 5.443 9.375 -2.582 1.00 41.00 356 GLY A CA 1
ATOM 2538 C C . GLY A 1 356 ? 5.649 10.789 -3.134 1.00 41.00 356 GLY A C 1
ATOM 2539 O O . GLY A 1 356 ? 5.776 11.736 -2.363 1.00 41.00 356 GLY A O 1
ATOM 2540 N N . SER A 1 357 ? 5.732 10.964 -4.456 1.00 34.62 357 SER A N 1
ATOM 2541 C CA . SER A 1 357 ? 5.791 12.310 -5.030 1.00 34.62 357 SER A CA 1
ATOM 2542 C C . SER A 1 357 ? 4.379 12.909 -5.064 1.00 34.62 357 SER A C 1
ATOM 2544 O O . SER A 1 357 ? 3.460 12.201 -5.474 1.00 34.62 357 SER A O 1
ATOM 2546 N N . PRO A 1 358 ? 4.188 14.204 -4.742 1.00 35.25 358 PRO A N 1
ATOM 2547 C CA . PRO A 1 358 ? 2.900 14.888 -4.926 1.00 35.25 358 PRO A CA 1
ATOM 2548 C C . PRO A 1 358 ? 2.366 14.813 -6.372 1.00 35.25 358 PRO A C 1
ATOM 2550 O O . PRO A 1 358 ? 1.184 15.039 -6.600 1.00 35.25 358 PRO A O 1
ATOM 2553 N N . ASP A 1 359 ? 3.217 14.446 -7.340 1.00 35.81 359 ASP A N 1
ATOM 2554 C CA . ASP A 1 359 ? 2.863 14.255 -8.749 1.00 35.81 359 ASP A CA 1
ATOM 2555 C C . ASP A 1 359 ? 2.668 12.776 -9.163 1.00 35.81 359 ASP A C 1
ATOM 2557 O O . ASP A 1 359 ? 2.406 12.499 -10.336 1.00 35.81 359 ASP A O 1
ATOM 2561 N N . GLY A 1 360 ? 2.817 11.796 -8.263 1.00 38.34 360 GLY A N 1
ATOM 2562 C CA . GLY A 1 360 ? 2.749 10.382 -8.642 1.00 38.34 360 GLY A CA 1
ATOM 2563 C C . GLY A 1 360 ? 2.620 9.423 -7.466 1.00 38.34 360 GLY A C 1
ATOM 2564 O O . GLY A 1 360 ? 3.621 9.059 -6.855 1.00 38.34 360 GLY A O 1
ATOM 2565 N N . GLY A 1 361 ? 1.398 8.955 -7.204 1.00 46.91 361 GLY A N 1
ATOM 2566 C CA . GLY A 1 361 ? 1.173 7.773 -6.367 1.00 46.91 361 GLY A CA 1
ATOM 2567 C C . GLY A 1 361 ? -0.083 7.782 -5.503 1.00 46.91 361 GLY A C 1
ATOM 2568 O O . GLY A 1 361 ? -0.524 6.700 -5.125 1.00 46.91 361 GLY A O 1
ATOM 2569 N N . GLU A 1 362 ? -0.677 8.945 -5.221 1.00 58.41 362 GLU A N 1
ATOM 2570 C CA . GLU A 1 362 ? -1.917 9.005 -4.439 1.00 58.41 362 GLU A CA 1
ATOM 2571 C C . GLU A 1 362 ? -3.079 8.371 -5.214 1.00 58.41 362 GLU A C 1
ATOM 2573 O O . GLU A 1 362 ? -3.219 8.529 -6.436 1.00 58.41 362 GLU A O 1
ATOM 2578 N N . LEU A 1 363 ? -3.876 7.570 -4.508 1.00 65.56 363 LEU A N 1
ATOM 2579 C CA . LEU A 1 363 ? -5.038 6.938 -5.108 1.00 65.56 363 LEU A CA 1
ATOM 2580 C C . LEU A 1 363 ? -6.061 8.033 -5.386 1.00 65.56 363 LEU A C 1
ATOM 2582 O O . LEU A 1 363 ? -6.298 8.854 -4.519 1.00 65.56 363 LEU A O 1
ATOM 2586 N N . PRO A 1 364 ? -6.735 8.049 -6.545 1.00 71.94 364 PRO A N 1
ATOM 2587 C CA . PRO A 1 364 ? -7.815 9.001 -6.770 1.00 71.94 364 PRO A CA 1
ATOM 2588 C C . PRO A 1 364 ? -8.784 9.010 -5.582 1.00 71.94 364 PRO A C 1
ATOM 2590 O O . PRO A 1 364 ? -9.212 7.935 -5.162 1.00 71.94 364 PRO A O 1
ATOM 2593 N N . GLY A 1 365 ? -9.156 10.191 -5.080 1.00 80.31 365 GLY A N 1
ATOM 2594 C CA . GLY A 1 365 ? -9.938 10.351 -3.844 1.00 80.31 365 GLY A CA 1
ATOM 2595 C C . GLY A 1 365 ? -11.079 9.339 -3.620 1.00 80.31 365 GLY A C 1
ATOM 2596 O O . GLY A 1 365 ? -11.174 8.794 -2.521 1.00 80.31 365 GLY A O 1
ATOM 2597 N N . PRO A 1 366 ? -11.908 8.990 -4.630 1.00 87.69 366 PRO A N 1
ATOM 2598 C CA . PRO A 1 366 ? -12.911 7.931 -4.487 1.00 87.69 366 PRO A CA 1
ATOM 2599 C C . PRO A 1 366 ? -12.334 6.550 -4.137 1.00 87.69 366 PRO A C 1
ATOM 2601 O O . PRO A 1 366 ? -12.896 5.830 -3.317 1.00 87.69 366 PRO A O 1
ATOM 2604 N N . LEU A 1 367 ? -11.223 6.147 -4.752 1.00 85.44 367 LEU A N 1
ATOM 2605 C CA . LEU A 1 367 ? -10.559 4.873 -4.463 1.00 85.44 367 LEU A CA 1
ATOM 2606 C C . LEU A 1 367 ? -9.874 4.894 -3.098 1.00 85.44 367 LEU A C 1
ATOM 2608 O O . LEU A 1 367 ? -9.907 3.883 -2.398 1.00 85.44 367 LEU A O 1
ATOM 2612 N N . HIS A 1 368 ? -9.312 6.037 -2.699 1.00 84.56 368 HIS A N 1
ATOM 2613 C CA . HIS A 1 368 ? -8.804 6.213 -1.340 1.00 84.56 368 HIS A CA 1
ATOM 2614 C C . HIS A 1 368 ? -9.913 6.040 -0.294 1.00 84.56 368 HIS A C 1
ATOM 2616 O O . HIS A 1 368 ? -9.712 5.354 0.708 1.00 84.56 368 HIS A O 1
ATOM 2622 N N . ASP A 1 369 ? -11.111 6.578 -0.550 1.00 90.50 369 ASP A N 1
ATOM 2623 C CA . ASP A 1 369 ? -12.283 6.389 0.317 1.00 90.50 369 ASP A CA 1
ATOM 2624 C C . ASP A 1 369 ? -12.678 4.903 0.440 1.00 90.50 369 ASP A C 1
ATOM 2626 O O . ASP A 1 369 ? -12.907 4.405 1.543 1.00 90.50 369 ASP A O 1
ATOM 2630 N N . LEU A 1 370 ? -12.652 4.150 -0.668 1.00 92.06 370 LEU A N 1
ATOM 2631 C CA . LEU A 1 370 ? -12.910 2.702 -0.664 1.00 92.06 370 LEU A CA 1
ATOM 2632 C C . LEU A 1 370 ? -11.909 1.922 0.195 1.00 92.06 370 LEU A C 1
ATOM 2634 O O . LEU A 1 370 ? -12.316 1.125 1.041 1.00 92.06 370 LEU A O 1
ATOM 2638 N N . VAL A 1 371 ? -10.610 2.154 -0.010 1.00 88.12 371 VAL A N 1
ATOM 2639 C CA . VAL A 1 371 ? -9.547 1.481 0.758 1.00 88.12 371 VAL A CA 1
ATOM 2640 C C . VAL A 1 371 ? -9.638 1.848 2.230 1.00 88.12 371 VAL A C 1
ATOM 2642 O O . VAL A 1 371 ? -9.519 0.989 3.098 1.00 88.12 371 VAL A O 1
ATOM 2645 N N . SER A 1 372 ? -9.888 3.118 2.521 1.00 90.88 372 SER A N 1
ATOM 2646 C CA . SER A 1 372 ? -10.017 3.615 3.885 1.00 90.88 372 SER A CA 1
ATOM 2647 C C . SER A 1 372 ? -11.214 3.009 4.614 1.00 90.88 372 SER A C 1
ATOM 2649 O O . SER A 1 372 ? -11.098 2.637 5.783 1.00 90.88 372 SER A O 1
ATOM 2651 N N . ALA A 1 373 ? -12.347 2.843 3.927 1.00 95.12 373 ALA A N 1
ATOM 2652 C CA . ALA A 1 373 ? -13.507 2.140 4.465 1.00 95.12 373 ALA A CA 1
ATOM 2653 C C . ALA A 1 373 ? -13.198 0.659 4.749 1.00 95.12 373 ALA A C 1
ATOM 2655 O O . ALA A 1 373 ? -13.574 0.143 5.802 1.00 95.12 373 ALA A O 1
ATOM 2656 N N . GLU A 1 374 ? -12.468 -0.015 3.858 1.00 95.25 374 GLU A N 1
ATOM 2657 C CA . GLU A 1 374 ? -12.025 -1.399 4.061 1.00 95.25 374 GLU A CA 1
ATOM 2658 C C . GLU A 1 374 ? -11.078 -1.533 5.267 1.00 95.25 374 GLU A C 1
ATOM 2660 O O . GLU A 1 374 ? -11.275 -2.398 6.126 1.00 95.25 374 GLU A O 1
ATOM 2665 N N . LEU A 1 375 ? -10.085 -0.644 5.374 1.00 93.12 375 LEU A N 1
ATOM 2666 C CA . LEU A 1 375 ? -9.151 -0.585 6.501 1.00 93.12 375 LEU A CA 1
ATOM 2667 C C . LEU A 1 375 ? -9.887 -0.374 7.826 1.00 93.12 375 LEU A C 1
ATOM 2669 O O . LEU A 1 375 ? -9.626 -1.088 8.795 1.00 93.12 375 LEU A O 1
ATOM 2673 N N . TYR A 1 376 ? -10.847 0.552 7.858 1.00 96.25 376 TYR A N 1
ATOM 2674 C CA . TYR A 1 376 ? -11.678 0.788 9.035 1.00 96.25 376 TYR A CA 1
ATOM 2675 C C . TYR A 1 376 ? -12.446 -0.469 9.464 1.00 96.25 376 TYR A C 1
ATOM 2677 O O . TYR A 1 376 ? -12.441 -0.820 10.645 1.00 96.25 376 TYR A O 1
ATOM 2685 N N . LEU A 1 377 ? -13.063 -1.190 8.521 1.00 97.31 377 LEU A N 1
ATOM 2686 C CA . LEU A 1 377 ? -13.772 -2.432 8.836 1.00 97.31 377 LEU A CA 1
ATOM 2687 C C . LEU A 1 377 ? -12.839 -3.516 9.389 1.00 97.31 377 LEU A C 1
ATOM 2689 O O . LEU A 1 377 ? -13.217 -4.233 10.315 1.00 97.31 377 LEU A O 1
ATOM 2693 N N . CYS A 1 378 ? -11.606 -3.600 8.889 1.00 96.44 378 CYS A N 1
ATOM 2694 C CA . CYS A 1 378 ? -10.599 -4.511 9.434 1.00 96.44 378 CYS A CA 1
ATOM 2695 C C . CYS A 1 378 ? -10.233 -4.155 10.886 1.00 96.44 378 CYS A C 1
ATOM 2697 O O . CYS A 1 378 ? -10.156 -5.039 11.743 1.00 96.44 378 CYS A O 1
ATOM 2699 N N . VAL A 1 379 ? -10.049 -2.862 11.181 1.00 96.75 379 VAL A N 1
ATOM 2700 C CA . VAL A 1 379 ? -9.809 -2.371 12.551 1.00 96.75 379 VAL A CA 1
ATOM 2701 C C . VAL A 1 379 ? -11.000 -2.715 13.448 1.00 96.75 379 VAL A C 1
ATOM 2703 O O . VAL A 1 379 ? -10.819 -3.260 14.537 1.00 96.75 379 VAL A O 1
ATOM 2706 N N . ARG A 1 380 ? -12.226 -2.474 12.973 1.00 96.88 380 ARG A N 1
ATOM 2707 C CA . ARG A 1 380 ? -13.465 -2.798 13.692 1.00 96.88 380 ARG A CA 1
ATOM 2708 C C . ARG A 1 380 ? -13.546 -4.281 14.055 1.00 96.88 380 ARG A C 1
ATOM 2710 O O . ARG A 1 380 ? -13.866 -4.609 15.196 1.00 96.88 380 ARG A O 1
ATOM 2717 N N . GLU A 1 381 ? -13.240 -5.178 13.117 1.00 97.00 381 GLU A N 1
ATOM 2718 C CA . GLU A 1 381 ? -13.266 -6.622 13.374 1.00 97.00 381 GLU A CA 1
ATOM 2719 C C . GLU A 1 381 ? -12.259 -7.033 14.453 1.00 97.00 381 GLU A C 1
ATOM 2721 O O . GLU A 1 381 ? -12.604 -7.832 15.329 1.00 97.00 381 GLU A O 1
ATOM 2726 N N . LEU A 1 382 ? -11.040 -6.482 14.429 1.00 95.94 382 LEU A N 1
ATOM 2727 C CA . LEU A 1 382 ? -10.025 -6.740 15.459 1.00 95.94 382 LEU A CA 1
ATOM 2728 C C . LEU A 1 382 ? -10.400 -6.156 16.828 1.00 95.94 382 LEU A C 1
ATOM 2730 O O . LEU A 1 382 ? -10.047 -6.739 17.854 1.00 95.94 382 LEU A O 1
ATOM 2734 N N . ALA A 1 383 ? -11.110 -5.027 16.852 1.00 95.62 383 ALA A N 1
ATOM 2735 C CA . ALA A 1 383 ? -11.594 -4.404 18.082 1.00 95.62 383 ALA A CA 1
ATOM 2736 C C . ALA A 1 383 ? -12.719 -5.225 18.727 1.00 95.62 383 ALA A C 1
ATOM 2738 O O . ALA A 1 383 ? -12.741 -5.409 19.943 1.00 95.62 383 ALA A O 1
ATOM 2739 N N . ALA A 1 384 ? -13.640 -5.749 17.913 1.00 95.44 384 ALA A N 1
ATOM 2740 C CA . ALA A 1 384 ? -14.858 -6.396 18.391 1.00 95.44 384 ALA A CA 1
ATOM 2741 C C . ALA A 1 384 ? -14.611 -7.733 19.106 1.00 95.44 384 ALA A C 1
ATOM 2743 O O . ALA A 1 384 ? -15.359 -8.099 20.014 1.00 95.44 384 ALA A O 1
ATOM 2744 N N . ARG A 1 385 ? -13.598 -8.501 18.685 1.00 93.31 385 ARG A N 1
ATOM 2745 C CA . ARG A 1 385 ? -13.347 -9.844 19.227 1.00 93.31 385 ARG A CA 1
ATOM 2746 C C . ARG A 1 385 ? -11.907 -10.314 19.017 1.00 93.31 385 ARG A C 1
ATOM 2748 O O . ARG A 1 385 ? -11.245 -9.873 18.083 1.00 93.31 385 ARG A O 1
ATOM 2755 N N . PRO A 1 386 ? -11.427 -11.271 19.829 1.00 91.50 386 PRO A N 1
ATOM 2756 C CA . PRO A 1 386 ? -10.173 -11.960 19.555 1.00 91.50 386 PRO A CA 1
ATOM 2757 C C . PRO A 1 386 ? -10.258 -12.772 18.256 1.00 91.50 386 PRO A C 1
ATOM 2759 O O . PRO A 1 386 ? -11.236 -13.484 18.022 1.00 91.50 386 PRO A O 1
ATOM 2762 N N . HIS A 1 387 ? -9.198 -12.725 17.453 1.00 93.75 387 HIS A N 1
ATOM 2763 C CA . HIS A 1 387 ? -9.049 -13.538 16.244 1.00 93.75 387 HIS A CA 1
ATOM 2764 C C . HIS A 1 387 ? -7.920 -14.552 16.410 1.00 93.75 387 HIS A C 1
ATOM 2766 O O . HIS A 1 387 ? -7.043 -14.412 17.264 1.00 93.75 387 HIS A O 1
ATOM 2772 N N . ARG A 1 388 ? -7.939 -15.604 15.587 1.00 92.62 388 ARG A N 1
ATOM 2773 C CA . ARG A 1 388 ? -6.835 -16.571 15.544 1.00 92.62 388 ARG A CA 1
ATOM 2774 C C . ARG A 1 388 ? -5.596 -15.922 14.931 1.00 92.62 388 ARG A C 1
ATOM 2776 O O . ARG A 1 388 ? -5.708 -15.035 14.094 1.00 92.62 388 ARG A O 1
ATOM 2783 N N . ARG A 1 389 ? -4.412 -16.400 15.305 1.00 89.88 389 ARG A N 1
ATOM 2784 C CA . ARG A 1 389 ? -3.161 -16.030 14.628 1.00 89.88 389 ARG A CA 1
ATOM 2785 C C . ARG A 1 389 ? -3.234 -16.401 13.148 1.00 89.88 389 ARG A C 1
ATOM 2787 O O . ARG A 1 389 ? -3.868 -17.401 12.806 1.00 89.88 389 ARG A O 1
ATOM 2794 N N . GLY A 1 390 ? -2.586 -15.616 12.296 1.00 87.94 390 GLY A N 1
ATOM 2795 C CA . GLY A 1 390 ? -2.611 -15.831 10.851 1.00 87.94 390 GLY A CA 1
ATOM 2796 C C . GLY A 1 390 ? -3.147 -14.634 10.076 1.00 87.94 390 GLY A C 1
ATOM 2797 O O . GLY A 1 390 ? -3.462 -13.585 10.639 1.00 87.94 390 GLY A O 1
ATOM 2798 N N . PHE A 1 391 ? -3.237 -14.820 8.763 1.00 88.88 391 PHE A N 1
ATOM 2799 C CA . PHE A 1 391 ? -3.810 -13.838 7.855 1.00 88.88 391 PHE A CA 1
ATOM 2800 C C . PHE A 1 391 ? -5.328 -13.933 7.822 1.00 88.88 391 PHE A C 1
ATOM 2802 O O . PHE A 1 391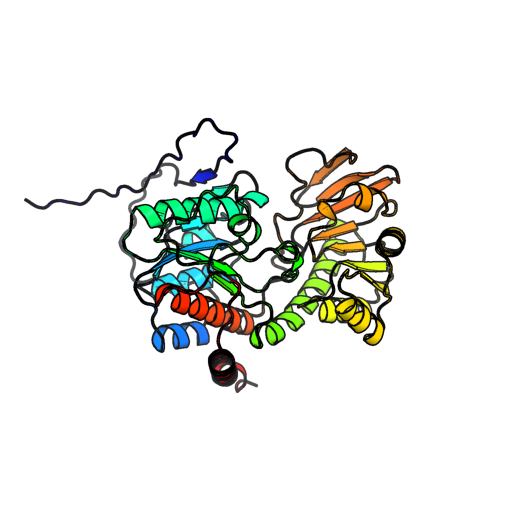 ? -5.887 -15.030 7.779 1.00 88.88 391 PHE A O 1
ATOM 2809 N N . HIS A 1 392 ? -5.963 -12.770 7.778 1.00 92.50 392 HIS A N 1
ATOM 2810 C CA . HIS A 1 392 ? -7.400 -12.599 7.651 1.00 92.50 392 HIS A CA 1
ATOM 2811 C C . HIS A 1 392 ? -7.705 -11.587 6.555 1.00 92.50 392 HIS A C 1
ATOM 2813 O O . HIS A 1 392 ? -6.900 -10.709 6.238 1.00 92.50 392 HIS A O 1
ATOM 2819 N N . HIS A 1 393 ? -8.901 -11.708 6.005 1.00 92.75 393 HIS A N 1
ATOM 2820 C CA . HIS A 1 393 ? -9.483 -10.757 5.072 1.00 92.75 393 HIS A CA 1
ATOM 2821 C C . HIS A 1 393 ? -10.919 -10.494 5.514 1.00 92.75 393 HIS A C 1
ATOM 2823 O O . HIS A 1 393 ? -11.519 -11.334 6.192 1.00 92.75 393 HIS A O 1
ATOM 2829 N N . LEU A 1 394 ? -11.478 -9.357 5.105 1.00 94.25 394 LEU A N 1
ATOM 2830 C CA . LEU A 1 394 ? -12.919 -9.159 5.214 1.00 94.25 394 LEU A CA 1
ATOM 2831 C C . LEU A 1 394 ? -13.666 -10.232 4.418 1.00 94.25 394 LEU A C 1
ATOM 2833 O O . LEU A 1 394 ? -13.172 -10.759 3.413 1.00 94.25 394 LEU A O 1
ATOM 2837 N N . GLY A 1 395 ? -14.868 -10.564 4.878 1.00 94.06 395 GLY A N 1
ATOM 2838 C CA . GLY A 1 395 ? -15.713 -11.525 4.191 1.00 94.06 395 GLY A CA 1
ATOM 2839 C C . GLY A 1 395 ? -16.135 -11.008 2.816 1.00 94.06 395 GLY A C 1
ATOM 2840 O O . GLY A 1 395 ? -16.373 -9.818 2.622 1.00 94.06 395 GLY A O 1
ATOM 2841 N N . ALA A 1 396 ? -16.328 -11.920 1.858 1.00 92.88 396 ALA A N 1
ATOM 2842 C CA . ALA A 1 396 ? -16.749 -11.563 0.500 1.00 92.88 396 ALA A CA 1
ATOM 2843 C C . ALA A 1 396 ? -18.039 -10.720 0.466 1.00 92.88 396 ALA A C 1
ATOM 2845 O O . ALA A 1 396 ? -18.178 -9.839 -0.378 1.00 92.88 396 ALA A O 1
ATOM 2846 N N . ARG A 1 397 ? -18.963 -10.962 1.408 1.00 95.19 397 ARG A N 1
ATOM 2847 C CA . ARG A 1 397 ? -20.188 -10.169 1.564 1.00 95.19 397 ARG A CA 1
ATOM 2848 C C . ARG A 1 397 ? -19.893 -8.724 1.965 1.00 95.19 397 ARG A C 1
ATOM 2850 O O . ARG A 1 397 ? -20.452 -7.820 1.369 1.00 95.19 397 ARG A O 1
ATOM 2857 N N . GLU A 1 398 ? -19.002 -8.508 2.926 1.00 95.75 398 GLU A N 1
ATOM 2858 C CA . GLU A 1 398 ? -18.634 -7.164 3.390 1.00 95.75 398 GLU A CA 1
ATOM 2859 C C . GLU A 1 398 ? -17.925 -6.383 2.280 1.00 95.75 398 GLU A C 1
ATOM 2861 O O . GLU A 1 398 ? -18.234 -5.216 2.048 1.00 95.75 398 GLU A O 1
ATOM 2866 N N . CYS A 1 399 ? -17.040 -7.049 1.529 1.00 95.75 399 CYS A N 1
ATOM 2867 C CA . CYS A 1 399 ? -16.427 -6.461 0.341 1.00 95.75 399 CYS A CA 1
ATOM 2868 C C . CYS A 1 399 ? -17.474 -6.091 -0.722 1.00 95.75 399 CYS A C 1
ATOM 2870 O O . CYS A 1 399 ? -17.403 -5.008 -1.298 1.00 95.75 399 CYS A O 1
ATOM 2872 N N . ALA A 1 400 ? -18.453 -6.963 -0.986 1.00 95.62 400 ALA A N 1
ATOM 2873 C CA . ALA A 1 400 ? -19.520 -6.685 -1.948 1.00 95.62 400 ALA A CA 1
ATOM 2874 C C . ALA A 1 400 ? -20.409 -5.512 -1.503 1.00 95.62 400 ALA A C 1
ATOM 2876 O O . ALA A 1 400 ? -20.733 -4.649 -2.319 1.00 95.62 400 ALA A O 1
ATOM 2877 N N . ASP A 1 401 ? -20.746 -5.445 -0.215 1.00 96.88 401 ASP A N 1
ATOM 2878 C CA . ASP A 1 401 ? -21.539 -4.359 0.363 1.00 96.88 401 ASP A CA 1
ATOM 2879 C C . ASP A 1 401 ? -20.790 -3.014 0.263 1.00 96.88 401 ASP A C 1
ATOM 2881 O O . ASP A 1 401 ? -21.382 -2.008 -0.137 1.00 96.88 401 ASP A O 1
ATOM 2885 N N . LEU A 1 402 ? -19.478 -2.994 0.544 1.00 96.50 402 LEU A N 1
ATOM 2886 C CA . LEU A 1 402 ? -18.626 -1.814 0.345 1.00 96.50 402 LEU A CA 1
ATOM 2887 C C . LEU A 1 402 ? -18.583 -1.377 -1.124 1.00 96.50 402 LEU A C 1
ATOM 2889 O O . LEU A 1 402 ? -18.796 -0.200 -1.414 1.00 96.50 402 LEU A O 1
ATOM 2893 N N . ALA A 1 403 ? -18.348 -2.310 -2.052 1.00 95.19 403 ALA A N 1
ATOM 2894 C CA . ALA A 1 403 ? -18.324 -2.010 -3.484 1.00 95.19 403 ALA A CA 1
ATOM 2895 C C . ALA A 1 403 ? -19.666 -1.446 -3.974 1.00 95.19 403 ALA A C 1
ATOM 2897 O O . ALA A 1 403 ? -19.690 -0.505 -4.768 1.00 95.19 403 ALA A O 1
ATOM 2898 N N . HIS A 1 404 ? -20.783 -1.996 -3.490 1.00 95.75 404 HIS A N 1
ATOM 2899 C CA . HIS A 1 404 ? -22.118 -1.536 -3.853 1.00 95.75 404 HIS A CA 1
ATOM 2900 C C . HIS A 1 404 ? -22.373 -0.097 -3.393 1.00 95.75 404 HIS A C 1
ATOM 2902 O O . HIS A 1 404 ? -22.786 0.734 -4.200 1.00 95.75 404 HIS A O 1
ATOM 2908 N N . ARG A 1 405 ? -22.073 0.220 -2.127 1.00 96.31 405 ARG A N 1
ATOM 2909 C CA . ARG A 1 405 ? -22.223 1.584 -1.590 1.00 96.31 405 ARG A CA 1
ATOM 2910 C C . ARG A 1 405 ? -21.302 2.570 -2.293 1.00 96.31 405 ARG A C 1
ATOM 2912 O O . ARG A 1 405 ? -21.737 3.645 -2.694 1.00 96.31 405 ARG A O 1
ATOM 2919 N N . TRP A 1 406 ? -20.049 2.178 -2.520 1.00 95.25 406 TRP A N 1
ATOM 2920 C CA . TRP A 1 406 ? -19.108 2.977 -3.299 1.00 95.25 406 TRP A CA 1
ATOM 2921 C C . TRP A 1 406 ? -19.672 3.313 -4.684 1.00 95.25 406 TRP A C 1
ATOM 2923 O O . TRP A 1 406 ? -19.661 4.471 -5.099 1.00 95.25 406 TRP A O 1
ATOM 2933 N N . TYR A 1 407 ? -20.228 2.316 -5.379 1.00 94.25 407 TYR A N 1
ATOM 2934 C CA . TYR A 1 407 ? -20.842 2.505 -6.691 1.00 94.25 407 TYR A CA 1
ATOM 2935 C C . TYR A 1 407 ? -22.075 3.416 -6.639 1.00 94.25 407 TYR A C 1
ATOM 2937 O O . TYR A 1 407 ? -22.262 4.233 -7.534 1.00 94.25 407 TYR A O 1
ATOM 2945 N N . GLN A 1 408 ? -22.898 3.340 -5.594 1.00 94.69 408 GLN A N 1
ATOM 2946 C CA . GLN A 1 408 ? -24.030 4.257 -5.427 1.00 94.69 408 GLN A CA 1
ATOM 2947 C C . GLN A 1 408 ? -23.581 5.710 -5.230 1.00 94.69 408 GLN A C 1
ATOM 2949 O O . GLN A 1 408 ? -24.199 6.620 -5.778 1.00 94.69 408 GLN A O 1
ATOM 2954 N N . ILE A 1 409 ? -22.501 5.923 -4.476 1.00 93.62 409 ILE A N 1
ATOM 2955 C CA . ILE A 1 409 ? -21.971 7.257 -4.170 1.00 93.62 409 ILE A CA 1
ATOM 2956 C C . ILE A 1 409 ? -21.255 7.865 -5.383 1.00 93.62 409 ILE A C 1
ATOM 2958 O O . ILE A 1 409 ? -21.472 9.032 -5.707 1.00 93.62 409 ILE A O 1
ATOM 2962 N N . TYR A 1 410 ? -20.399 7.088 -6.049 1.00 91.50 410 TYR A N 1
ATOM 2963 C CA . TYR A 1 410 ? -19.480 7.591 -7.076 1.00 91.50 410 TYR A CA 1
ATOM 2964 C C . TYR A 1 410 ? -19.826 7.156 -8.502 1.00 91.50 410 TYR A C 1
ATOM 2966 O O . TYR A 1 410 ? -19.443 7.824 -9.456 1.00 91.50 410 TYR A O 1
ATOM 2974 N N . GLY A 1 411 ? -20.526 6.037 -8.672 1.00 84.12 411 GLY A N 1
ATOM 2975 C CA . GLY A 1 411 ? -20.804 5.434 -9.978 1.00 84.12 411 GLY A CA 1
ATOM 2976 C C . GLY A 1 411 ? -22.000 6.030 -10.720 1.00 84.12 411 GLY A C 1
ATOM 2977 O O . GLY A 1 411 ? -22.108 5.837 -11.927 1.00 84.12 411 GLY A O 1
ATOM 2978 N N . VAL A 1 412 ? -22.881 6.756 -10.026 1.00 71.19 412 VAL A N 1
ATOM 2979 C CA . VAL A 1 412 ? -24.096 7.368 -10.606 1.00 71.19 412 VAL A CA 1
ATOM 2980 C C . VAL A 1 412 ? -23.839 8.796 -11.115 1.00 71.19 412 VAL A C 1
ATOM 2982 O O . VAL A 1 412 ? -24.679 9.376 -11.796 1.00 71.19 412 VAL A O 1
ATOM 2985 N N . VAL A 1 413 ? -22.669 9.367 -10.819 1.00 56.66 413 VAL A N 1
ATOM 2986 C CA . VAL A 1 413 ? -22.280 10.712 -11.259 1.00 56.66 413 VAL A CA 1
ATOM 2987 C C . VAL A 1 413 ? -21.452 10.596 -12.541 1.00 56.66 413 VAL A C 1
ATOM 2989 O O . VAL A 1 413 ? -20.225 10.575 -12.484 1.00 56.66 413 VAL A O 1
ATOM 2992 N N . TRP A 1 414 ? -22.124 10.487 -13.688 1.00 41.97 414 TRP A N 1
ATOM 2993 C CA . TRP A 1 414 ? -21.522 10.673 -15.013 1.00 41.97 414 TRP A CA 1
ATOM 2994 C C . TRP A 1 414 ? -22.371 11.612 -15.857 1.00 41.97 414 TRP A C 1
ATOM 2996 O O . TRP A 1 414 ? -23.600 11.379 -15.933 1.00 41.97 414 TRP A O 1
#

pLDDT: mean 78.08, std 20.05, range [22.95, 97.69]

Secondary structure (DSSP, 8-state):
----------------SSS---EEE--------------S----S---HHHHHHHHHSPPPSEEEEEE----HHHHHHHHHHHHH-TTEEEEEEE--TTT--HHHHHHH-TTS-EEEESSGGGHHHHHHHHHHHHHTT-SSPEEEESS-GGGGT-TTS----TTEEEEEE---TT--GGGS-TTPPPSSEEEESTTSHHHHHHHHHHHHHHHHHHHHHHHHHHS--STT-EEEEE--STTHHHHHHHHHHTT-EEEEE-SSHHHHHHHHHTT-EE--HHHHHHH-SEEEESSSTTTT-HHHHTTSPTTEEEE-SSTTTSS--SS--TT-EEEEEETTEEEEEETTEEEEEE--TT-BTTB-PPPHHHHHHHHHHHHHHHHHHHHS---SEEE---HHHHHHHHHHHHHHHSS--